Protein 4QYR (pdb70)

Sequence (580 aa):
DDAVAIVGAAGRFPGADDLDTFWQQQLRAGEDLIADYPGDRFDGGPYAEVVARADFPKFAGRIEGVDRFDADFFHHLSRLEAELDPQHRLALETVWAALENGGYAPARLPENTGVYFGVSGSDYHHLLNASGVAPDGFTATGNAHSLANRISYVLDVHGPSEPVDTACSSSLVALHRAVEEHIRSGRRCEAIAGGVNLLLSVDTFAATHAGLSPDGRCKTFSAGADGYVRSEGVAAVLLKPLAQAQRDGDAIWGVVRGSAENHGGRAGSLTAPNGKAQAALIQDARGIDPDSIGYVEAHGTGTGLGDPVEVNALDSAYRALRTAEGGPPHAARPCALGSVKTNIGHAESAAGLAGVLKVLLARHRELPPALHCDRLNPHLPLDGGFEVVRELRRWEPCTDATGRPWPLRAGVSSFGFFGGANAHVVLEAPPVPPAAPQAIVLSARDDDRLRATAGRLRDFLDRARRDGHAPDLADLAFTLQVGREAERRLGFVVGSDDVLGTLDRFFAGDEPSGWHTGGIRRGVRREAEQAPEVTRALHDGRLDRVTALWCDGAPVDWQAHPTGERRAVRRLPAYPFACDRYWVPA

Foldseek 3Di:
DFFKFFQFKFKFFQPRRTLVRVLVCLQVVAARKDFPPPCQCVVDDCRCVQVVFDFQTMERETPQLQFAQCVQVPDDLVLSLQHSQLRVQLVRLQQRLLQQLADLLNFDQQEEEEEEEADQAALVVQVVRPPDDDPSNCVVRDQLSFVVNCVSSNHDHHTDYAYLWQCGQQVQVQVSRVCCVVPSGLYKGKYWFDDRHCVVRRVVVCFQDNVAFLLFQAQPQGFFHEYTMIMMTDMHGQVVCLQQFTRTLWTFPFKFKDFQPDQPDQQDAHLQVLLVQVLRSDPDQLLQAAEEAEQRQSHLRPRQSRQVSVLVNNQVVCVVVPHDNAHPAAHEYEHCCRRRIRHIRRRQVSSVSNVSSVCVQKDGARPPHPHGHPSHDPRRRHDYHRDIDGNDFRADPVGHGAFHKYKYKTARSRGMIMMTIIGGRDDRDDAKAKAKADDDDPVLRLVQLVQQLVVQVVCVVVVVHDDDNLNRLSRVRSHDHFKMKMAMDDHVSSSVQSVCVNVPHDDDGIEIAGDDDPRDSDADFDPVLVCCVVVVVSSVNRNCVRHPTGDRVCVPPSRDHHHDRGGGRPRDGDGRHHDD

Solvent-accessible surface area: 23954 Å² total

InterPro domains:
  IPR006162 Phosphopantetheine attachment site [PS00012] (1389-1404)
  IPR006162 Phosphopantetheine attachment site [PS00012] (2466-2481)
  IPR009081 Phosphopantetheine binding ACP domain [PF00550] (1365-1428)
  IPR009081 Phosphopantetheine binding ACP domain [PF00550] (2443-2507)
  IPR009081 Phosphopantetheine binding ACP domain [PS50075] (1357-1433)
  IPR009081 Phosphopantetheine binding ACP domain [PS50075] (2434-2511)
  IPR013968 Polyketide synthase-like, ketoreductase domain [PF08659] (1095-1271)
  IPR014030 Beta-ketoacyl synthase-like, N-terminal domain [PF00109] (12-260)
  IPR014030 Beta-ketoacyl synthase-like, N-terminal domain [PF00109] (1507-1757)
  IPR014030 Beta-ketoacyl synthase-like, N-terminal domain [PF00109] (2545-2789)
  IPR014031 Beta-ketoacyl synthase, C-terminal domain [PF02801] (268-391)
  IPR014031 Beta-ketoacyl synthase, C-terminal domain [PF02801] (1765-1881)
  IPR014031 Beta-ketoacyl synthase, C-terminal domain [PF02801] (2798-2919)
  IPR016039 Thiolase-like [G3DSA:3.40.47.10] (14-604)
  IPR016039 Thiolase-like [G3DSA:3.40.47.10] (1507-2101)
  IPR016039 Thiolase-like [G3DSA:3.40.47.10] (2547-3142)
  IPR016039 Thiolase-like [SSF53901] (9-441)
  IPR016039 Thiolase-like [SSF53901] (1504-1875)
  IPR016039 Thiolase-like [SSF53901] (2542-2973)
  IPR018201 Beta-ketoacyl synthase, active site [PS00606] (2702-2718)

Secondary structure (DSSP, 8-state):
---EEEEEEEEEBTTBSSHHHHHHHHHHT----EESSSGGGTTSSHHHHHHTS-S--EEB--TTTTEE-TTTTT--HHHHH--HHHHHHHHHHHHHHHHHT--GGGS-SS--EEEE----HHHHHHHHHT----HHHHHHH----HHHHHHHHT--S-EEEE--GGGHHHHHHHHHHHHHHHTS---EEEEEE----SHHHHHH-----TT----TTBTT-----BB-EEEEEEEEEHHHHHHTT----EEEEEEEEEE--S-SSTTS--HHHHHHHHHH---S-GGG--EEE------TTHHHHHHHHHHHHHHHHHHHTT--SS-SSPEEEE-THHHH-B-GGGHHHHHHHHHHH----EEPPPSS-SSB-TTS-SSSSEEE--S-EE-PPPB-SSSPBPPPEEEEEEE-TTSEEEEEEEEPPPPPP---EEEEEEESSHHHHHHHHHHHHHHHHHTTSSS-PPPHHHHHHHHHHSS---EEEEEEE---HHHHHHHHHHTTPPPSSEEEE--------S----HHHHHHHHHT-HHHHHHHHHTT----TT---TTT-------------EE-----

Radius of gyration: 24.42 Å; Cα contacts (8 Å, |Δi|>4): 1338; chains: 1; bounding box: 59×62×68 Å

Organism: NCBI:txid684832

B-factor: mean 59.37, std 26.47, range [17.61, 225.68]

Nearest PDB structures (foldseek):
  4qyr-assembly1_A-2  TM=1.001E+00  e=0.000E+00  Streptomyces platensis subsp. rosaceus
  4na1-assembly1_A  TM=9.070E-01  e=8.688E-71  Bacillus subtilis subsp. subtilis str. 168
  5eny-assembly1_A  TM=8.818E-01  e=5.471E-64  Bacillus subtilis subsp. subtilis str. 168
  5e5n-assembly1_A  TM=8.799E-01  e=3.783E-63  Bacillus subtilis subsp. subtilis str. 168
  4ope-assembly1_A  TM=8.567E-01  e=2.755E-64  Streptomyces albus

Structure (mmCIF, N/CA/C/O backbone):
data_4QYR
#
_entry.id   4QYR
#
_cell.length_a   145.418
_cell.length_b   145.418
_cell.length_c   67.718
_cell.angle_alpha   90.00
_cell.angle_beta   90.00
_cell.angle_gamma   120.00
#
_symmetry.space_group_name_H-M   'P 31 2 1'
#
loop_
_entity.id
_entity.type
_entity.pdbx_description
1 polymer 'AT-less polyketide synthase'
2 non-polymer GLYCEROL
3 non-polymer 'ACETIC ACID'
4 non-polymer 'CHLORIDE ION'
5 water water
#
loop_
_atom_site.group_PDB
_atom_site.id
_atom_site.type_symbol
_atom_site.label_atom_id
_atom_site.label_alt_id
_atom_site.label_comp_id
_atom_site.label_asym_id
_atom_site.label_entity_id
_atom_site.label_seq_id
_atom_site.pdbx_PDB_ins_code
_atom_site.Cartn_x
_atom_site.Cartn_y
_atom_site.Cartn_z
_atom_site.occupancy
_atom_site.B_iso_or_equiv
_atom_site.auth_seq_id
_atom_site.auth_comp_id
_atom_site.auth_asym_id
_atom_site.auth_atom_id
_atom_site.pdbx_PDB_model_num
ATOM 1 N N . ASP A 1 6 ? 25.396 25.687 1.592 1.00 124.40 2544 ASP A N 1
ATOM 2 C CA . ASP A 1 6 ? 25.179 24.830 2.754 1.00 124.76 2544 ASP A CA 1
ATOM 3 C C . ASP A 1 6 ? 26.466 24.720 3.582 1.00 119.28 2544 ASP A C 1
ATOM 4 O O . ASP A 1 6 ? 26.682 23.754 4.323 1.00 124.27 2544 ASP A O 1
ATOM 9 N N . ASP A 1 7 ? 27.330 25.716 3.457 1.00 103.88 2545 ASP A N 1
ATOM 10 C CA . ASP A 1 7 ? 28.525 25.733 4.275 1.00 90.64 2545 ASP A CA 1
ATOM 11 C C . ASP A 1 7 ? 29.047 27.149 4.444 1.00 73.48 2545 ASP A C 1
ATOM 12 O O . ASP A 1 7 ? 28.486 28.117 3.911 1.00 69.02 2545 ASP A O 1
ATOM 17 N N . ALA A 1 8 ? 30.135 27.246 5.197 1.00 60.59 2546 ALA A N 1
ATOM 18 C CA . ALA A 1 8 ? 30.699 28.513 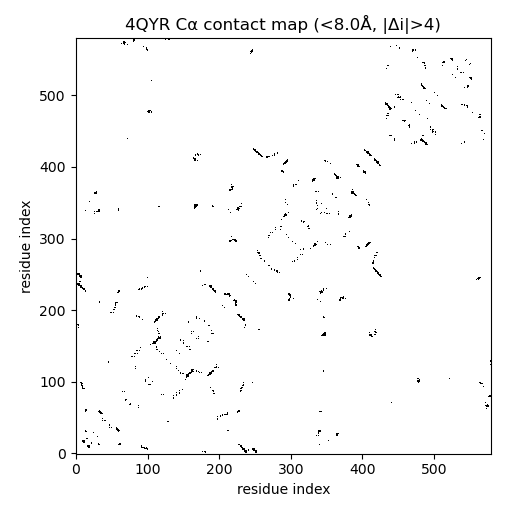5.578 1.00 47.39 2546 ALA A CA 1
ATOM 19 C C . ALA A 1 8 ? 31.781 28.953 4.605 1.00 41.81 2546 ALA A C 1
ATOM 20 O O . ALA A 1 8 ? 32.046 28.291 3.599 1.00 40.32 2546 ALA A O 1
ATOM 22 N N . VAL A 1 9 ? 32.408 30.077 4.927 1.00 36.63 2547 VAL A N 1
ATOM 23 C CA . VAL A 1 9 ? 33.352 30.698 4.028 1.00 35.00 2547 VAL A CA 1
ATOM 24 C C . VAL A 1 9 ? 34.766 30.642 4.583 1.00 37.32 2547 VAL A C 1
ATOM 25 O O . VAL A 1 9 ? 35.052 31.153 5.666 1.00 42.70 2547 VAL A O 1
ATOM 29 N N . ALA A 1 10 ? 35.646 30.005 3.827 1.00 34.58 2548 ALA A N 1
ATOM 30 C CA . ALA A 1 10 ? 37.045 29.940 4.180 1.00 35.11 2548 ALA A CA 1
ATOM 31 C C . ALA A 1 10 ? 37.777 31.252 3.901 1.00 34.48 2548 ALA A C 1
ATOM 32 O O . ALA A 1 10 ? 37.526 31.921 2.901 1.00 37.14 2548 ALA A O 1
ATOM 34 N N . ILE A 1 11 ? 38.686 31.624 4.792 1.00 32.33 2549 ILE A N 1
ATOM 35 C CA . ILE A 1 11 ? 39.678 32.636 4.452 1.00 31.12 2549 ILE A CA 1
ATOM 36 C C . ILE A 1 11 ? 40.917 31.917 3.951 1.00 34.29 2549 ILE A C 1
ATOM 37 O O . ILE A 1 11 ? 41.595 31.223 4.722 1.00 36.85 2549 ILE A O 1
ATOM 42 N N . VAL A 1 12 ? 41.210 32.085 2.666 1.00 34.85 2550 VAL A N 1
ATOM 43 C CA . VAL A 1 12 ? 42.229 31.277 2.003 1.00 36.57 2550 VAL A CA 1
ATOM 44 C C . VAL A 1 12 ? 43.515 32.003 1.674 1.00 35.64 2550 VAL A C 1
ATOM 45 O O . VAL A 1 12 ? 44.425 31.403 1.100 1.00 38.96 2550 VAL A O 1
ATOM 49 N N . GLY A 1 13 ? 43.587 33.288 1.990 1.00 34.29 2551 GLY A N 1
ATOM 50 C CA . GLY A 1 13 ? 44.804 34.037 1.732 1.00 31.48 2551 GLY A CA 1
ATOM 51 C C . GLY A 1 13 ? 44.733 35.346 2.458 1.00 29.82 2551 GLY A C 1
ATOM 52 O O . GLY A 1 13 ? 43.637 35.888 2.663 1.00 29.84 2551 GLY A O 1
ATOM 53 N N . ALA A 1 14 ? 45.882 35.872 2.855 1.00 26.64 2552 ALA A N 1
ATOM 54 C CA . ALA A 1 14 ? 45.852 37.087 3.653 1.00 26.14 2552 ALA A CA 1
ATOM 55 C C . ALA A 1 14 ? 47.118 37.902 3.566 1.00 32.41 2552 ALA A C 1
ATOM 56 O O . ALA A 1 14 ? 48.209 37.364 3.341 1.00 37.22 2552 ALA A O 1
ATOM 58 N N . ALA A 1 15 ? 46.974 39.207 3.762 1.00 25.93 2553 ALA A N 1
ATOM 59 C CA . ALA A 1 15 ? 48.131 40.097 3.832 1.00 28.25 2553 ALA A CA 1
ATOM 60 C C . ALA A 1 15 ? 47.802 41.359 4.601 1.00 30.48 2553 ALA A C 1
ATOM 61 O O . ALA A 1 15 ? 46.650 41.813 4.614 1.00 32.09 2553 ALA A O 1
ATOM 63 N N . GLY A 1 16 ? 48.816 41.943 5.228 1.00 31.90 2554 GLY A N 1
ATOM 64 C CA . GLY A 1 16 ? 48.633 43.225 5.884 1.00 33.83 2554 GLY A CA 1
ATOM 65 C C . GLY A 1 16 ? 49.896 44.018 6.145 1.00 35.35 2554 GLY A C 1
ATOM 66 O O . GLY A 1 16 ? 50.977 43.455 6.274 1.00 39.25 2554 GLY A O 1
ATOM 67 N N . ARG A 1 17 ? 49.750 45.335 6.214 1.00 28.38 2555 ARG A N 1
ATOM 68 C CA . ARG A 1 17 ? 50.813 46.199 6.696 1.00 29.81 2555 ARG A CA 1
ATOM 69 C C . ARG A 1 17 ? 50.243 47.049 7.807 1.00 34.49 2555 ARG A C 1
ATOM 70 O O . ARG A 1 17 ? 49.191 47.670 7.642 1.00 31.61 2555 ARG A O 1
ATOM 78 N N . PHE A 1 18 ? 50.937 47.065 8.939 1.00 40.05 2556 PHE A N 1
ATOM 79 C CA . PHE A 1 18 ? 50.499 47.804 10.122 1.00 39.43 2556 PHE A CA 1
ATOM 80 C C . PHE A 1 18 ? 51.645 48.592 10.760 1.00 40.60 2556 PHE A C 1
ATOM 81 O O . PHE A 1 18 ? 52.789 48.477 10.324 1.00 36.67 2556 PHE A O 1
ATOM 89 N N . PRO A 1 19 ? 51.333 49.432 11.763 1.00 44.77 2557 PRO A N 1
ATOM 90 C CA . PRO A 1 19 ? 52.444 50.155 12.391 1.00 47.06 2557 PRO A CA 1
ATOM 91 C C . PRO A 1 19 ? 53.549 49.209 12.805 1.00 46.41 2557 PRO A C 1
ATOM 92 O O . PRO A 1 19 ? 53.280 48.253 13.527 1.00 48.09 2557 PRO A O 1
ATOM 96 N N . GLY A 1 20 ? 54.757 49.435 12.301 1.00 47.14 2558 GLY A N 1
ATOM 97 C CA . GLY A 1 20 ? 55.893 48.604 12.662 1.00 50.02 2558 GLY A CA 1
ATOM 98 C C . GLY A 1 20 ? 56.084 47.292 11.909 1.00 50.89 2558 GLY A C 1
ATOM 99 O O . GLY A 1 20 ? 57.192 46.771 11.848 1.00 58.98 2558 GLY A O 1
ATOM 100 N N . ALA A 1 21 ? 55.020 46.745 11.340 1.00 46.85 2559 ALA A N 1
ATOM 101 C CA . ALA A 1 21 ? 55.114 45.469 10.649 1.00 43.60 2559 ALA A CA 1
ATOM 102 C C . ALA A 1 21 ? 54.744 45.608 9.180 1.00 45.75 2559 ALA A C 1
ATOM 103 O O . ALA A 1 21 ? 53.701 46.192 8.844 1.00 44.48 2559 ALA A O 1
ATOM 105 N N . ASP A 1 22 ? 55.579 45.060 8.298 1.00 45.15 2560 ASP A N 1
ATOM 106 C CA . ASP A 1 22 ? 55.276 45.140 6.872 1.00 45.90 2560 ASP A CA 1
ATOM 107 C C . ASP A 1 22 ? 54.675 43.854 6.310 1.00 43.32 2560 ASP A C 1
ATOM 108 O O . ASP A 1 22 ? 54.258 43.800 5.156 1.00 45.83 2560 ASP A O 1
ATOM 113 N N . ASP A 1 23 ? 54.602 42.828 7.142 1.00 42.21 2561 ASP A N 1
ATOM 114 C CA . ASP A 1 23 ? 53.915 41.600 6.772 1.00 45.18 2561 ASP A CA 1
ATOM 115 C C . ASP A 1 23 ? 53.269 40.964 8.002 1.00 41.58 2561 ASP A C 1
ATOM 116 O O . ASP A 1 23 ? 53.558 41.354 9.134 1.00 42.17 2561 ASP A O 1
ATOM 121 N N . LEU A 1 24 ? 52.405 39.979 7.787 1.00 38.86 2562 LEU A N 1
ATOM 122 C CA . LEU A 1 24 ? 51.666 39.391 8.896 1.00 32.65 2562 LEU A CA 1
ATOM 123 C C . LEU A 1 24 ? 52.574 38.642 9.868 1.00 41.92 2562 LEU A C 1
ATOM 124 O O . LEU A 1 24 ? 52.350 38.689 11.064 1.00 45.60 2562 LEU A O 1
ATOM 129 N N . ASP A 1 25 ? 53.602 37.964 9.373 1.00 45.10 2563 ASP A N 1
ATOM 130 C CA . ASP A 1 25 ? 54.532 37.287 10.269 1.00 50.93 2563 ASP A CA 1
ATOM 131 C C . ASP A 1 25 ? 55.208 38.264 11.244 1.00 46.51 2563 ASP A C 1
ATOM 132 O O . ASP A 1 25 ? 55.315 37.976 12.427 1.00 46.65 2563 ASP A O 1
ATOM 137 N N . THR A 1 26 ? 55.633 39.430 10.770 1.00 47.93 2564 THR A N 1
ATOM 138 C CA . THR A 1 26 ? 56.182 40.448 11.683 1.00 53.88 2564 THR A CA 1
ATOM 139 C C . THR A 1 26 ? 55.138 40.971 12.702 1.00 42.11 2564 THR A C 1
ATOM 140 O O . THR A 1 26 ? 55.428 41.061 13.897 1.00 41.67 2564 THR A O 1
ATOM 144 N N . PHE A 1 27 ? 53.951 41.335 12.208 1.00 40.11 2565 PHE A N 1
ATOM 145 C CA . PHE A 1 27 ? 52.799 41.717 13.023 1.00 37.21 2565 PHE A CA 1
ATOM 146 C C . PHE A 1 27 ? 52.614 40.782 14.209 1.00 40.63 2565 PHE A C 1
ATOM 147 O O . PHE A 1 27 ? 52.618 41.227 15.359 1.00 40.45 2565 PHE A O 1
ATOM 155 N N . TRP A 1 28 ? 52.496 39.481 13.931 1.00 46.75 2566 TRP A N 1
ATOM 156 C CA . TRP A 1 28 ? 52.224 38.515 14.988 1.00 39.70 2566 TRP A CA 1
ATOM 157 C C . TRP A 1 28 ? 53.321 38.512 16.031 1.00 46.70 2566 TRP A C 1
ATOM 158 O O . TRP A 1 28 ? 53.046 38.481 17.233 1.00 51.42 2566 TRP A O 1
ATOM 169 N N A GLN A 1 29 ? 54.563 38.534 15.552 0.51 45.15 2567 GLN A N 1
ATOM 170 N N B GLN A 1 29 ? 54.569 38.564 15.587 0.49 45.24 2567 GLN A N 1
ATOM 171 C CA A GLN A 1 29 ? 55.737 38.602 16.408 0.51 45.96 2567 GLN A CA 1
ATOM 172 C CA B GLN A 1 29 ? 55.672 38.531 16.529 0.49 46.06 2567 GLN A CA 1
ATOM 173 C C A GLN A 1 29 ? 55.630 39.741 17.418 0.51 50.24 2567 GLN A C 1
ATOM 174 C C B GLN A 1 29 ? 55.726 39.782 17.412 0.49 50.36 2567 GLN A C 1
ATOM 175 O O A GLN A 1 29 ? 55.971 39.587 18.585 0.51 53.49 2567 GLN A O 1
ATOM 176 O O B GLN A 1 29 ? 56.283 39.746 18.503 0.49 53.80 2567 GLN A O 1
ATOM 187 N N . GLN A 1 30 ? 55.126 40.878 16.965 1.00 48.32 2568 GLN A N 1
ATOM 188 C CA . GLN A 1 30 ? 55.078 42.075 17.790 1.00 50.98 2568 GLN A CA 1
ATOM 189 C C . GLN A 1 30 ? 53.959 42.009 18.804 1.00 48.92 2568 GLN A C 1
ATOM 190 O O . GLN A 1 30 ? 54.102 42.480 19.925 1.00 48.33 2568 GLN A O 1
ATOM 196 N N . LEU A 1 31 ? 52.839 41.430 18.394 1.00 49.34 2569 LEU A N 1
ATOM 197 C CA . LEU A 1 31 ? 51.689 41.267 19.269 1.00 44.47 2569 LEU A CA 1
ATOM 198 C C . LEU A 1 31 ? 52.050 40.351 20.428 1.00 61.61 2569 LEU A C 1
ATOM 199 O O . LEU A 1 31 ? 51.677 40.595 21.580 1.00 67.25 2569 LEU A O 1
ATOM 204 N N . ARG A 1 32 ? 52.784 39.296 20.096 1.00 57.80 2570 ARG A N 1
ATOM 205 C CA . ARG A 1 32 ? 53.191 38.275 21.042 1.00 50.10 2570 ARG A CA 1
ATOM 206 C C . ARG A 1 32 ? 54.129 38.833 22.115 1.00 53.03 2570 ARG A C 1
ATOM 207 O O . ARG A 1 32 ? 54.103 38.396 23.258 1.00 55.33 2570 ARG A O 1
ATOM 215 N N . ALA A 1 33 ? 54.940 39.814 21.732 1.00 53.10 2571 ALA A N 1
ATOM 216 C CA . ALA A 1 33 ? 55.949 40.397 22.607 1.00 56.02 2571 ALA A CA 1
ATOM 217 C C . ALA A 1 33 ? 55.408 41.550 23.438 1.00 68.49 2571 ALA A C 1
ATOM 218 O O . ALA A 1 33 ? 56.083 42.034 24.347 1.00 73.22 2571 ALA A O 1
ATOM 220 N N . GLY A 1 34 ? 54.195 41.990 23.122 1.00 54.29 2572 GLY A N 1
ATOM 221 C CA . GLY A 1 34 ? 53.588 43.109 23.812 1.00 54.75 2572 GLY A CA 1
ATOM 222 C C . GLY A 1 34 ? 54.268 44.399 23.414 1.00 65.15 2572 GLY A C 1
ATOM 223 O O . GLY A 1 34 ? 54.514 45.282 24.239 1.00 67.98 2572 GLY A O 1
ATOM 224 N N . GLU A 1 35 ? 54.579 44.497 22.129 1.00 61.81 2573 GLU A N 1
ATOM 225 C CA . GLU A 1 35 ? 55.202 45.684 21.572 1.00 63.99 2573 GLU A CA 1
ATOM 226 C C . GLU A 1 35 ? 54.156 46.789 21.357 1.00 60.20 2573 GLU A C 1
ATOM 227 O O . GLU A 1 35 ? 53.066 46.541 20.840 1.00 56.21 2573 GLU A O 1
ATOM 233 N N . ASP A 1 36 ? 54.483 48.003 21.780 1.00 59.82 2574 ASP A N 1
ATOM 234 C CA . ASP A 1 36 ? 53.623 49.149 21.547 1.00 51.51 2574 ASP A CA 1
ATOM 235 C C . ASP A 1 36 ? 54.198 49.978 20.396 1.00 50.63 2574 ASP A C 1
ATOM 236 O O . ASP A 1 36 ? 55.270 50.574 20.505 1.00 54.23 2574 ASP A O 1
ATOM 241 N N . LEU A 1 37 ? 53.464 50.012 19.289 1.00 49.47 2575 LEU A N 1
ATOM 242 C CA . LEU A 1 37 ? 53.996 50.505 18.025 1.00 50.99 2575 LEU A CA 1
ATOM 243 C C . LEU A 1 37 ? 53.552 51.906 17.681 1.00 46.42 2575 LEU A C 1
ATOM 244 O O . LEU A 1 37 ? 53.645 52.326 16.532 1.00 45.16 2575 LEU A O 1
ATOM 249 N N . ILE A 1 38 ? 53.043 52.628 18.662 1.00 47.66 2576 ILE A N 1
ATOM 250 C CA . ILE A 1 38 ? 52.635 53.990 18.386 1.00 47.61 2576 ILE A CA 1
ATOM 251 C C . ILE A 1 38 ? 53.871 54.885 18.361 1.00 49.94 2576 ILE A C 1
ATOM 252 O O . ILE A 1 38 ? 54.774 54.750 19.191 1.00 62.20 2576 ILE A O 1
ATOM 257 N N . ALA A 1 39 ? 53.919 55.768 17.368 1.00 49.26 2577 ALA A N 1
ATOM 258 C CA . ALA A 1 39 ? 55.008 56.718 17.223 1.00 51.51 2577 ALA A CA 1
ATOM 259 C C . ALA A 1 39 ? 54.497 58.163 17.180 1.00 62.20 2577 ALA A C 1
ATOM 260 O O . ALA A 1 39 ? 53.397 58.465 17.656 1.00 62.46 2577 ALA A O 1
ATOM 262 N N . ASP A 1 40 ? 55.298 59.052 16.598 1.00 60.07 2578 ASP A N 1
ATOM 263 C CA . ASP A 1 40 ? 54.964 60.471 16.524 1.00 63.90 2578 ASP A CA 1
ATOM 264 C C . ASP A 1 40 ? 54.358 60.838 15.182 1.00 60.97 2578 ASP A C 1
ATOM 265 O O . ASP A 1 40 ? 54.658 60.210 14.171 1.00 61.09 2578 ASP A O 1
ATOM 270 N N . TYR A 1 41 ? 53.518 61.863 15.160 1.00 61.81 2579 TYR A N 1
ATOM 271 C CA . TYR A 1 41 ? 53.011 62.379 13.891 1.00 58.47 2579 TYR A CA 1
ATOM 272 C C . TYR A 1 41 ? 53.483 63.817 13.720 1.00 60.78 2579 TYR A C 1
ATOM 273 O O . TYR A 1 41 ? 53.459 64.580 14.677 1.00 67.12 2579 TYR A O 1
ATOM 282 N N . PRO A 1 42 ? 53.913 64.205 12.507 1.00 58.50 2580 PRO A N 1
ATOM 283 C CA . PRO A 1 42 ? 53.956 63.447 11.251 1.00 57.05 2580 PRO A CA 1
ATOM 284 C C . PRO A 1 42 ? 55.217 62.629 10.995 1.00 61.03 2580 PRO A C 1
ATOM 285 O O . PRO A 1 42 ? 55.111 61.555 10.410 1.00 62.60 2580 PRO A O 1
ATOM 289 N N . GLY A 1 43 ? 56.383 63.128 11.395 1.00 63.85 2581 GLY A N 1
ATOM 290 C CA . GLY A 1 43 ? 57.633 62.522 10.983 1.00 61.87 2581 GLY A CA 1
ATOM 291 C C . GLY A 1 43 ? 58.054 63.149 9.667 1.00 64.69 2581 GLY A C 1
ATOM 292 O O . GLY A 1 43 ? 57.560 64.226 9.307 1.00 64.59 2581 GLY A O 1
ATOM 293 N N . ASP A 1 44 ? 58.941 62.466 8.942 1.00 71.35 2582 ASP A N 1
ATOM 294 C CA . ASP A 1 44 ? 59.526 62.982 7.700 1.00 79.07 2582 ASP A CA 1
ATOM 295 C C . ASP A 1 44 ? 58.539 62.998 6.527 1.00 74.43 2582 ASP A C 1
ATOM 296 O O . ASP A 1 44 ? 58.881 63.383 5.409 1.00 76.81 2582 ASP A O 1
ATOM 301 N N . ARG A 1 45 ? 57.321 62.559 6.803 1.00 68.84 2583 ARG A N 1
ATOM 302 C CA . ARG A 1 45 ? 56.239 62.476 5.834 1.00 60.94 2583 ARG A CA 1
ATOM 303 C C . ARG A 1 45 ? 56.056 63.702 4.948 1.00 61.40 2583 ARG A C 1
ATOM 304 O O . ARG A 1 45 ? 55.867 63.566 3.745 1.00 59.84 2583 ARG A O 1
ATOM 312 N N . PHE A 1 46 ? 56.107 64.892 5.545 1.00 63.61 2584 PHE A N 1
ATOM 313 C CA . PHE A 1 46 ? 55.773 66.115 4.822 1.00 64.35 2584 PHE A CA 1
ATOM 314 C C . PHE A 1 46 ? 56.944 67.031 4.632 1.00 71.37 2584 PHE A C 1
ATOM 315 O O . PHE A 1 46 ? 56.777 68.153 4.153 1.00 75.22 2584 PHE A O 1
ATOM 323 N N . ASP A 1 47 ? 58.122 66.559 5.010 1.00 74.95 2585 ASP A N 1
ATOM 324 C CA . ASP A 1 47 ? 59.252 67.450 5.171 1.00 83.89 2585 ASP A CA 1
ATOM 325 C C . ASP A 1 47 ? 59.694 68.085 3.855 1.00 87.03 2585 ASP A C 1
ATOM 326 O O . ASP A 1 47 ? 60.326 69.150 3.857 1.00 92.83 2585 ASP A O 1
ATOM 331 N N . GLY A 1 48 ? 59.339 67.460 2.738 1.00 85.42 2586 GLY A N 1
ATOM 332 C CA . GLY A 1 48 ? 59.621 68.036 1.434 1.00 84.53 2586 GLY A CA 1
ATOM 333 C C . GLY A 1 48 ? 59.101 69.458 1.232 1.00 81.46 2586 GLY A C 1
ATOM 334 O O . GLY A 1 48 ? 59.824 70.329 0.749 1.00 74.60 2586 GLY A O 1
ATOM 335 N N . GLY A 1 49 ? 57.844 69.699 1.601 1.00 85.81 2587 GLY A N 1
ATOM 336 C CA . GLY A 1 49 ? 57.221 70.994 1.381 1.00 85.75 2587 GLY A CA 1
ATOM 337 C C . GLY A 1 49 ? 56.853 71.745 2.645 1.00 82.32 2587 GLY A C 1
ATOM 338 O O . GLY A 1 49 ? 57.420 71.501 3.707 1.00 81.69 2587 GLY A O 1
ATOM 339 N N . PRO A 1 50 ? 55.877 72.658 2.536 1.00 78.49 2588 PRO A N 1
ATOM 340 C CA . PRO A 1 50 ? 55.505 73.560 3.629 1.00 76.58 2588 PRO A CA 1
ATOM 341 C C . PRO A 1 50 ? 54.399 72.993 4.534 1.00 72.09 2588 PRO A C 1
ATOM 342 O O . PRO A 1 50 ? 54.175 73.501 5.639 1.00 71.47 2588 PRO A O 1
ATOM 346 N N . TYR A 1 51 ? 53.724 71.941 4.082 1.00 66.93 2589 TYR A N 1
ATOM 347 C CA . TYR A 1 51 ? 52.621 71.376 4.847 1.00 62.74 2589 TYR A CA 1
ATOM 348 C C . TYR A 1 51 ? 53.053 70.842 6.209 1.00 61.85 2589 TYR A C 1
ATOM 349 O O . TYR A 1 51 ? 52.220 70.595 7.084 1.00 57.11 2589 TYR A O 1
ATOM 358 N N . ALA A 1 52 ? 54.362 70.672 6.366 1.00 65.11 2590 ALA A N 1
ATOM 359 C CA . ALA A 1 52 ? 54.971 70.170 7.594 1.00 66.93 2590 ALA A CA 1
ATOM 360 C C . ALA A 1 52 ? 54.608 70.984 8.826 1.00 70.80 2590 ALA A C 1
ATOM 361 O O . ALA A 1 52 ? 54.412 70.419 9.898 1.00 67.40 2590 ALA A O 1
ATOM 363 N N . GLU A 1 53 ? 54.539 72.307 8.693 1.00 76.84 2591 GLU A N 1
ATOM 364 C CA . GLU A 1 53 ? 54.173 73.105 9.855 1.00 84.60 2591 GLU A CA 1
ATOM 365 C C . GLU A 1 53 ? 52.768 73.662 9.766 1.00 81.95 2591 GLU A C 1
ATOM 366 O O . GLU A 1 53 ? 52.336 74.387 10.648 1.00 83.93 2591 GLU A O 1
ATOM 372 N N . VAL A 1 54 ? 52.038 73.303 8.722 1.00 78.97 2592 VAL A N 1
ATOM 373 C CA . VAL A 1 54 ? 50.583 73.352 8.800 1.00 7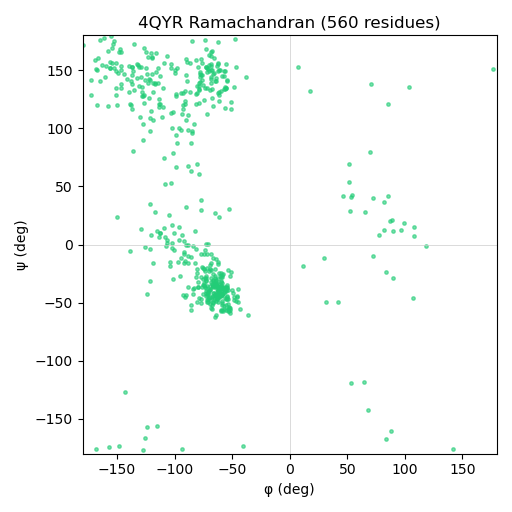1.98 2592 VAL A CA 1
ATOM 374 C 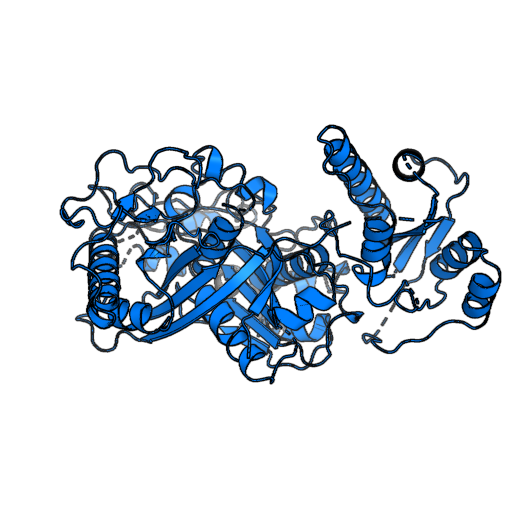C . VAL A 1 54 ? 50.140 72.361 9.864 1.00 64.45 2592 VAL A C 1
ATOM 375 O O . VAL A 1 54 ? 49.180 72.595 10.596 1.00 60.79 2592 VAL A O 1
ATOM 379 N N . VAL A 1 55 ? 50.863 71.250 9.939 1.00 63.31 2593 VAL A N 1
ATOM 380 C CA . VAL A 1 55 ? 50.595 70.237 10.941 1.00 66.85 2593 VAL A CA 1
ATOM 381 C C . VAL A 1 55 ? 51.024 70.716 12.316 1.00 72.51 2593 VAL A C 1
ATOM 382 O O . VAL A 1 55 ? 50.268 70.620 13.276 1.00 74.97 2593 VAL A O 1
ATOM 386 N N . ALA A 1 56 ? 52.233 71.252 12.408 1.00 73.48 2594 ALA A N 1
ATOM 387 C CA . ALA A 1 56 ? 52.771 71.668 13.700 1.00 78.25 2594 ALA A CA 1
ATOM 388 C C . ALA A 1 56 ? 51.887 72.713 14.397 1.00 82.23 2594 ALA A C 1
ATOM 389 O O . ALA A 1 56 ? 51.870 72.799 15.630 1.00 86.94 2594 ALA A O 1
ATOM 391 N N . ARG A 1 57 ? 51.151 73.501 13.616 1.00 79.92 2595 ARG A N 1
ATOM 392 C CA . ARG A 1 57 ? 50.337 74.568 14.191 1.00 77.75 2595 ARG A CA 1
ATOM 393 C C . ARG A 1 57 ? 49.004 74.051 14.707 1.00 73.86 2595 ARG A C 1
ATOM 394 O O . ARG A 1 57 ? 48.327 74.745 15.468 1.00 76.78 2595 ARG A O 1
ATOM 402 N N . ALA A 1 58 ? 48.628 72.844 14.291 1.00 66.53 2596 ALA A N 1
ATOM 403 C CA . ALA A 1 58 ? 47.336 72.266 14.669 1.00 69.30 2596 ALA A CA 1
ATOM 404 C C . ALA A 1 58 ? 47.301 71.839 16.134 1.00 74.15 2596 ALA A C 1
ATOM 405 O O . ALA A 1 58 ? 48.341 71.769 16.780 1.00 77.77 2596 ALA A O 1
ATOM 407 N N . ASP A 1 59 ? 46.112 71.520 16.645 1.00 75.43 2597 ASP A N 1
ATOM 408 C CA . ASP A 1 59 ? 45.918 71.389 18.089 1.00 82.77 2597 ASP A CA 1
ATOM 409 C C . ASP A 1 59 ? 46.158 69.990 18.667 1.00 83.80 2597 ASP A C 1
ATOM 410 O O . ASP A 1 59 ? 46.790 69.857 19.718 1.00 93.68 2597 ASP A O 1
ATOM 415 N N . PHE A 1 60 ? 45.655 68.963 17.991 1.00 73.09 2598 PHE A N 1
ATOM 416 C CA . PHE A 1 60 ? 45.649 67.576 18.489 1.00 68.41 2598 PHE A CA 1
ATOM 417 C C . PHE A 1 60 ? 46.959 67.021 19.087 1.00 63.72 2598 PHE A C 1
ATOM 418 O O . PHE A 1 60 ? 48.035 67.464 18.711 1.00 65.94 2598 PHE A O 1
ATOM 426 N N . PRO A 1 61 ? 46.862 66.037 20.012 1.00 60.45 2599 PRO A N 1
ATOM 427 C CA . PRO A 1 61 ? 48.005 65.268 20.523 1.00 57.85 2599 PRO A CA 1
ATOM 428 C C . PRO A 1 61 ? 48.728 64.479 19.442 1.00 61.84 2599 PRO A C 1
ATOM 429 O O . PRO A 1 61 ? 48.143 63.638 18.758 1.00 62.14 2599 PRO A O 1
ATOM 433 N N . LYS A 1 62 ? 50.023 64.738 19.338 1.00 60.83 2600 LYS A N 1
ATOM 434 C CA . LYS A 1 62 ? 50.818 64.370 18.182 1.00 56.19 2600 LYS A CA 1
ATOM 435 C C . LYS A 1 62 ? 51.253 62.916 18.106 1.00 54.61 2600 LYS A C 1
ATOM 436 O O . LYS A 1 62 ? 52.443 62.641 18.064 1.00 61.08 2600 LYS A O 1
ATOM 442 N N . PHE A 1 63 ? 50.312 61.983 18.057 1.00 52.13 2601 PHE A N 1
ATOM 443 C CA . PHE A 1 63 ? 50.696 60.576 17.981 1.00 50.77 2601 PHE A CA 1
ATOM 444 C C . PHE A 1 63 ? 49.962 59.842 16.892 1.00 48.74 2601 PHE A C 1
ATOM 445 O O . PHE A 1 63 ? 48.847 60.204 16.548 1.00 49.76 2601 PHE A O 1
ATOM 453 N N . ALA A 1 64 ? 50.579 58.788 16.368 1.00 49.55 2602 ALA A N 1
ATOM 454 C CA . ALA A 1 64 ? 49.873 57.868 15.477 1.00 48.15 2602 ALA A CA 1
ATOM 455 C C . ALA A 1 64 ? 50.629 56.564 15.344 1.00 48.43 2602 ALA A C 1
ATOM 456 O O . ALA A 1 64 ? 51.841 56.519 15.537 1.00 49.71 2602 ALA A O 1
ATOM 458 N N . GLY A 1 65 ? 49.900 55.500 15.035 1.00 45.81 2603 GLY A N 1
ATOM 459 C CA . GLY A 1 65 ? 50.521 54.301 14.526 1.00 44.93 2603 GLY A CA 1
ATOM 460 C C . GLY A 1 65 ? 50.729 54.567 13.051 1.00 46.84 2603 GLY A C 1
ATOM 461 O O . GLY A 1 65 ? 49.773 54.843 12.332 1.00 52.53 2603 GLY A O 1
ATOM 462 N N . ARG A 1 66 ? 51.975 54.513 12.602 1.00 47.56 2604 ARG A N 1
ATOM 463 C CA . ARG A 1 66 ? 52.309 54.785 11.204 1.00 44.69 2604 ARG A CA 1
ATOM 464 C C . ARG A 1 66 ? 52.890 53.582 10.486 1.00 45.69 2604 ARG A C 1
ATOM 465 O O . ARG A 1 66 ? 53.593 52.752 11.068 1.00 47.70 2604 ARG A O 1
ATOM 473 N N . ILE A 1 67 ? 52.601 53.523 9.200 1.00 36.70 2605 ILE A N 1
ATOM 474 C CA . ILE A 1 67 ? 53.220 52.579 8.308 1.00 41.21 2605 ILE A CA 1
ATOM 475 C C . ILE A 1 67 ? 54.457 53.235 7.711 1.00 46.67 2605 ILE A C 1
ATOM 476 O O . ILE A 1 67 ? 54.407 54.386 7.255 1.00 51.01 2605 ILE A O 1
ATOM 481 N N . GLU A 1 68 ? 55.579 52.535 7.712 1.00 47.50 2606 GLU A N 1
ATOM 482 C CA . GLU A 1 68 ? 56.740 53.112 7.069 1.00 55.67 2606 GLU A CA 1
ATOM 483 C C . GLU A 1 68 ? 56.670 52.901 5.559 1.00 53.48 2606 GLU A C 1
ATOM 484 O O . GLU A 1 68 ? 56.298 51.816 5.087 1.00 54.76 2606 GLU A O 1
ATOM 490 N N . GLY A 1 69 ? 56.999 53.948 4.802 1.00 47.85 2607 GLY A N 1
ATOM 491 C CA . GLY A 1 69 ? 57.111 53.830 3.358 1.00 46.10 2607 GLY A CA 1
ATOM 492 C C . GLY A 1 69 ? 55.794 53.993 2.639 1.00 45.39 2607 GLY A C 1
ATOM 493 O O . GLY A 1 69 ? 55.479 53.273 1.692 1.00 47.51 2607 GLY A O 1
ATOM 494 N N . VAL A 1 70 ? 55.031 54.965 3.112 1.00 44.63 2608 VAL A N 1
ATOM 495 C CA . VAL A 1 70 ? 53.698 55.286 2.626 1.00 42.66 2608 VAL A CA 1
ATOM 496 C C . VAL A 1 70 ? 53.750 56.004 1.275 1.00 44.75 2608 VAL A C 1
ATOM 497 O O . VAL A 1 70 ? 52.782 56.010 0.507 1.00 48.74 2608 VAL A O 1
ATOM 501 N N . ASP A 1 71 ? 54.899 56.595 0.978 1.00 43.05 2609 ASP A N 1
ATOM 502 C CA . ASP A 1 71 ? 55.076 57.295 -0.280 1.00 44.33 2609 ASP A CA 1
ATOM 503 C C . ASP A 1 71 ? 55.656 56.367 -1.339 1.00 45.27 2609 ASP A C 1
ATOM 504 O O . ASP A 1 71 ? 55.934 56.799 -2.460 1.00 46.53 2609 ASP A O 1
ATOM 509 N N . ARG A 1 72 ? 55.841 55.096 -0.987 1.00 41.98 2610 ARG A N 1
ATOM 510 C CA . ARG A 1 72 ? 56.505 54.161 -1.891 1.00 42.24 2610 ARG A CA 1
ATOM 511 C C . ARG A 1 72 ? 55.477 53.307 -2.617 1.00 43.85 2610 ARG A C 1
ATOM 512 O O . ARG A 1 72 ? 54.413 53.005 -2.064 1.00 46.63 2610 ARG A O 1
ATOM 520 N N . PHE A 1 73 ? 55.791 52.931 -3.856 1.00 37.49 2611 PHE A N 1
ATOM 521 C CA . PHE A 1 73 ? 54.830 52.267 -4.740 1.00 39.41 2611 PHE A CA 1
ATOM 522 C C . PHE A 1 73 ? 55.508 51.800 -6.011 1.00 39.95 2611 PHE A C 1
ATOM 523 O O . PHE A 1 73 ? 56.369 52.499 -6.545 1.00 42.47 2611 PHE A O 1
ATOM 531 N N . ASP A 1 74 ? 55.125 50.624 -6.496 1.00 38.22 2612 ASP A N 1
ATOM 532 C CA . ASP A 1 74 ? 55.694 50.089 -7.727 1.00 39.97 2612 ASP A CA 1
ATOM 533 C C . ASP A 1 74 ? 54.733 50.412 -8.856 1.00 45.54 2612 ASP A C 1
ATOM 534 O O . ASP A 1 74 ? 53.851 49.611 -9.171 1.00 44.81 2612 ASP A O 1
ATOM 539 N N . ALA A 1 75 ? 54.884 51.597 -9.450 1.00 47.83 2613 ALA A N 1
ATOM 540 C CA . ALA A 1 75 ? 53.913 52.075 -10.425 1.00 41.68 2613 ALA A CA 1
ATOM 541 C C . ALA A 1 75 ? 54.109 51.380 -11.760 1.00 44.80 2613 ALA A C 1
ATOM 542 O O . ALA A 1 75 ? 53.158 51.226 -12.519 1.00 49.38 2613 ALA A O 1
ATOM 544 N N . ASP A 1 76 ? 55.331 50.949 -12.048 1.00 42.85 2614 ASP A N 1
ATOM 545 C CA . ASP A 1 76 ? 55.566 50.189 -13.273 1.00 51.82 2614 ASP A CA 1
ATOM 546 C C . ASP A 1 76 ? 54.927 48.827 -13.237 1.00 50.35 2614 ASP A C 1
ATOM 547 O O . ASP A 1 76 ? 54.540 48.289 -14.270 1.00 53.57 2614 ASP A O 1
ATOM 552 N N . PHE A 1 77 ? 54.853 48.255 -12.050 1.00 38.88 2615 PHE A N 1
ATOM 553 C CA . PHE A 1 77 ? 54.213 46.975 -11.896 1.00 37.52 2615 PHE A CA 1
ATOM 554 C C . PHE A 1 77 ? 52.781 47.040 -12.438 1.00 50.65 2615 PHE A C 1
ATOM 555 O O . PHE A 1 77 ? 52.318 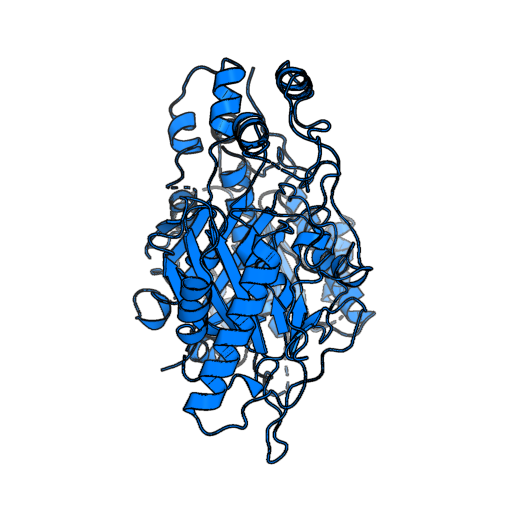46.111 -13.099 1.00 51.73 2615 PHE A O 1
ATOM 563 N N . PHE A 1 78 ? 52.108 48.163 -12.192 1.00 45.91 2616 PHE A N 1
ATOM 564 C CA . PHE A 1 78 ? 50.723 48.357 -12.613 1.00 43.51 2616 PHE A CA 1
ATOM 565 C C . PHE A 1 78 ? 50.627 49.249 -13.844 1.00 47.81 2616 PHE A C 1
ATOM 566 O O . PHE A 1 78 ? 49.535 49.683 -14.233 1.00 49.03 2616 PHE A O 1
ATOM 574 N N A HIS A 1 79 ? 51.774 49.497 -14.468 0.49 50.81 2617 HIS A N 1
ATOM 575 N N B HIS A 1 79 ? 51.782 49.524 -14.437 0.51 50.78 2617 HIS A N 1
ATOM 576 C CA A HIS A 1 79 ? 51.851 50.322 -15.667 0.49 53.22 2617 HIS A CA 1
ATOM 577 C CA B HIS A 1 79 ? 51.867 50.309 -15.659 0.51 53.60 2617 HIS A CA 1
ATOM 578 C C A HIS A 1 79 ? 51.178 51.674 -15.429 0.49 56.50 2617 HIS A C 1
ATOM 579 C C B HIS A 1 79 ? 51.217 51.689 -15.487 0.51 56.65 2617 HIS A C 1
ATOM 580 O O A HIS A 1 79 ? 50.049 51.903 -15.860 0.49 56.30 2617 HIS A O 1
ATOM 581 O O B HIS A 1 79 ? 50.151 51.959 -16.037 0.51 56.72 2617 HIS A O 1
ATOM 594 N N . LEU A 1 80 ? 51.871 52.553 -14.714 1.00 54.62 2618 LEU A N 1
ATOM 595 C CA . LEU A 1 80 ? 51.385 53.900 -14.475 1.00 50.28 2618 LEU A CA 1
ATOM 596 C C . LEU A 1 80 ? 52.455 54.984 -14.678 1.00 49.07 2618 LEU A C 1
ATOM 597 O O . LEU A 1 80 ? 53.587 54.855 -14.210 1.00 46.13 2618 LEU A O 1
ATOM 602 N N . SER A 1 81 ? 52.065 56.040 -15.393 1.00 44.31 2619 SER A N 1
ATOM 603 C CA . SER A 1 81 ? 52.744 57.330 -15.428 1.00 49.12 2619 SER A CA 1
ATOM 604 C C . SER A 1 81 ? 53.269 57.660 -14.050 1.00 45.66 2619 SER A C 1
ATOM 605 O O . SER A 1 81 ? 52.593 57.364 -13.061 1.00 43.53 2619 SER A O 1
ATOM 608 N N . ARG A 1 82 ? 54.431 58.293 -13.942 1.00 47.69 2620 ARG A N 1
ATOM 609 C CA . ARG A 1 82 ? 54.795 58.845 -12.638 1.00 52.74 2620 ARG A CA 1
ATOM 610 C C . ARG A 1 82 ? 53.719 59.846 -12.205 1.00 55.50 2620 ARG A C 1
ATOM 611 O O . ARG A 1 82 ? 53.288 59.863 -11.054 1.00 59.91 2620 ARG A O 1
ATOM 619 N N . LEU A 1 83 ? 53.274 60.661 -13.151 1.00 54.98 2621 LEU A N 1
ATOM 620 C CA . LEU A 1 83 ? 52.210 61.625 -12.917 1.00 57.51 2621 LEU A CA 1
ATOM 621 C C . LEU A 1 83 ? 50.876 60.989 -12.465 1.00 56.78 2621 LEU A C 1
ATOM 622 O O . LEU A 1 83 ? 50.230 61.483 -11.547 1.00 55.29 2621 LEU A O 1
ATOM 627 N N . GLU A 1 84 ? 50.459 59.897 -13.095 1.00 56.71 2622 GLU A N 1
ATOM 628 C CA . GLU A 1 84 ? 49.224 59.241 -12.674 1.00 54.84 2622 GLU A CA 1
ATOM 629 C C . GLU A 1 84 ? 49.365 58.715 -11.254 1.00 55.70 2622 GLU A C 1
ATOM 630 O O . GLU A 1 84 ? 48.411 58.701 -10.477 1.00 59.93 2622 GLU A O 1
ATOM 636 N N . ALA A 1 85 ? 50.568 58.280 -10.912 1.00 54.62 2623 ALA A N 1
ATOM 637 C CA . ALA A 1 85 ? 50.797 57.678 -9.614 1.00 46.71 2623 ALA A CA 1
ATOM 638 C C . ALA A 1 85 ? 50.948 58.749 -8.562 1.00 47.02 2623 ALA A C 1
ATOM 639 O O . ALA A 1 85 ? 50.551 58.551 -7.421 1.00 50.16 2623 ALA A O 1
ATOM 641 N N . GLU A 1 86 ? 51.507 59.891 -8.945 1.00 41.17 2624 GLU A N 1
ATOM 642 C CA . GLU A 1 86 ? 51.732 60.977 -7.992 1.00 45.11 2624 GLU A CA 1
ATOM 643 C C . GLU A 1 86 ? 50.425 61.646 -7.531 1.00 43.84 2624 GLU A C 1
ATOM 644 O O . GLU A 1 86 ? 50.368 62.256 -6.466 1.00 41.22 2624 GLU A O 1
ATOM 650 N N . LEU A 1 87 ? 49.375 61.526 -8.329 1.00 40.41 2625 LEU A N 1
ATOM 651 C CA . LEU A 1 87 ? 48.108 62.125 -7.983 1.00 39.72 2625 LEU A CA 1
ATOM 652 C C . LEU A 1 87 ? 47.183 61.051 -7.442 1.00 50.39 2625 LEU A C 1
ATOM 653 O O . LEU A 1 87 ? 46.000 61.305 -7.191 1.00 51.55 2625 LEU A O 1
ATOM 666 N N . ASP A 1 89 ? 45.926 58.657 -4.593 1.00 39.53 2627 ASP A N 1
ATOM 667 C CA . ASP A 1 89 ? 45.833 58.430 -3.159 1.00 37.17 2627 ASP A CA 1
ATOM 668 C C . ASP A 1 89 ? 46.668 57.230 -2.782 1.00 35.18 2627 ASP A C 1
ATOM 669 O O . ASP A 1 89 ? 46.456 56.147 -3.314 1.00 30.37 2627 ASP A O 1
ATOM 674 N N . PRO A 1 90 ? 47.657 57.430 -1.899 1.00 37.09 2628 PRO A N 1
ATOM 675 C CA . PRO A 1 90 ? 48.473 56.330 -1.397 1.00 35.30 2628 PRO A CA 1
ATOM 676 C C . PRO A 1 90 ? 47.630 55.182 -0.855 1.00 29.30 2628 PRO A C 1
ATOM 677 O O . PRO A 1 90 ? 48.077 54.045 -0.889 1.00 28.84 2628 PRO A O 1
ATOM 681 N N . GLN A 1 91 ? 46.422 55.473 -0.388 1.00 28.51 2629 GLN A N 1
ATOM 682 C CA . GLN A 1 91 ? 45.493 54.424 0.013 1.00 29.30 2629 GLN A CA 1
ATOM 683 C C . GLN A 1 91 ? 45.193 53.476 -1.152 1.00 29.45 2629 GLN A C 1
ATOM 684 O O . GLN A 1 91 ? 45.166 52.261 -0.981 1.00 29.15 2629 GLN A O 1
ATOM 690 N N . HIS A 1 92 ? 44.986 54.015 -2.344 1.00 31.43 2630 HIS A N 1
ATOM 691 C CA . HIS A 1 92 ? 44.751 53.142 -3.483 1.00 33.80 2630 HIS A CA 1
ATOM 692 C C . HIS A 1 92 ? 46.014 52.366 -3.802 1.00 26.78 2630 HIS A C 1
ATOM 693 O O . HIS A 1 92 ? 45.953 51.224 -4.235 1.00 26.29 2630 HIS A O 1
ATOM 700 N N . ARG A 1 93 ? 47.162 52.989 -3.588 1.00 27.93 2631 ARG A N 1
ATOM 701 C CA . ARG A 1 93 ? 48.427 52.369 -3.967 1.00 34.94 2631 ARG A CA 1
ATOM 702 C C . ARG A 1 93 ? 48.740 51.198 -3.058 1.00 37.04 2631 ARG A C 1
ATOM 703 O O . ARG A 1 93 ? 49.053 50.110 -3.531 1.00 42.32 2631 ARG A O 1
ATOM 711 N N . LEU A 1 94 ? 48.641 51.408 -1.751 1.00 35.54 2632 LEU A N 1
ATOM 712 C CA . LEU A 1 94 ? 48.903 50.323 -0.817 1.00 34.54 2632 LEU A CA 1
ATOM 713 C C . LEU A 1 94 ? 47.839 49.227 -0.896 1.00 31.53 2632 LEU A C 1
ATOM 714 O O . LEU A 1 94 ? 48.127 48.066 -0.632 1.00 34.38 2632 LEU A O 1
ATOM 719 N N . ALA A 1 95 ? 46.617 49.597 -1.265 1.00 30.27 2633 ALA A N 1
ATOM 720 C CA . ALA A 1 95 ? 45.548 48.615 -1.446 1.00 28.62 2633 ALA A CA 1
ATOM 721 C C . ALA A 1 95 ? 45.951 47.613 -2.504 1.00 28.26 2633 ALA A C 1
ATOM 722 O O . ALA A 1 95 ? 45.998 46.413 -2.246 1.00 32.49 2633 ALA A O 1
ATOM 724 N N . LEU A 1 96 ? 46.265 48.131 -3.683 1.00 26.57 2634 LEU A N 1
ATOM 725 C CA . LEU A 1 96 ? 46.770 47.345 -4.792 1.00 27.68 2634 LEU A CA 1
ATOM 726 C C . LEU A 1 96 ? 47.870 46.387 -4.368 1.00 31.76 2634 LEU A C 1
ATOM 727 O O . LEU A 1 96 ? 47.854 45.202 -4.708 1.00 31.46 2634 LEU A O 1
ATOM 732 N N . GLU A 1 97 ? 48.841 46.893 -3.627 1.00 26.76 2635 GLU A N 1
ATOM 733 C CA . GLU A 1 97 ? 49.987 46.053 -3.365 1.00 30.50 2635 GLU A CA 1
ATOM 734 C C . GLU A 1 97 ? 49.630 44.972 -2.368 1.00 29.33 2635 GLU A C 1
ATOM 735 O O . GLU A 1 97 ? 50.079 43.838 -2.471 1.00 29.09 2635 GLU A O 1
ATOM 741 N N . THR A 1 98 ? 48.801 45.319 -1.404 1.00 30.18 2636 THR A N 1
ATOM 742 C CA . THR A 1 98 ? 48.476 44.377 -0.357 1.00 31.55 2636 THR A CA 1
ATOM 743 C C . THR A 1 98 ? 47.492 43.331 -0.872 1.00 33.04 2636 THR A C 1
ATOM 744 O O . THR A 1 98 ? 47.589 42.147 -0.526 1.00 25.06 2636 THR A O 1
ATOM 748 N N . VAL A 1 99 ? 46.571 43.761 -1.731 1.00 32.69 2637 VAL A N 1
ATOM 749 C CA . VAL A 1 99 ? 45.635 42.831 -2.353 1.00 34.78 2637 VAL A CA 1
ATOM 750 C C . VAL A 1 99 ? 46.406 41.811 -3.173 1.00 39.89 2637 VAL A C 1
ATOM 751 O O . VAL A 1 99 ? 46.114 40.610 -3.162 1.00 45.57 2637 VAL A O 1
ATOM 755 N N . TRP A 1 100 ? 47.415 42.296 -3.876 1.00 35.22 2638 TRP A N 1
ATOM 756 C CA . TRP A 1 100 ? 48.252 41.411 -4.646 1.00 31.99 2638 TRP A CA 1
ATOM 757 C C . TRP A 1 100 ? 48.951 40.411 -3.734 1.00 32.53 2638 TRP A C 1
ATOM 758 O O . TRP A 1 100 ? 49.012 39.210 -4.023 1.00 33.67 2638 TRP A O 1
ATOM 769 N N . ALA A 1 101 ? 49.467 40.929 -2.623 1.00 31.36 2639 ALA A N 1
ATOM 770 C CA . ALA A 1 101 ? 50.175 40.135 -1.644 1.00 27.66 2639 ALA A CA 1
ATOM 771 C C . ALA A 1 101 ? 49.296 39.020 -1.087 1.00 29.10 2639 ALA A C 1
ATOM 772 O O . ALA A 1 101 ? 49.754 37.889 -0.933 1.00 28.02 2639 ALA A O 1
ATOM 774 N N . ALA A 1 102 ? 48.042 39.341 -0.779 1.00 26.08 2640 ALA A N 1
ATOM 775 C CA . ALA A 1 102 ? 47.096 38.348 -0.285 1.00 25.78 2640 ALA A CA 1
ATOM 776 C C . ALA A 1 102 ? 46.814 37.282 -1.323 1.00 31.94 2640 ALA A C 1
ATOM 777 O O . ALA A 1 102 ? 46.763 36.094 -1.005 1.00 36.35 2640 ALA A O 1
ATOM 779 N N . LEU A 1 103 ? 46.607 37.715 -2.561 1.00 27.77 2641 LEU A N 1
ATOM 780 C CA . LEU A 1 103 ? 46.420 36.790 -3.667 1.00 26.67 2641 LEU A CA 1
ATOM 781 C C . LEU A 1 103 ? 47.546 35.770 -3.735 1.00 33.97 2641 LEU A C 1
ATOM 782 O O . LEU A 1 103 ? 47.301 34.572 -3.733 1.00 33.18 2641 LEU A O 1
ATOM 787 N N . GLU A 1 104 ? 48.785 36.240 -3.780 1.00 34.31 2642 GLU A N 1
ATOM 788 C CA . GLU A 1 104 ? 49.927 35.337 -3.779 1.00 33.60 2642 GLU A CA 1
ATOM 789 C C . GLU A 1 104 ? 49.982 34.453 -2.536 1.00 30.87 2642 GLU A C 1
ATOM 790 O O . GLU A 1 104 ? 50.203 33.261 -2.650 1.00 34.34 2642 GLU A O 1
ATOM 796 N N . ASN A 1 105 ? 49.758 35.021 -1.358 1.00 29.54 2643 ASN A N 1
ATOM 797 C CA . ASN A 1 105 ? 49.795 34.247 -0.120 1.00 30.97 2643 ASN A CA 1
ATOM 798 C C . ASN A 1 105 ? 48.771 33.114 -0.080 1.00 31.83 2643 ASN A C 1
ATOM 799 O O . ASN A 1 105 ? 48.946 32.112 0.626 1.00 31.02 2643 ASN A O 1
ATOM 804 N N . GLY A 1 106 ? 47.686 33.299 -0.821 1.00 30.21 2644 GLY A N 1
ATOM 805 C CA . GLY A 1 106 ? 46.636 32.301 -0.911 1.00 31.29 2644 GLY A CA 1
ATOM 806 C C . GLY A 1 106 ? 46.898 31.372 -2.079 1.00 35.38 2644 GLY A C 1
ATOM 807 O O . GLY A 1 106 ? 46.209 30.366 -2.260 1.00 40.48 2644 GLY A O 1
ATOM 808 N N . GLY A 1 107 ? 47.916 31.711 -2.866 1.00 34.42 2645 GLY A N 1
ATOM 809 C CA . GLY A 1 107 ? 48.324 30.889 -3.986 1.00 34.71 2645 GLY A CA 1
ATOM 810 C C . GLY A 1 107 ? 47.467 31.118 -5.213 1.00 37.82 2645 GLY A C 1
ATOM 811 O O . GLY A 1 107 ? 47.184 30.175 -5.952 1.00 42.09 2645 GLY A O 1
ATOM 812 N N . TYR A 1 108 ? 47.060 32.366 -5.432 1.00 35.70 2646 TYR A N 1
ATOM 813 C CA . TYR A 1 108 ? 46.238 32.720 -6.581 1.00 33.11 2646 TYR A CA 1
ATOM 814 C C . TYR A 1 108 ? 46.876 33.770 -7.483 1.00 34.99 2646 TYR A C 1
ATOM 815 O O . TYR A 1 108 ? 47.017 34.937 -7.128 1.00 34.19 2646 TYR A O 1
ATOM 824 N N . ALA A 1 109 ? 47.300 33.331 -8.657 1.00 41.15 2647 ALA A N 1
ATOM 825 C CA . ALA A 1 109 ? 47.514 34.261 -9.748 1.00 42.17 2647 ALA A CA 1
ATOM 826 C C . ALA A 1 109 ? 46.136 34.743 -10.200 1.00 43.61 2647 ALA A C 1
ATOM 827 O O . ALA A 1 109 ? 45.148 33.997 -10.089 1.00 45.54 2647 ALA A O 1
ATOM 829 N N . PRO A 1 110 ? 46.058 35.990 -10.697 1.00 38.44 2648 PRO A N 1
ATOM 830 C CA . PRO A 1 110 ? 44.801 36.536 -11.223 1.00 39.35 2648 PRO A CA 1
ATOM 831 C C . PRO A 1 110 ? 44.045 35.557 -12.126 1.00 42.28 2648 PRO A C 1
ATOM 832 O O . PRO A 1 110 ? 42.827 35.474 -12.044 1.00 47.25 2648 PRO A O 1
ATOM 836 N N . ALA A 1 111 ? 44.774 34.802 -12.937 1.00 42.31 2649 ALA A N 1
ATOM 837 C CA . ALA A 1 111 ? 44.172 33.874 -13.882 1.00 44.04 2649 ALA A CA 1
ATOM 838 C C . ALA A 1 111 ? 43.588 32.618 -13.226 1.00 44.62 2649 ALA A C 1
ATOM 839 O O . ALA A 1 111 ? 42.988 31.783 -13.907 1.00 45.73 2649 ALA A O 1
ATOM 841 N N . ARG A 1 112 ? 43.775 32.469 -11.918 1.00 41.57 2650 ARG A N 1
ATOM 842 C CA . ARG A 1 112 ? 43.213 31.322 -11.221 1.00 34.11 2650 ARG A CA 1
ATOM 843 C C . ARG A 1 112 ? 41.896 31.728 -10.563 1.00 45.30 2650 ARG A C 1
ATOM 844 O O . ARG A 1 112 ? 41.084 30.895 -10.159 1.00 46.58 2650 ARG A O 1
ATOM 852 N N . LEU A 1 113 ? 41.687 33.031 -10.467 1.00 43.50 2651 LEU A N 1
ATOM 853 C CA . LEU A 1 113 ? 40.453 33.556 -9.936 1.00 38.52 2651 LEU A CA 1
ATOM 854 C C . LEU A 1 113 ? 39.323 33.263 -10.880 1.00 39.33 2651 LEU A C 1
ATOM 855 O O . LEU A 1 113 ? 39.506 33.318 -12.097 1.00 42.11 2651 LEU A O 1
ATOM 860 N N . PRO A 1 114 ? 38.147 32.955 -10.327 1.00 37.86 2652 PRO A N 1
ATOM 861 C CA . PRO A 1 114 ? 36.909 32.859 -11.101 1.00 37.08 2652 PRO A CA 1
ATOM 862 C C . PRO A 1 114 ? 36.615 34.215 -11.677 1.00 41.18 2652 PRO A C 1
ATOM 863 O O . PRO A 1 114 ? 37.041 35.202 -11.085 1.00 42.44 2652 PRO A O 1
ATOM 867 N N . GLU A 1 115 ? 35.899 34.290 -12.788 1.00 46.56 2653 GLU A N 1
ATOM 868 C CA . GLU A 1 115 ? 35.632 35.594 -13.363 1.00 55.37 2653 GLU A CA 1
ATOM 869 C C . GLU A 1 115 ? 34.595 36.374 -12.538 1.00 51.93 2653 GLU A C 1
ATOM 870 O O . GLU A 1 115 ? 34.542 37.603 -12.596 1.00 52.09 2653 GLU A O 1
ATOM 876 N N . ASN A 1 116 ? 33.770 35.692 -11.762 1.00 46.91 2654 ASN A N 1
ATOM 877 C CA . ASN A 1 116 ? 32.886 36.462 -10.915 1.00 47.61 2654 ASN A CA 1
ATOM 878 C C . ASN A 1 116 ? 33.463 36.542 -9.501 1.00 43.89 2654 ASN A C 1
ATOM 879 O O . ASN A 1 116 ? 32.933 36.006 -8.537 1.00 49.19 2654 ASN A O 1
ATOM 884 N N . THR A 1 117 ? 34.583 37.223 -9.391 1.00 37.25 2655 THR A N 1
ATOM 885 C CA . THR A 1 117 ? 35.166 37.488 -8.098 1.00 31.70 2655 THR A CA 1
ATOM 886 C C . THR A 1 117 ? 34.777 38.884 -7.672 1.00 34.43 2655 THR A C 1
ATOM 887 O O . THR A 1 117 ? 34.959 39.854 -8.425 1.00 37.65 2655 THR A O 1
ATOM 891 N N . GLY A 1 118 ? 34.235 38.987 -6.465 1.00 32.11 2656 GLY A N 1
ATOM 892 C CA . GLY A 1 118 ? 33.829 40.269 -5.926 1.00 27.64 2656 GLY A CA 1
ATOM 893 C C . GLY A 1 118 ? 34.948 40.940 -5.165 1.00 25.58 2656 GLY A C 1
ATOM 894 O O . GLY A 1 118 ? 35.871 40.293 -4.684 1.00 28.45 2656 GLY A O 1
ATOM 895 N N . VAL A 1 119 ? 34.857 42.252 -5.051 1.00 23.20 2657 VAL A N 1
ATOM 896 C CA . VAL A 1 119 ? 35.880 43.036 -4.393 1.00 30.62 2657 VAL A CA 1
ATOM 897 C C . VAL A 1 119 ? 35.218 44.077 -3.515 1.00 31.80 2657 VAL A C 1
ATOM 898 O O . VAL A 1 119 ? 34.510 44.945 -4.014 1.00 22.39 2657 VAL A O 1
ATOM 902 N N . TYR A 1 120 ? 35.445 43.976 -2.208 1.00 31.01 2658 TYR A N 1
ATOM 903 C CA . TYR A 1 120 ? 34.796 44.840 -1.216 1.00 27.01 2658 TYR A CA 1
ATOM 904 C C . TYR A 1 120 ? 35.855 45.415 -0.309 1.00 24.37 2658 TYR A C 1
ATOM 905 O O . TYR A 1 120 ? 36.446 44.696 0.484 1.00 27.23 2658 TYR A O 1
ATOM 914 N N . PHE A 1 121 ? 36.119 46.702 -0.427 1.00 21.21 2659 PHE A N 1
ATOM 915 C CA . PHE A 1 121 ? 37.281 47.253 0.246 1.00 29.19 2659 PHE A CA 1
ATOM 916 C C . PHE A 1 121 ? 36.882 48.476 1.080 1.00 34.97 2659 PHE A C 1
ATOM 917 O O . PHE A 1 121 ? 36.235 49.399 0.583 1.00 36.71 2659 PHE A O 1
ATOM 925 N N . GLY A 1 122 ? 37.248 48.479 2.357 1.00 35.70 2660 GLY A N 1
ATOM 926 C CA . GLY A 1 122 ? 36.813 49.546 3.239 1.00 32.04 2660 GLY A CA 1
ATOM 927 C C . GLY A 1 122 ? 37.803 50.679 3.203 1.00 32.55 2660 GLY A C 1
ATOM 928 O O . GLY A 1 122 ? 39.012 50.441 3.163 1.00 36.54 2660 GLY A O 1
ATOM 929 N N . VAL A 1 123 ? 37.291 51.907 3.222 1.00 29.24 2661 VAL A N 1
ATOM 930 C CA . VAL A 1 123 ? 38.113 53.111 3.115 1.00 29.79 2661 VAL A CA 1
ATOM 931 C C . VAL A 1 123 ? 37.262 54.298 3.537 1.00 36.70 2661 VAL A C 1
ATOM 932 O O . VAL A 1 123 ? 36.076 54.337 3.217 1.00 43.38 2661 VAL A O 1
ATOM 936 N N . SER A 1 124 ? 37.834 55.261 4.256 1.00 38.78 2662 SER A N 1
ATOM 937 C CA . SER A 1 124 ? 37.028 56.382 4.755 1.00 40.58 2662 SER A CA 1
ATOM 938 C C . SER A 1 124 ? 37.501 57.776 4.360 1.00 44.87 2662 SER A C 1
ATOM 939 O O . SER A 1 124 ? 36.691 58.622 4.006 1.00 52.42 2662 SER A O 1
ATOM 942 N N . GLY A 1 125 ? 38.796 58.039 4.420 1.00 43.19 2663 GLY A N 1
ATOM 943 C CA . GLY A 1 125 ? 39.245 59.400 4.226 1.00 44.38 2663 GLY A CA 1
ATOM 944 C C . GLY A 1 125 ? 39.765 59.728 2.854 1.00 48.15 2663 GLY A C 1
ATOM 945 O O . GLY A 1 125 ? 40.294 58.869 2.165 1.00 52.81 2663 GLY A O 1
ATOM 946 N N . SER A 1 126 ? 39.607 60.981 2.454 1.00 50.17 2664 SER A N 1
ATOM 947 C CA . SER A 1 126 ? 40.305 61.501 1.286 1.00 54.03 2664 SER A CA 1
ATOM 948 C C . SER A 1 126 ? 41.390 62.472 1.732 1.00 49.65 2664 SER A C 1
ATOM 949 O O . SER A 1 126 ? 41.455 63.606 1.270 1.00 50.86 2664 SER A O 1
ATOM 952 N N . ASP A 1 127 ? 42.228 62.026 2.654 1.00 47.60 2665 ASP A N 1
ATOM 953 C CA . ASP A 1 127 ? 43.249 62.894 3.208 1.00 50.89 2665 ASP A CA 1
ATOM 954 C C . ASP A 1 127 ? 44.188 63.434 2.118 1.00 46.00 2665 ASP A C 1
ATOM 955 O O . ASP A 1 127 ? 44.510 64.612 2.116 1.00 47.89 2665 ASP A O 1
ATOM 960 N N . TYR A 1 128 ? 44.605 62.584 1.182 1.00 39.40 2666 TYR A N 1
ATOM 961 C CA . TYR A 1 128 ? 45.577 62.977 0.158 1.00 34.44 2666 TYR A CA 1
ATOM 962 C C . TYR A 1 128 ? 45.085 64.089 -0.738 1.00 33.41 2666 TYR A C 1
ATOM 963 O O . TYR A 1 128 ? 45.851 64.969 -1.129 1.00 35.37 2666 TYR A O 1
ATOM 972 N N . HIS A 1 129 ? 43.803 64.026 -1.079 1.00 35.35 2667 HIS A N 1
ATOM 973 C CA . HIS A 1 129 ? 43.197 64.970 -2.000 1.00 33.62 2667 HIS A CA 1
ATOM 974 C C . HIS A 1 129 ? 43.196 66.331 -1.359 1.00 35.62 2667 HIS A C 1
ATOM 975 O O . HIS A 1 129 ? 43.376 67.340 -2.038 1.00 38.07 2667 HIS A O 1
ATOM 982 N N . HIS A 1 130 ? 43.006 66.357 -0.045 1.00 35.39 2668 HIS A N 1
ATOM 983 C CA . HIS A 1 130 ? 43.127 67.599 0.699 1.00 44.56 2668 HIS A CA 1
ATOM 984 C C . HIS A 1 130 ? 44.571 68.084 0.604 1.00 50.04 2668 HIS A C 1
ATOM 985 O O . HIS A 1 130 ? 44.826 69.278 0.364 1.00 55.43 2668 HIS A O 1
ATOM 992 N N . LEU A 1 131 ? 45.510 67.149 0.758 1.00 47.90 2669 LEU A N 1
ATOM 993 C CA . LEU A 1 131 ? 46.932 67.464 0.735 1.00 40.23 2669 LEU A CA 1
ATOM 994 C C . LEU A 1 131 ? 47.354 68.093 -0.586 1.00 50.35 2669 LEU A C 1
ATOM 995 O O . LEU A 1 131 ? 48.169 69.014 -0.598 1.00 44.27 2669 LEU A O 1
ATOM 1000 N N . LEU A 1 132 ? 46.800 67.583 -1.687 1.00 46.19 2670 LEU A N 1
ATOM 1001 C CA . LEU A 1 132 ? 47.078 68.101 -3.028 1.00 49.98 2670 LEU A CA 1
ATOM 1002 C C . LEU A 1 132 ? 46.620 69.530 -3.161 1.00 55.60 2670 LEU A C 1
ATOM 1003 O O . LEU A 1 132 ? 47.316 70.387 -3.709 1.00 57.09 2670 LEU A O 1
ATOM 1008 N N . ASN A 1 133 ? 45.409 69.776 -2.686 1.00 56.94 2671 ASN A N 1
ATOM 1009 C CA . ASN A 1 133 ? 44.839 71.100 -2.808 1.00 57.18 2671 ASN A CA 1
ATOM 1010 C C . ASN A 1 133 ? 45.623 72.089 -1.976 1.00 56.96 2671 ASN A C 1
ATOM 1011 O O . ASN A 1 133 ? 45.920 73.194 -2.430 1.00 59.79 2671 ASN A O 1
ATOM 1016 N N . ALA A 1 134 ? 45.990 71.664 -0.772 1.00 53.57 2672 ALA A N 1
ATOM 1017 C CA . ALA A 1 134 ? 46.700 72.526 0.162 1.00 53.56 2672 ALA A CA 1
ATOM 1018 C C . ALA A 1 134 ? 48.116 72.825 -0.320 1.00 57.19 2672 ALA A C 1
ATOM 1019 O O . ALA A 1 134 ? 48.750 73.770 0.152 1.00 61.29 2672 ALA A O 1
ATOM 1021 N N . SER A 1 135 ? 48.604 72.014 -1.256 1.00 56.95 2673 SER A N 1
ATOM 1022 C CA . SER A 1 135 ? 49.942 72.174 -1.803 1.00 52.68 2673 SER A CA 1
ATOM 1023 C C . SER A 1 135 ? 49.903 73.003 -3.069 1.00 54.76 2673 SER A C 1
ATOM 1024 O O . SER A 1 135 ? 50.935 73.432 -3.566 1.00 67.44 2673 SER A O 1
ATOM 1027 N N . GLY A 1 136 ? 48.701 73.222 -3.589 1.00 61.98 2674 GLY A N 1
ATOM 1028 C CA . GLY A 1 136 ? 48.501 74.094 -4.731 1.00 56.23 2674 GLY A CA 1
ATOM 1029 C C . GLY A 1 136 ? 48.441 73.353 -6.048 1.00 55.20 2674 GLY A C 1
ATOM 1030 O O . GLY A 1 136 ? 48.499 73.959 -7.106 1.00 57.24 2674 GLY A O 1
ATOM 1031 N N . VAL A 1 137 ? 48.318 72.035 -5.983 1.00 52.21 2675 VAL A N 1
ATOM 1032 C CA . VAL A 1 137 ? 48.357 71.210 -7.177 1.00 51.27 2675 VAL A CA 1
ATOM 1033 C C . VAL A 1 137 ? 47.097 71.389 -7.994 1.00 60.28 2675 VAL A C 1
ATOM 1034 O O . VAL A 1 137 ? 46.006 70.993 -7.563 1.00 65.33 2675 VAL A O 1
ATOM 1038 N N . ALA A 1 138 ? 47.241 71.994 -9.171 1.00 60.12 2676 ALA A N 1
ATOM 1039 C CA . ALA A 1 138 ? 46.111 72.161 -10.080 1.00 61.47 2676 ALA A CA 1
ATOM 1040 C C . ALA A 1 138 ? 45.486 70.802 -10.388 1.00 61.09 2676 ALA A C 1
ATOM 1041 O O . ALA A 1 138 ? 46.165 69.775 -10.358 1.00 60.52 2676 ALA A O 1
ATOM 1043 N N . PRO A 1 139 ? 44.176 70.784 -10.646 1.00 61.94 2677 PRO A N 1
ATOM 1044 C CA . PRO A 1 139 ? 43.518 69.517 -10.979 1.00 59.59 2677 PRO A CA 1
ATOM 1045 C C . PRO A 1 139 ? 44.015 68.898 -12.289 1.00 60.74 2677 PRO A C 1
ATOM 1046 O O . PRO A 1 139 ? 44.327 69.620 -13.240 1.00 61.42 2677 PRO A O 1
ATOM 1050 N N . ASP A 1 140 ? 44.114 67.570 -12.315 1.00 60.74 2678 ASP A N 1
ATOM 1051 C CA . ASP A 1 140 ? 44.321 66.842 -13.561 1.00 62.59 2678 ASP A CA 1
ATOM 1052 C C . ASP A 1 140 ? 43.240 65.782 -13.680 1.00 54.88 2678 ASP A C 1
ATOM 1053 O O . ASP A 1 140 ? 42.510 65.538 -12.731 1.00 55.33 2678 ASP A O 1
ATOM 1058 N N . GLY A 1 141 ? 43.133 65.176 -14.856 1.00 51.25 2679 GLY A N 1
ATOM 1059 C CA . GLY A 1 141 ? 42.280 64.028 -15.062 1.00 48.38 2679 GLY A CA 1
ATOM 1060 C C . GLY A 1 141 ? 42.655 62.860 -14.177 1.00 45.81 2679 GLY A C 1
ATOM 1061 O O . GLY A 1 141 ? 41.809 62.026 -13.878 1.00 50.09 2679 GLY A O 1
ATOM 1062 N N . PHE A 1 142 ? 43.905 62.799 -13.736 1.00 42.27 2680 PHE A N 1
ATOM 1063 C CA . PHE A 1 142 ? 44.336 61.701 -12.882 1.00 43.46 2680 PHE A CA 1
ATOM 1064 C C . PHE A 1 142 ? 43.937 61.904 -11.431 1.00 45.97 2680 PHE A C 1
ATOM 1065 O O . PHE A 1 142 ? 43.888 60.936 -10.657 1.00 49.09 2680 PHE A O 1
ATOM 1073 N N . THR A 1 143 ? 43.672 63.153 -11.050 1.00 46.38 2681 THR A N 1
ATOM 1074 C CA . THR A 1 143 ? 43.345 63.444 -9.653 1.00 46.63 2681 THR A CA 1
ATOM 1075 C C . THR A 1 143 ? 42.017 62.825 -9.266 1.00 40.77 2681 THR A C 1
ATOM 1076 O O . THR A 1 143 ? 41.915 62.152 -8.242 1.00 34.32 2681 THR A O 1
ATOM 1080 N N . ALA A 1 144 ? 41.011 63.067 -10.103 1.00 41.94 2682 ALA A N 1
ATOM 1081 C CA . ALA A 1 144 ? 39.664 62.544 -9.895 1.00 42.89 2682 ALA A CA 1
ATOM 1082 C C . ALA A 1 144 ? 39.665 61.016 -9.796 1.00 41.89 2682 ALA A C 1
ATOM 1083 O O . ALA A 1 144 ? 39.165 60.431 -8.833 1.00 41.47 2682 ALA A O 1
ATOM 1085 N N . THR A 1 145 ? 40.216 60.386 -10.820 1.00 39.19 2683 THR A N 1
ATOM 1086 C CA . THR A 1 145 ? 40.490 58.976 -10.805 1.00 35.10 2683 THR A CA 1
ATOM 1087 C C . THR A 1 145 ? 41.336 58.548 -9.600 1.00 35.38 2683 THR A C 1
ATOM 1088 O O . THR A 1 145 ? 41.145 57.469 -9.032 1.00 28.41 2683 THR A O 1
ATOM 1092 N N . GLY A 1 146 ? 42.270 59.402 -9.201 1.00 35.63 2684 GLY A N 1
ATOM 1093 C CA . GLY A 1 146 ? 43.232 59.006 -8.193 1.00 33.21 2684 GLY A CA 1
ATOM 1094 C C . GLY A 1 146 ? 42.708 59.117 -6.788 1.00 32.11 2684 GLY A C 1
ATOM 1095 O O . GLY A 1 146 ? 43.377 58.749 -5.822 1.00 33.82 2684 GLY A O 1
ATOM 1096 N N . ASN A 1 147 ? 41.497 59.632 -6.662 1.00 33.94 2685 ASN A N 1
ATOM 1097 C CA . ASN A 1 147 ? 40.999 59.947 -5.347 1.00 30.89 2685 ASN A CA 1
ATOM 1098 C C . ASN A 1 147 ? 39.561 59.605 -5.069 1.00 32.09 2685 ASN A C 1
ATOM 1099 O O . ASN A 1 147 ? 39.116 59.744 -3.942 1.00 39.64 2685 ASN A O 1
ATOM 1104 N N . ALA A 1 148 ? 38.836 59.143 -6.071 1.00 29.12 2686 ALA A N 1
ATOM 1105 C CA . ALA A 1 148 ? 37.483 58.670 -5.842 1.00 29.60 2686 ALA A CA 1
ATOM 1106 C C . ALA A 1 148 ? 37.519 57.310 -5.134 1.00 33.05 2686 ALA A C 1
ATOM 1107 O O . ALA A 1 148 ? 38.291 56.430 -5.514 1.00 32.71 2686 ALA A O 1
ATOM 1109 N N . HIS A 1 149 ? 36.696 57.126 -4.105 1.00 35.48 2687 HIS A N 1
ATOM 1110 C CA . HIS A 1 149 ? 36.732 55.862 -3.360 1.00 35.40 2687 HIS A CA 1
ATOM 1111 C C . HIS A 1 149 ? 36.348 54.671 -4.232 1.00 32.52 2687 HIS A C 1
ATOM 1112 O O . HIS A 1 149 ? 36.876 53.568 -4.070 1.00 34.02 2687 HIS A O 1
ATOM 1119 N N . SER A 1 150 ? 35.411 54.896 -5.141 1.00 27.89 2688 SER A N 1
ATOM 1120 C CA . SER A 1 150 ? 35.032 53.882 -6.109 1.00 29.08 2688 SER A CA 1
ATOM 1121 C C . SER A 1 150 ? 36.233 53.332 -6.850 1.00 33.57 2688 SER A C 1
ATOM 1122 O O . SER A 1 150 ? 36.304 52.141 -7.144 1.00 37.61 2688 SER A O 1
ATOM 1133 N N . LEU A 1 152 ? 39.304 52.997 -5.859 1.00 25.26 2690 LEU A N 1
ATOM 1134 C CA . LEU A 1 152 ? 40.040 52.073 -5.031 1.00 26.75 2690 LEU A CA 1
ATOM 1135 C C . LEU A 1 152 ? 39.606 50.641 -5.338 1.00 29.64 2690 LEU A C 1
ATOM 1136 O O . LEU A 1 152 ? 40.439 49.778 -5.581 1.00 30.73 2690 LEU A O 1
ATOM 1141 N N . ALA A 1 153 ? 38.301 50.400 -5.352 1.00 32.32 2691 ALA A N 1
ATOM 1142 C CA . ALA A 1 153 ? 37.792 49.058 -5.601 1.00 29.40 2691 ALA A CA 1
ATOM 1143 C C . ALA A 1 153 ? 37.871 48.719 -7.081 1.00 31.27 2691 ALA A C 1
ATOM 1144 O O . ALA A 1 153 ? 38.394 47.672 -7.449 1.00 32.65 2691 ALA A O 1
ATOM 1146 N N . ASN A 1 154 ? 37.363 49.604 -7.931 1.00 31.20 2692 ASN A N 1
ATOM 1147 C CA . ASN A 1 154 ? 37.246 49.281 -9.347 1.00 31.57 2692 ASN A CA 1
ATOM 1148 C C . ASN A 1 154 ? 38.609 49.056 -10.012 1.00 29.42 2692 ASN A C 1
ATOM 1149 O O . ASN A 1 154 ? 38.766 48.172 -10.854 1.00 29.44 2692 ASN A O 1
ATOM 1154 N N . ARG A 1 155 ? 39.604 49.836 -9.623 1.00 25.39 2693 ARG A N 1
ATOM 1155 C CA . ARG A 1 155 ? 40.931 49.650 -10.196 1.00 27.38 2693 ARG A CA 1
ATOM 1156 C C . ARG A 1 155 ? 41.423 48.223 -9.886 1.00 29.28 2693 ARG A C 1
ATOM 1157 O O . ARG A 1 155 ? 42.123 47.607 -10.690 1.00 32.94 2693 ARG A O 1
ATOM 1165 N N . ILE A 1 156 ? 41.027 47.678 -8.744 1.00 20.65 2694 ILE A N 1
ATOM 1166 C CA . ILE A 1 156 ? 41.432 46.321 -8.397 1.00 27.70 2694 ILE A CA 1
ATOM 1167 C C . ILE A 1 156 ? 40.755 45.315 -9.307 1.00 29.94 2694 ILE A C 1
ATOM 1168 O O . ILE A 1 156 ? 41.399 44.423 -9.842 1.00 32.87 2694 ILE A O 1
ATOM 1173 N N . SER A 1 157 ? 39.449 45.464 -9.480 1.00 30.28 2695 SER A N 1
ATOM 1174 C CA . SER A 1 157 ? 38.720 44.608 -10.398 1.00 28.26 2695 SER A CA 1
ATOM 1175 C C . SER A 1 157 ? 39.280 44.765 -11.800 1.00 30.49 2695 SER A C 1
ATOM 1176 O O . SER A 1 157 ? 39.371 43.788 -12.534 1.00 34.45 2695 SER A O 1
ATOM 1179 N N . TYR A 1 158 ? 39.677 45.982 -12.168 1.00 31.46 2696 TYR A N 1
ATOM 1180 C CA . TYR A 1 158 ? 40.325 46.215 -13.467 1.00 30.91 2696 TYR A CA 1
ATOM 1181 C C . TYR A 1 158 ? 41.661 45.469 -13.555 1.00 32.81 2696 TYR A C 1
ATOM 1182 O O . TYR A 1 158 ? 41.948 44.788 -14.536 1.00 38.51 2696 TYR A O 1
ATOM 1191 N N . VAL A 1 159 ? 42.480 45.581 -12.519 1.00 31.62 2697 VAL A N 1
ATOM 1192 C CA . VAL A 1 159 ? 43.779 44.904 -12.525 1.00 32.20 2697 VAL A CA 1
ATOM 1193 C C . VAL A 1 159 ? 43.642 43.376 -12.595 1.00 33.16 2697 VAL A C 1
ATOM 1194 O O . VAL A 1 159 ? 44.397 42.720 -13.294 1.00 39.64 2697 VAL A O 1
ATOM 1198 N N . LEU A 1 160 ? 42.645 42.824 -11.921 1.00 23.42 2698 LEU A N 1
ATOM 1199 C CA . LEU A 1 160 ? 42.476 41.386 -11.840 1.00 25.25 2698 LEU A CA 1
ATOM 1200 C C . LEU A 1 160 ? 41.581 40.812 -12.926 1.00 31.20 2698 LEU A C 1
ATOM 1201 O O . LEU A 1 160 ? 41.487 39.598 -13.069 1.00 37.20 2698 LEU A O 1
ATOM 1206 N N . ASP A 1 161 ? 40.938 41.684 -13.693 1.00 33.05 2699 ASP A N 1
ATOM 1207 C CA . ASP A 1 161 ? 39.941 41.279 -14.683 1.00 38.61 2699 ASP A CA 1
ATOM 1208 C C . ASP A 1 161 ? 38.873 40.358 -14.091 1.00 32.75 2699 ASP A C 1
ATOM 1209 O O . ASP A 1 161 ? 38.624 39.272 -14.593 1.00 34.50 2699 ASP A O 1
ATOM 1214 N N . VAL A 1 162 ? 38.233 40.794 -13.021 1.00 28.89 2700 VAL A N 1
ATOM 1215 C CA . VAL A 1 162 ? 37.105 40.042 -12.494 1.00 30.22 2700 VAL A CA 1
ATOM 1216 C C . VAL A 1 162 ? 35.806 40.868 -12.597 1.00 28.16 2700 VAL A C 1
ATOM 1217 O O . VAL A 1 162 ? 35.864 42.070 -12.806 1.00 27.17 2700 VAL A O 1
ATOM 1221 N N . HIS A 1 163 ? 34.653 40.218 -12.447 1.00 24.77 2701 HIS A N 1
ATOM 1222 C CA . HIS A 1 163 ? 33.373 40.817 -12.794 1.00 26.33 2701 HIS A CA 1
ATOM 1223 C C . HIS A 1 163 ? 32.324 40.726 -11.707 1.00 26.53 2701 HIS A C 1
ATOM 1224 O O . HIS A 1 163 ? 31.143 40.949 -11.965 1.00 26.70 2701 HIS A O 1
ATOM 1231 N N . GLY A 1 164 ? 32.746 40.371 -10.500 1.00 24.46 2702 GLY A N 1
ATOM 1232 C CA . GLY A 1 164 ? 31.833 40.356 -9.380 1.00 23.91 2702 GLY A CA 1
ATOM 1233 C C . GLY A 1 164 ? 31.582 41.804 -9.021 1.00 26.27 2702 GLY A C 1
ATOM 1234 O O . GLY A 1 164 ? 32.174 42.694 -9.610 1.00 27.56 2702 GLY A O 1
ATOM 1235 N N . PRO A 1 165 ? 30.697 42.057 -8.063 1.00 26.16 2703 PRO A N 1
ATOM 1236 C CA . PRO A 1 165 ? 30.512 43.420 -7.556 1.00 24.79 2703 PRO A CA 1
ATOM 1237 C C . PRO A 1 165 ? 31.820 44.016 -7.031 1.00 25.96 2703 PRO A C 1
ATOM 1238 O O . PRO A 1 165 ? 32.546 43.322 -6.308 1.00 26.80 2703 PRO A O 1
ATOM 1242 N N . SER A 1 166 ? 32.098 45.271 -7.387 1.00 24.32 2704 SER A N 1
ATOM 1243 C CA . SER A 1 166 ? 33.286 46.004 -6.945 1.00 23.19 2704 SER A CA 1
ATOM 1244 C C . SER A 1 166 ? 32.883 47.241 -6.147 1.00 27.96 2704 SER A C 1
ATOM 1245 O O . SER A 1 166 ? 32.406 48.214 -6.703 1.00 33.05 2704 SER A O 1
ATOM 1248 N N . GLU A 1 167 ? 33.079 47.212 -4.839 1.00 34.06 2705 GLU A N 1
ATOM 1249 C CA . GLU A 1 167 ? 32.593 48.286 -3.982 1.00 34.42 2705 GLU A CA 1
ATOM 1250 C C . GLU A 1 167 ? 33.606 48.745 -2.942 1.00 32.96 2705 GLU A C 1
ATOM 1251 O O . GLU A 1 167 ? 34.238 47.932 -2.259 1.00 29.91 2705 GLU A O 1
ATOM 1257 N N . PRO A 1 168 ? 33.768 50.060 -2.823 1.00 27.56 2706 PRO A N 1
ATOM 1258 C CA . PRO A 1 168 ? 34.289 50.606 -1.575 1.00 24.70 2706 PRO A CA 1
ATOM 1259 C C . PRO A 1 168 ? 33.237 50.476 -0.480 1.00 22.66 2706 PRO A C 1
ATOM 1260 O O . PRO A 1 168 ? 32.031 50.456 -0.753 1.00 22.56 2706 PRO A O 1
ATOM 1264 N N . VAL A 1 169 ? 33.696 50.349 0.750 1.00 23.28 2707 VAL A N 1
ATOM 1265 C CA . VAL A 1 169 ? 32.797 50.368 1.887 1.00 26.66 2707 VAL A CA 1
ATOM 1266 C C . VAL A 1 169 ? 33.199 51.490 2.848 1.00 32.38 2707 VAL A C 1
ATOM 1267 O O . VAL A 1 169 ? 34.371 51.581 3.254 1.00 31.37 2707 VAL A O 1
ATOM 1271 N N . ASP A 1 170 ? 32.241 52.356 3.185 1.00 36.94 2708 ASP A N 1
ATOM 1272 C CA . ASP A 1 170 ? 32.504 53.454 4.120 1.00 41.15 2708 ASP A CA 1
ATOM 1273 C C . ASP A 1 170 ? 31.471 53.434 5.228 1.00 34.76 2708 ASP A C 1
ATOM 1274 O O . ASP A 1 170 ? 30.425 54.058 5.106 1.00 32.32 2708 ASP A O 1
ATOM 1279 N N . THR A 1 171 ? 31.763 52.706 6.300 1.00 34.56 2709 THR A N 1
ATOM 1280 C CA . THR A 1 171 ? 30.910 52.733 7.477 1.00 40.34 2709 THR A CA 1
ATOM 1281 C C . THR A 1 171 ? 31.718 53.290 8.648 1.00 40.68 2709 THR A C 1
ATOM 1282 O O . THR A 1 171 ? 31.463 52.954 9.820 1.00 39.42 2709 THR A O 1
ATOM 1286 N N . ALA A 1 172 ? 32.690 54.135 8.288 1.00 36.10 2710 ALA A N 1
ATOM 1287 C CA . ALA A 1 172 ? 33.642 54.741 9.211 1.00 34.56 2710 ALA A CA 1
ATOM 1288 C C . ALA A 1 172 ? 34.533 53.680 9.850 1.00 38.29 2710 ALA A C 1
ATOM 1289 O O . ALA A 1 172 ? 35.260 52.977 9.170 1.00 44.02 2710 ALA A O 1
ATOM 1291 N N . CYS A 1 173 ? 34.475 53.556 11.164 1.00 40.44 2711 CYS A N 1
ATOM 1292 C CA . CYS A 1 173 ? 35.480 52.794 11.900 1.00 37.55 2711 CYS A CA 1
ATOM 1293 C C . CYS A 1 173 ? 35.309 51.283 11.739 1.00 37.92 2711 CYS A C 1
ATOM 1294 O O . CYS A 1 173 ? 36.156 50.504 12.164 1.00 39.88 2711 CYS A O 1
ATOM 1297 N N . SER A 1 174 ? 34.211 50.871 11.120 1.00 34.77 2712 SER A N 1
ATOM 1298 C CA . SER A 1 174 ? 33.924 49.452 10.977 1.00 29.75 2712 SER A CA 1
ATOM 1299 C C . SER A 1 174 ? 33.984 48.982 9.524 1.00 29.83 2712 SER A C 1
ATOM 1300 O O . SER A 1 174 ? 33.608 47.849 9.216 1.00 31.32 2712 SER A O 1
ATOM 1303 N N . SER A 1 175 ? 34.472 49.847 8.642 1.00 27.56 2713 SER A N 1
ATOM 1304 C CA . SER A 1 175 ? 34.364 49.605 7.219 1.00 23.79 2713 SER A CA 1
ATOM 1305 C C . SER A 1 175 ? 34.873 48.228 6.811 1.00 31.05 2713 SER A C 1
ATOM 1306 O O . SER A 1 175 ? 34.125 47.439 6.205 1.00 34.52 2713 SER A O 1
ATOM 1309 N N . SER A 1 176 ? 36.108 47.903 7.177 1.00 26.23 2714 SER A N 1
ATOM 1310 C CA . SER A 1 176 ? 36.667 46.634 6.739 1.00 22.71 2714 SER A CA 1
ATOM 1311 C C . SER A 1 176 ? 35.920 45.434 7.336 1.00 22.45 2714 SER A C 1
ATOM 1312 O O . SER A 1 176 ? 35.847 44.388 6.702 1.00 23.67 2714 SER A O 1
ATOM 1315 N N . LEU A 1 177 ? 35.320 45.558 8.515 1.00 21.23 2715 LEU A N 1
ATOM 1316 C CA . LEU A 1 177 ? 34.591 44.385 9.009 1.00 24.49 2715 LEU A CA 1
ATOM 1317 C C . LEU A 1 177 ? 33.311 44.175 8.185 1.00 28.62 2715 LEU A C 1
ATOM 1318 O O . LEU A 1 177 ? 32.985 43.060 7.787 1.00 28.42 2715 LEU A O 1
ATOM 1323 N N . VAL A 1 178 ? 32.601 45.259 7.908 1.00 28.39 2716 VAL A N 1
ATOM 1324 C CA . VAL A 1 178 ? 31.464 45.203 7.005 1.00 26.76 2716 VAL A CA 1
ATOM 1325 C C . VAL A 1 178 ? 31.830 44.648 5.602 1.00 29.50 2716 VAL A C 1
ATOM 1326 O O . VAL A 1 178 ? 31.060 43.900 4.991 1.00 28.91 2716 VAL A O 1
ATOM 1330 N N . ALA A 1 179 ? 33.004 45.019 5.102 1.00 24.28 2717 ALA A N 1
ATOM 1331 C CA . ALA A 1 179 ? 33.516 44.447 3.871 1.00 23.52 2717 ALA A CA 1
ATOM 1332 C C . ALA A 1 179 ? 33.484 42.939 3.945 1.00 24.17 2717 ALA A C 1
ATOM 1333 O O . ALA A 1 179 ? 32.843 42.274 3.134 1.00 26.10 2717 ALA A O 1
ATOM 1335 N N . LEU A 1 180 ? 34.189 42.408 4.932 1.00 21.45 2718 LEU A N 1
ATOM 1336 C CA . LEU A 1 180 ? 34.250 40.972 5.137 1.00 21.85 2718 LEU A CA 1
ATOM 1337 C C . LEU A 1 180 ? 32.847 40.390 5.151 1.00 25.51 2718 LEU A C 1
ATOM 1338 O O . LEU A 1 180 ? 32.595 39.341 4.572 1.00 36.14 2718 LEU A O 1
ATOM 1343 N N . HIS A 1 181 ? 31.920 41.109 5.770 1.00 22.96 2719 HIS A N 1
ATOM 1344 C CA . HIS A 1 181 ? 30.554 40.629 5.908 1.00 28.71 2719 HIS A CA 1
ATOM 1345 C C . HIS A 1 181 ? 29.825 40.611 4.559 1.00 32.91 2719 HIS A C 1
ATOM 1346 O O . HIS A 1 181 ? 29.055 39.695 4.268 1.00 37.80 2719 HIS A O 1
ATOM 1353 N N . ARG A 1 182 ? 30.069 41.630 3.748 1.00 32.92 2720 ARG A N 1
ATOM 1354 C CA . ARG A 1 182 ? 29.374 41.774 2.492 1.00 35.27 2720 ARG A CA 1
ATOM 1355 C C . ARG A 1 182 ? 29.896 40.733 1.527 1.00 32.97 2720 ARG A C 1
ATOM 1356 O O . ARG A 1 182 ? 29.133 40.115 0.774 1.00 34.42 2720 ARG A O 1
ATOM 1364 N N . ALA A 1 183 ? 31.205 40.523 1.570 1.00 27.10 2721 ALA A N 1
ATOM 1365 C CA . ALA A 1 183 ? 31.821 39.493 0.749 1.00 22.54 2721 ALA A CA 1
ATOM 1366 C C . ALA A 1 183 ? 31.259 38.135 1.141 1.00 26.63 2721 ALA A C 1
ATOM 1367 O O . ALA A 1 183 ? 30.988 37.299 0.267 1.00 32.01 2721 ALA A O 1
ATOM 1369 N N . VAL A 1 184 ? 31.060 37.910 2.443 1.00 21.84 2722 VAL A N 1
ATOM 1370 C CA . VAL A 1 184 ? 30.578 36.605 2.865 1.00 24.02 2722 VAL A CA 1
ATOM 1371 C C . VAL A 1 184 ? 29.146 36.374 2.386 1.00 29.91 2722 VAL A C 1
ATOM 1372 O O . VAL A 1 184 ? 28.822 35.288 1.908 1.00 35.12 2722 VAL A O 1
ATOM 1376 N N A GLU A 1 185 ? 28.304 37.392 2.536 0.58 32.78 2723 GLU A N 1
ATOM 1377 N N B GLU A 1 185 ? 28.296 37.385 2.477 0.42 33.02 2723 GLU A N 1
ATOM 1378 C CA A GLU A 1 185 ? 26.937 37.363 2.021 0.58 36.36 2723 GLU A CA 1
ATOM 1379 C CA B GLU A 1 185 ? 26.917 37.204 2.048 0.42 35.31 2723 GLU A CA 1
ATOM 1380 C C A GLU A 1 185 ? 26.911 36.886 0.582 0.58 34.31 2723 GLU A C 1
ATOM 1381 C C B GLU A 1 185 ? 26.816 36.948 0.543 0.42 34.37 2723 GLU A C 1
ATOM 1382 O O A GLU A 1 185 ? 26.220 35.927 0.227 0.58 31.44 2723 GLU A O 1
ATOM 1383 O O B GLU A 1 185 ? 25.972 36.170 0.100 0.42 32.05 2723 GLU A O 1
ATOM 1394 N N . HIS A 1 186 ? 27.685 37.578 -0.240 1.00 32.03 2724 HIS A N 1
ATOM 1395 C CA . HIS A 1 186 ? 27.709 37.307 -1.662 1.00 35.72 2724 HIS A CA 1
ATOM 1396 C C . HIS A 1 186 ? 28.337 35.953 -1.992 1.00 36.73 2724 HIS A C 1
ATOM 1397 O O . HIS A 1 186 ? 28.076 35.393 -3.052 1.00 41.64 2724 HIS A O 1
ATOM 1404 N N . ILE A 1 187 ? 29.151 35.411 -1.103 1.00 31.89 2725 ILE A N 1
ATOM 1405 C CA . ILE A 1 187 ? 29.637 34.076 -1.367 1.00 32.16 2725 ILE A CA 1
ATOM 1406 C C . ILE A 1 187 ? 28.564 33.064 -1.008 1.00 37.21 2725 ILE A C 1
ATOM 1407 O O . ILE A 1 187 ? 28.271 32.155 -1.791 1.00 40.27 2725 ILE A O 1
ATOM 1412 N N . ARG A 1 188 ? 27.962 33.250 0.167 1.00 38.83 2726 ARG A N 1
ATOM 1413 C CA . ARG A 1 188 ? 26.909 32.367 0.648 1.00 38.02 2726 ARG A CA 1
ATOM 1414 C C . ARG A 1 188 ? 25.718 32.389 -0.310 1.00 39.62 2726 ARG A C 1
ATOM 1415 O O . ARG A 1 188 ? 24.958 31.442 -0.381 1.00 44.08 2726 ARG A O 1
ATOM 1423 N N . SER A 1 189 ? 25.553 33.465 -1.064 1.00 40.28 2727 SER A N 1
ATOM 1424 C CA . SER A 1 189 ? 24.380 33.576 -1.910 1.00 38.80 2727 SER A CA 1
ATOM 1425 C C . SER A 1 189 ? 24.636 33.031 -3.305 1.00 41.84 2727 SER A C 1
ATOM 1426 O O . SER A 1 189 ? 23.702 32.796 -4.059 1.00 45.29 2727 SER A O 1
ATOM 1429 N N . GLY A 1 190 ? 25.905 32.843 -3.655 1.00 41.48 2728 GLY A N 1
ATOM 1430 C CA . GLY A 1 190 ? 26.256 32.308 -4.959 1.00 38.65 2728 GLY A CA 1
ATOM 1431 C C . GLY A 1 190 ? 26.659 33.350 -5.994 1.00 42.00 2728 GLY A C 1
ATOM 1432 O O . GLY A 1 190 ? 27.142 32.998 -7.077 1.00 43.31 2728 GLY A O 1
ATOM 1433 N N A ARG A 1 191 ? 26.452 34.627 -5.675 0.67 37.34 2729 ARG A N 1
ATOM 1434 N N B ARG A 1 191 ? 26.484 34.627 -5.665 0.33 37.23 2729 ARG A N 1
ATOM 1435 C CA A ARG A 1 191 ? 26.819 35.700 -6.590 0.67 39.66 2729 ARG A CA 1
ATOM 1436 C CA B ARG A 1 191 ? 26.821 35.692 -6.601 0.33 39.69 2729 ARG A CA 1
ATOM 1437 C C A ARG A 1 191 ? 28.310 35.664 -6.866 0.67 36.04 2729 ARG A C 1
ATOM 1438 C C B ARG A 1 191 ? 28.318 35.759 -6.836 0.33 35.23 2729 ARG A C 1
ATOM 1439 O O A ARG A 1 191 ? 28.754 35.940 -7.980 0.67 40.33 2729 ARG A O 1
ATOM 1440 O O B ARG A 1 191 ? 28.771 36.212 -7.887 0.33 39.43 2729 ARG A O 1
ATOM 1455 N N . CYS A 1 192 ? 29.089 35.317 -5.851 1.00 30.87 2730 CYS A N 1
ATOM 1456 C CA . CYS A 1 192 ? 30.530 35.220 -6.028 1.00 29.38 2730 CYS A CA 1
ATOM 1457 C C . CYS A 1 192 ? 31.014 33.804 -5.749 1.00 34.64 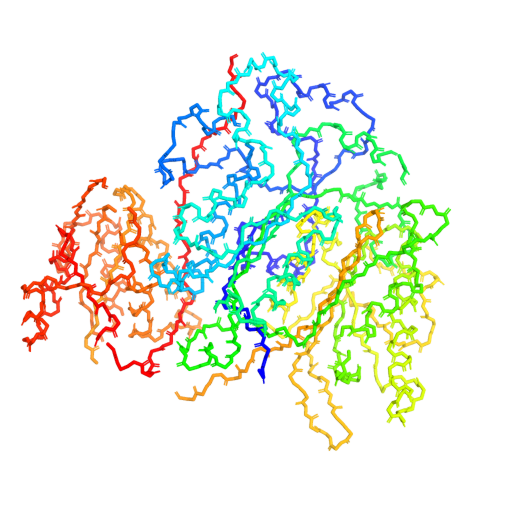2730 CYS A C 1
ATOM 1458 O O . CYS A 1 192 ? 30.427 33.061 -4.943 1.00 38.23 2730 CYS A O 1
ATOM 1461 N N . GLU A 1 193 ? 32.079 33.431 -6.443 1.00 34.23 2731 GLU A N 1
ATOM 1462 C CA . GLU A 1 193 ? 32.652 32.112 -6.296 1.00 38.57 2731 GLU A CA 1
ATOM 1463 C C . GLU A 1 193 ? 33.908 32.230 -5.419 1.00 40.02 2731 GLU A C 1
ATOM 1464 O O . GLU A 1 193 ? 34.322 31.274 -4.764 1.00 40.44 2731 GLU A O 1
ATOM 1478 N N . ALA A 1 195 ? 35.921 35.916 -3.257 1.00 31.50 2733 ALA A N 1
ATOM 1479 C CA . ALA A 1 195 ? 35.885 37.385 -3.117 1.00 27.03 2733 ALA A CA 1
ATOM 1480 C C . ALA A 1 195 ? 37.090 37.926 -2.363 1.00 25.24 2733 ALA A C 1
ATOM 1481 O O . ALA A 1 195 ? 37.767 37.208 -1.630 1.00 24.02 2733 ALA A O 1
ATOM 1483 N N . ILE A 1 196 ? 37.361 39.205 -2.574 1.00 26.21 2734 ILE A N 1
ATOM 1484 C CA . ILE A 1 196 ? 38.411 39.903 -1.854 1.00 24.80 2734 ILE A CA 1
ATOM 1485 C C . ILE A 1 196 ? 37.802 40.976 -0.942 1.00 33.21 2734 ILE A C 1
ATOM 1486 O O . ILE A 1 196 ? 37.119 41.903 -1.414 1.00 40.10 2734 ILE A O 1
ATOM 1491 N N . ALA A 1 197 ? 38.012 40.839 0.360 1.00 26.48 2735 ALA A N 1
ATOM 1492 C CA . ALA A 1 197 ? 37.607 41.892 1.279 1.00 23.78 2735 ALA A CA 1
ATOM 1493 C C . ALA A 1 197 ? 38.849 42.478 1.902 1.00 31.53 2735 ALA A C 1
ATOM 1494 O O . ALA A 1 197 ? 39.796 41.740 2.238 1.00 38.39 2735 ALA A O 1
ATOM 1496 N N . GLY A 1 198 ? 38.859 43.803 2.034 1.00 28.22 2736 GLY A N 1
ATOM 1497 C CA . GLY A 1 198 ? 40.022 44.516 2.527 1.00 22.18 2736 GLY A CA 1
ATOM 1498 C C . GLY A 1 198 ? 39.648 45.823 3.197 1.00 26.34 2736 GLY A C 1
ATOM 1499 O O . GLY A 1 198 ? 38.471 46.248 3.208 1.00 25.42 2736 GLY A O 1
ATOM 1500 N N . GLY A 1 199 ? 40.655 46.478 3.758 1.00 23.69 2737 GLY A N 1
ATOM 1501 C CA . GLY A 1 199 ? 40.467 47.819 4.267 1.00 22.91 2737 GLY A CA 1
ATOM 1502 C C . GLY A 1 199 ? 41.778 48.574 4.261 1.00 24.00 2737 GLY A C 1
ATOM 1503 O O . GLY A 1 199 ? 42.861 47.965 4.285 1.00 24.07 2737 GLY A O 1
ATOM 1504 N N . VAL A 1 200 ? 41.693 49.899 4.233 1.00 19.02 2738 VAL A N 1
ATOM 1505 C CA . VAL A 1 200 ? 42.895 50.708 4.296 1.00 20.41 2738 VAL A CA 1
ATOM 1506 C C . VAL A 1 200 ? 42.603 52.028 4.982 1.00 25.04 2738 VAL A C 1
ATOM 1507 O O . VAL A 1 200 ? 41.501 52.540 4.936 1.00 29.15 2738 VAL A O 1
ATOM 1511 N N . ASN A 1 201 ? 43.598 52.546 5.679 1.00 26.58 2739 ASN A N 1
ATOM 1512 C CA . ASN A 1 201 ? 43.476 53.824 6.334 1.00 26.84 2739 ASN A CA 1
ATOM 1513 C C . ASN A 1 201 ? 44.847 54.432 6.381 1.00 27.44 2739 ASN A C 1
ATOM 1514 O O . ASN A 1 201 ? 45.796 53.764 6.802 1.00 25.34 2739 ASN A O 1
ATOM 1519 N N . LEU A 1 202 ? 44.951 55.673 5.920 1.00 24.72 2740 LEU A N 1
ATOM 1520 C CA . LEU A 1 202 ? 46.207 56.395 5.946 1.00 35.78 2740 LEU A CA 1
ATOM 1521 C C . LEU A 1 202 ? 45.991 57.828 6.402 1.00 40.57 2740 LEU A C 1
ATOM 1522 O O . LEU A 1 202 ? 45.026 58.488 6.001 1.00 44.97 2740 LEU A O 1
ATOM 1527 N N . LEU A 1 203 ? 46.893 58.300 7.252 1.00 41.67 2741 LEU A N 1
ATOM 1528 C CA . LEU A 1 203 ? 46.776 59.622 7.853 1.00 41.66 2741 LEU A CA 1
ATOM 1529 C C . LEU A 1 203 ? 47.651 60.641 7.104 1.00 42.50 2741 LEU A C 1
ATOM 1530 O O . LEU A 1 203 ? 48.839 60.784 7.389 1.00 42.88 2741 LEU A O 1
ATOM 1535 N N . LEU A 1 204 ? 47.054 61.347 6.149 1.00 41.48 2742 LEU A N 1
ATOM 1536 C CA . LEU A 1 204 ? 47.828 62.152 5.222 1.00 41.75 2742 LEU A CA 1
ATOM 1537 C C . LEU A 1 204 ? 47.464 63.624 5.281 1.00 47.89 2742 LEU A C 1
ATOM 1538 O O . LEU A 1 204 ? 47.929 64.408 4.448 1.00 51.46 2742 LEU A O 1
ATOM 1543 N N . SER A 1 205 ? 46.638 64.002 6.256 1.00 47.65 2743 SER A N 1
ATOM 1544 C CA . SER A 1 205 ? 46.282 65.413 6.442 1.00 46.44 2743 SER A CA 1
ATOM 1545 C C . SER A 1 205 ? 45.875 65.729 7.873 1.00 46.18 2743 SER A C 1
ATOM 1546 O O . SER A 1 205 ? 45.649 64.839 8.689 1.00 46.03 2743 SER A O 1
ATOM 1549 N N . VAL A 1 206 ? 45.768 67.020 8.149 1.00 50.20 2744 VAL A N 1
ATOM 1550 C CA . VAL A 1 206 ? 45.432 67.531 9.472 1.00 58.00 2744 VAL A CA 1
ATOM 1551 C C . VAL A 1 206 ? 43.945 67.476 9.791 1.00 61.51 2744 VAL A C 1
ATOM 1552 O O . VAL A 1 206 ? 43.561 67.234 10.936 1.00 64.37 2744 VAL A O 1
ATOM 1556 N N . ASP A 1 207 ? 43.129 67.721 8.768 1.00 58.14 2745 ASP A N 1
ATOM 1557 C CA . ASP A 1 207 ? 41.687 67.867 8.900 1.00 58.02 2745 ASP A CA 1
ATOM 1558 C C . ASP A 1 207 ? 41.030 66.964 9.940 1.00 53.40 2745 ASP A C 1
ATOM 1559 O O . ASP A 1 207 ? 40.424 67.459 10.895 1.00 53.44 2745 ASP A O 1
ATOM 1564 N N . THR A 1 208 ? 41.146 65.649 9.768 1.00 45.57 2746 THR A N 1
ATOM 1565 C CA . THR A 1 208 ? 40.448 64.748 10.674 1.00 41.87 2746 THR A CA 1
ATOM 1566 C C . THR A 1 208 ? 41.095 64.722 12.055 1.00 43.29 2746 THR A C 1
ATOM 1567 O O . THR A 1 208 ? 40.416 64.531 13.057 1.00 44.44 2746 THR A O 1
ATOM 1571 N N . PHE A 1 209 ? 42.404 64.933 12.107 1.00 44.46 2747 PHE A N 1
ATOM 1572 C CA . PHE A 1 209 ? 43.125 64.966 13.376 1.00 46.05 2747 PHE A CA 1
ATOM 1573 C C . PHE A 1 209 ? 42.547 66.046 14.263 1.00 50.79 2747 PHE A C 1
ATOM 1574 O O . PHE A 1 209 ? 42.122 65.790 15.391 1.00 55.01 2747 PHE A O 1
ATOM 1582 N N . ALA A 1 210 ? 42.541 67.259 13.725 1.00 52.38 2748 ALA A N 1
ATOM 1583 C CA . ALA A 1 210 ? 42.044 68.428 14.424 1.00 55.28 2748 ALA A CA 1
ATOM 1584 C C . ALA A 1 210 ? 40.617 68.220 14.872 1.00 45.27 2748 ALA A C 1
ATOM 1585 O O . ALA A 1 210 ? 40.266 68.508 16.009 1.00 53.53 2748 ALA A O 1
ATOM 1587 N N . ALA A 1 211 ? 39.794 67.705 13.973 1.00 43.06 2749 ALA A N 1
ATOM 1588 C CA . ALA A 1 211 ? 38.364 67.613 14.241 1.00 48.84 2749 ALA A CA 1
ATOM 1589 C C . ALA A 1 211 ? 38.073 66.633 15.367 1.00 47.07 2749 ALA A C 1
ATOM 1590 O O . ALA A 1 211 ? 37.352 66.963 16.318 1.00 49.06 2749 ALA A O 1
ATOM 1592 N N . THR A 1 212 ? 38.646 65.439 15.256 1.00 43.34 2750 THR A N 1
ATOM 1593 C CA . THR A 1 212 ? 38.508 64.424 16.284 1.00 46.22 2750 THR A CA 1
ATOM 1594 C C . THR A 1 212 ? 38.920 64.953 17.642 1.00 51.68 2750 THR A C 1
ATOM 1595 O O . THR A 1 212 ? 38.278 64.658 18.647 1.00 57.87 2750 THR A O 1
ATOM 1599 N N . HIS A 1 213 ? 39.979 65.750 17.667 1.00 50.80 2751 HIS A N 1
ATOM 1600 C CA . HIS A 1 213 ? 40.458 66.329 18.913 1.00 51.74 2751 HIS A CA 1
ATOM 1601 C C . HIS A 1 213 ? 39.414 67.235 19.558 1.00 51.43 2751 HIS A C 1
ATOM 1602 O O . HIS A 1 213 ? 39.205 67.185 20.767 1.00 53.76 2751 HIS A O 1
ATOM 1617 N N . ALA A 1 215 ? 36.210 67.081 19.085 1.00 47.72 2753 ALA A N 1
ATOM 1618 C CA . ALA A 1 215 ? 35.249 66.107 19.584 1.00 48.40 2753 ALA A CA 1
ATOM 1619 C C . ALA A 1 215 ? 35.645 65.488 20.942 1.00 54.20 2753 ALA A C 1
ATOM 1620 O O . ALA A 1 215 ? 34.827 64.809 21.567 1.00 56.84 2753 ALA A O 1
ATOM 1622 N N . GLY A 1 216 ? 36.886 65.709 21.389 1.00 53.83 2754 GLY A N 1
ATOM 1623 C CA . GLY A 1 216 ? 37.363 65.153 22.643 1.00 56.99 2754 GLY A CA 1
ATOM 1624 C C . GLY A 1 216 ? 37.542 63.642 22.605 1.00 58.91 2754 GLY A C 1
ATOM 1625 O O . GLY A 1 216 ? 37.212 62.940 23.559 1.00 61.89 2754 GLY A O 1
ATOM 1634 N N . LEU A 1 218 ? 40.515 62.089 21.092 1.00 53.44 2756 LEU A N 1
ATOM 1635 C CA . LEU A 1 218 ? 41.911 61.709 21.073 1.00 51.89 2756 LEU A CA 1
ATOM 1636 C C . LEU A 1 218 ? 42.491 61.769 22.467 1.00 53.71 2756 LEU A C 1
ATOM 1637 O O . LEU A 1 218 ? 42.293 62.756 23.161 1.00 52.05 2756 LEU A O 1
ATOM 1642 N N . SER A 1 219 ? 43.202 60.714 22.877 1.00 57.70 2757 SER A N 1
ATOM 1643 C CA . SER A 1 219 ? 43.820 60.690 24.206 1.00 64.53 2757 SER A CA 1
ATOM 1644 C C . SER A 1 219 ? 45.091 61.529 24.212 1.00 59.86 2757 SER A C 1
ATOM 1645 O O . SER A 1 219 ? 45.852 61.522 23.248 1.00 54.04 2757 SER A O 1
ATOM 1648 N N . PRO A 1 220 ? 45.302 62.278 25.295 1.00 60.80 2758 PRO A N 1
ATOM 1649 C CA . PRO A 1 220 ? 46.425 63.201 25.494 1.00 64.32 2758 PRO A CA 1
ATOM 1650 C C . PRO A 1 220 ? 47.794 62.552 25.404 1.00 67.13 2758 PRO A C 1
ATOM 1651 O O . PRO A 1 220 ? 48.743 63.272 25.087 1.00 68.86 2758 PRO A O 1
ATOM 1655 N N . ASP A 1 221 ? 47.897 61.248 25.673 1.00 69.37 2759 ASP A N 1
ATOM 1656 C CA . ASP A 1 221 ? 49.184 60.531 25.607 1.00 68.68 2759 ASP A CA 1
ATOM 1657 C C . ASP A 1 221 ? 49.253 59.563 24.426 1.00 58.24 2759 ASP A C 1
ATOM 1658 O O . ASP A 1 221 ? 50.109 58.678 24.374 1.00 53.25 2759 ASP A O 1
ATOM 1663 N N . GLY A 1 222 ? 48.312 59.729 23.511 1.00 53.00 2760 GLY A N 1
ATOM 1664 C CA . GLY A 1 222 ? 48.259 58.960 22.292 1.00 53.75 2760 GLY A CA 1
ATOM 1665 C C . GLY A 1 222 ? 48.292 57.457 22.429 1.00 60.03 2760 GLY A C 1
ATOM 1666 O O . GLY A 1 222 ? 48.952 56.785 21.644 1.00 67.98 2760 GLY A O 1
ATOM 1667 N N . ARG A 1 223 ? 47.582 56.908 23.400 1.00 59.64 2761 ARG A N 1
ATOM 1668 C CA . ARG A 1 223 ? 47.512 55.457 23.498 1.00 55.83 2761 ARG A CA 1
ATOM 1669 C C . ARG A 1 223 ? 46.072 54.982 23.616 1.00 54.64 2761 ARG A C 1
ATOM 1670 O O . ARG A 1 223 ? 45.238 55.649 24.233 1.00 57.73 2761 ARG A O 1
ATOM 1678 N N . CYS A 1 224 ? 45.777 53.840 23.003 1.00 49.29 2762 CYS A N 1
ATOM 1679 C CA . CYS A 1 224 ? 44.483 53.208 23.200 1.00 42.34 2762 CYS A CA 1
ATOM 1680 C C . CYS A 1 224 ? 44.537 52.345 24.424 1.00 47.90 2762 CYS A C 1
ATOM 1681 O O . CYS A 1 224 ? 44.808 51.154 24.327 1.00 43.49 2762 CYS A O 1
ATOM 1684 N N . LYS A 1 225 ? 44.267 52.934 25.582 1.00 49.81 2763 LYS A N 1
ATOM 1685 C CA . LYS A 1 225 ? 44.356 52.171 26.810 1.00 51.87 2763 LYS A CA 1
ATOM 1686 C C . LYS A 1 225 ? 43.044 51.445 27.042 1.00 50.51 2763 LYS A C 1
ATOM 1687 O O . LYS A 1 225 ? 42.350 51.696 28.015 1.00 51.86 2763 LYS A O 1
ATOM 1693 N N . THR A 1 226 ? 42.720 50.544 26.115 1.00 48.70 2764 THR A N 1
ATOM 1694 C CA . THR A 1 226 ? 41.513 49.726 26.178 1.00 49.29 2764 THR A CA 1
ATOM 1695 C C . THR A 1 226 ? 41.429 48.912 27.457 1.00 53.09 2764 THR A C 1
ATOM 1696 O O . THR A 1 226 ? 42.407 48.286 27.858 1.00 53.84 2764 THR A O 1
ATOM 1700 N N . PHE A 1 227 ? 40.242 48.941 28.068 1.00 58.78 2765 PHE A N 1
ATOM 1701 C CA . PHE A 1 227 ? 39.888 48.257 29.319 1.00 51.71 2765 PHE A CA 1
ATOM 1702 C C . PHE A 1 227 ? 40.517 48.893 30.550 1.00 54.89 2765 PHE A C 1
ATOM 1703 O O . PHE A 1 227 ? 40.149 48.554 31.670 1.00 57.55 2765 PHE A O 1
ATOM 1711 N N . SER A 1 228 ? 41.448 49.820 30.356 1.00 54.87 2766 SER A N 1
ATOM 1712 C CA . SER A 1 228 ? 42.116 50.442 31.496 1.00 58.08 2766 SER A CA 1
ATOM 1713 C C . SER A 1 228 ? 41.159 51.320 32.282 1.00 63.07 2766 SER A C 1
ATOM 1714 O O . SER A 1 228 ? 40.084 51.661 31.808 1.00 63.96 2766 SER A O 1
ATOM 1717 N N . ALA A 1 229 ? 41.565 51.695 33.485 1.00 66.46 2767 ALA A N 1
ATOM 1718 C CA . ALA A 1 229 ? 40.762 52.575 34.318 1.00 69.45 2767 ALA A CA 1
ATOM 1719 C C . ALA A 1 229 ? 40.950 54.022 33.883 1.00 69.80 2767 ALA A C 1
ATOM 1720 O O . ALA A 1 229 ? 40.087 54.874 34.108 1.00 72.07 2767 ALA A O 1
ATOM 1722 N N . GLY A 1 230 ? 42.091 54.288 33.259 1.00 66.99 2768 GLY A N 1
ATOM 1723 C CA . GLY A 1 230 ? 42.437 55.635 32.859 1.00 67.61 2768 GLY A CA 1
ATOM 1724 C C . GLY A 1 230 ? 42.272 55.835 31.370 1.00 64.69 2768 GLY A C 1
ATOM 1725 O O . GLY A 1 230 ? 42.922 56.688 30.774 1.00 65.24 2768 GLY A O 1
ATOM 1726 N N . ALA A 1 231 ? 41.408 55.036 30.762 1.00 63.11 2769 ALA A N 1
ATOM 1727 C CA . ALA A 1 231 ? 41.103 55.192 29.346 1.00 60.34 2769 ALA A CA 1
ATOM 1728 C C . ALA A 1 231 ? 40.481 56.572 29.118 1.00 62.51 2769 ALA A C 1
ATOM 1729 O O . ALA A 1 231 ? 39.555 56.967 29.825 1.00 65.24 2769 ALA A O 1
ATOM 1731 N N . ASP A 1 232 ? 40.999 57.304 28.138 1.00 61.70 2770 ASP A N 1
ATOM 1732 C CA . ASP A 1 232 ? 40.658 58.714 27.993 1.00 64.46 2770 ASP A CA 1
ATOM 1733 C C . ASP A 1 232 ? 40.721 59.164 26.543 1.00 57.92 2770 ASP A C 1
ATOM 1734 O O . ASP A 1 232 ? 40.903 60.347 26.260 1.00 59.05 2770 ASP A O 1
ATOM 1739 N N . GLY A 1 233 ? 40.586 58.219 25.623 1.00 50.65 2771 GLY A N 1
ATOM 1740 C CA . GLY A 1 233 ? 40.554 58.554 24.216 1.00 48.02 2771 GLY A CA 1
ATOM 1741 C C . GLY A 1 233 ? 41.299 57.508 23.437 1.00 49.88 2771 GLY A C 1
ATOM 1742 O O . GLY A 1 233 ? 41.748 56.517 24.005 1.00 57.79 2771 GLY A O 1
ATOM 1743 N N . TYR A 1 234 ? 41.429 57.711 22.134 1.00 44.58 2772 TYR A N 1
ATOM 1744 C CA . TYR A 1 234 ? 42.224 56.801 21.337 1.00 40.76 2772 TYR A CA 1
ATOM 1745 C C . TYR A 1 234 ? 43.265 57.540 20.512 1.00 44.14 2772 TYR A C 1
ATOM 1746 O O . TYR A 1 234 ? 43.429 58.759 20.616 1.00 48.09 2772 TYR A O 1
ATOM 1755 N N . VAL A 1 235 ? 43.988 56.779 19.709 1.00 41.13 2773 VAL A N 1
ATOM 1756 C CA . VAL A 1 235 ? 44.988 57.350 18.833 1.00 38.61 2773 VAL A CA 1
ATOM 1757 C C . VAL A 1 235 ? 44.772 56.772 17.412 1.00 42.90 2773 VAL A C 1
ATOM 1758 O O . VAL A 1 235 ? 44.497 55.576 17.221 1.00 39.83 2773 VAL A O 1
ATOM 1762 N N . ARG A 1 236 ? 44.842 57.636 16.410 1.00 39.85 2774 ARG A N 1
ATOM 1763 C CA . ARG A 1 236 ? 44.627 57.189 15.045 1.00 38.25 2774 ARG A CA 1
ATOM 1764 C C . ARG A 1 236 ? 45.825 56.347 14.558 1.00 39.71 2774 ARG A C 1
ATOM 1765 O O . ARG A 1 236 ? 46.959 56.563 14.987 1.00 44.23 2774 ARG A O 1
ATOM 1773 N N . SER A 1 237 ? 45.570 55.378 13.681 1.00 38.58 2775 SER A N 1
ATOM 1774 C CA . SER A 1 237 ? 46.638 54.553 13.101 1.00 35.66 2775 SER A CA 1
ATOM 1775 C C . SER A 1 237 ? 46.433 54.269 11.642 1.00 36.37 2775 SER A C 1
ATOM 1776 O O . SER A 1 237 ? 45.302 54.227 11.154 1.00 34.47 2775 SER A O 1
ATOM 1779 N N . GLU A 1 238 ? 47.544 54.040 10.958 1.00 36.81 2776 GLU A N 1
ATOM 1780 C CA . GLU A 1 238 ? 47.509 53.594 9.575 1.00 37.80 2776 GLU A CA 1
ATOM 1781 C C . GLU A 1 238 ? 47.481 52.084 9.522 1.00 35.23 2776 GLU A C 1
ATOM 1782 O O . GLU A 1 238 ? 47.865 51.420 10.473 1.00 37.22 2776 GLU A O 1
ATOM 1788 N N . GLY A 1 239 ? 47.037 51.538 8.403 1.00 34.55 2777 GLY A N 1
ATOM 1789 C CA . GLY A 1 239 ? 46.976 50.095 8.262 1.00 32.12 2777 GLY A CA 1
ATOM 1790 C C . GLY A 1 239 ? 46.358 49.726 6.939 1.00 29.07 2777 GLY A C 1
ATOM 1791 O O . GLY A 1 239 ? 45.539 50.483 6.395 1.00 29.46 2777 GLY A O 1
ATOM 1792 N N . VAL A 1 240 ? 46.759 48.578 6.408 1.00 24.91 2778 VAL A N 1
ATOM 1793 C CA . VAL A 1 240 ? 46.139 48.075 5.195 1.00 25.14 2778 VAL A CA 1
ATOM 1794 C C . VAL A 1 240 ? 46.112 46.553 5.237 1.00 29.39 2778 VAL A C 1
ATOM 1795 O O . VAL A 1 240 ? 47.068 45.915 5.672 1.00 34.06 2778 VAL A O 1
ATOM 1799 N N . ALA A 1 241 ? 44.996 45.968 4.818 1.00 30.10 2779 ALA A N 1
ATOM 1800 C CA . ALA A 1 241 ? 44.823 44.519 4.890 1.00 26.55 2779 ALA A CA 1
ATOM 1801 C C . ALA A 1 241 ? 43.880 44.040 3.818 1.00 20.61 2779 ALA A C 1
ATOM 1802 O O . ALA A 1 241 ? 43.003 44.783 3.389 1.00 23.52 2779 ALA A O 1
ATOM 1804 N N . ALA A 1 242 ? 44.060 42.794 3.397 1.00 21.20 2780 ALA A N 1
ATOM 1805 C CA . ALA A 1 242 ? 43.105 42.118 2.517 1.00 23.78 2780 ALA A CA 1
ATOM 1806 C C . ALA A 1 242 ? 43.063 40.628 2.828 1.00 25.49 2780 ALA A C 1
ATOM 1807 O O . ALA A 1 242 ? 44.049 40.028 3.276 1.00 25.29 2780 ALA A O 1
ATOM 1809 N N . VAL A 1 243 ? 41.908 40.031 2.600 1.00 26.64 2781 VAL A N 1
ATOM 1810 C CA . VAL A 1 243 ? 41.777 38.590 2.721 1.00 25.82 2781 VAL A CA 1
ATOM 1811 C C . VAL A 1 243 ? 41.048 38.043 1.509 1.00 27.67 2781 VAL A C 1
ATOM 1812 O O . VAL A 1 243 ? 40.127 38.666 0.955 1.00 31.05 2781 VAL A O 1
ATOM 1816 N N . LEU A 1 244 ? 41.483 36.874 1.090 1.00 24.85 2782 LEU A N 1
ATOM 1817 C CA . LEU A 1 244 ? 40.851 36.180 0.002 1.00 22.38 2782 LEU A CA 1
ATOM 1818 C C . LEU A 1 244 ? 39.802 35.157 0.547 1.00 32.93 2782 LEU A C 1
ATOM 1819 O O . LEU A 1 244 ? 40.099 34.365 1.439 1.00 38.07 2782 LEU A O 1
ATOM 1824 N N . LEU A 1 245 ? 38.581 35.175 0.022 1.00 28.46 2783 LEU A N 1
ATOM 1825 C CA . LEU A 1 245 ? 37.504 34.334 0.563 1.00 30.13 2783 LEU A CA 1
ATOM 1826 C C . LEU A 1 245 ? 36.940 33.336 -0.455 1.00 30.99 2783 LEU A C 1
ATOM 1827 O O . LEU A 1 245 ? 36.838 33.622 -1.657 1.00 32.27 2783 LEU A O 1
ATOM 1832 N N . LYS A 1 246 ? 36.528 32.178 0.048 1.00 28.12 2784 LYS A N 1
ATOM 1833 C CA . LYS A 1 246 ? 36.086 31.078 -0.806 1.00 28.78 2784 LYS A CA 1
ATOM 1834 C C . LYS A 1 246 ? 35.241 30.122 0.031 1.00 31.35 2784 LYS A C 1
ATOM 1835 O O . LYS A 1 246 ? 35.511 29.944 1.217 1.00 34.82 2784 LYS A O 1
ATOM 1841 N N . PRO A 1 247 ? 34.199 29.522 -0.567 1.00 32.02 2785 PRO A N 1
ATOM 1842 C CA . PRO A 1 247 ? 33.363 28.561 0.164 1.00 32.52 2785 PRO A CA 1
ATOM 1843 C C . PRO A 1 247 ? 34.203 27.445 0.757 1.00 33.49 2785 PRO A C 1
ATOM 1844 O O . PRO A 1 247 ? 35.086 26.927 0.065 1.00 33.34 2785 PRO A O 1
ATOM 1848 N N . LEU A 1 248 ? 33.948 27.097 2.015 1.00 35.76 2786 LEU A N 1
ATOM 1849 C CA . LEU A 1 248 ? 34.780 26.134 2.742 1.00 31.28 2786 LEU A CA 1
ATOM 1850 C C . LEU A 1 248 ? 34.949 24.816 2.008 1.00 39.36 2786 LEU A C 1
ATOM 1851 O O . LEU A 1 248 ? 36.067 24.366 1.771 1.00 39.45 2786 LEU A O 1
ATOM 1856 N N . ALA A 1 249 ? 33.828 24.194 1.664 1.00 41.97 2787 ALA A N 1
ATOM 1857 C CA . ALA A 1 249 ? 33.841 22.922 0.957 1.00 46.00 2787 ALA A CA 1
ATOM 1858 C C . ALA A 1 249 ? 34.703 22.994 -0.305 1.00 47.11 2787 ALA A C 1
ATOM 1859 O O . ALA A 1 249 ? 35.633 22.200 -0.468 1.00 48.67 2787 ALA A O 1
ATOM 1861 N N . GLN A 1 250 ? 34.411 23.953 -1.183 1.00 45.27 2788 GLN A N 1
ATOM 1862 C CA . GLN A 1 250 ? 35.192 24.110 -2.407 1.00 45.58 2788 GLN A CA 1
ATOM 1863 C C . GLN A 1 250 ? 36.672 24.268 -2.085 1.00 43.40 2788 GLN A C 1
ATOM 1864 O O . GLN A 1 250 ? 37.530 23.751 -2.795 1.00 44.77 2788 GLN A O 1
ATOM 1870 N N . ALA A 1 251 ? 36.962 24.960 -0.992 1.00 42.65 2789 ALA A N 1
ATOM 1871 C CA . ALA A 1 251 ? 38.337 25.245 -0.618 1.00 42.75 2789 ALA A CA 1
ATOM 1872 C C . ALA A 1 251 ? 39.046 24.006 -0.100 1.00 43.57 2789 ALA A C 1
ATOM 1873 O O . ALA A 1 251 ? 40.264 23.903 -0.203 1.00 41.99 2789 ALA A O 1
ATOM 1875 N N . GLN A 1 252 ? 38.293 23.066 0.460 1.00 46.39 2790 GLN A N 1
ATOM 1876 C CA . GLN A 1 252 ? 38.904 21.835 0.952 1.00 48.91 2790 GLN A CA 1
ATOM 1877 C C . GLN A 1 252 ? 39.258 20.907 -0.213 1.00 53.70 2790 GLN A C 1
ATOM 1878 O O . GLN A 1 252 ? 40.347 20.324 -0.240 1.00 56.28 2790 GLN A O 1
ATOM 1884 N N . ARG A 1 253 ? 38.356 20.786 -1.184 1.00 54.79 2791 ARG A N 1
ATOM 1885 C CA . ARG A 1 253 ? 38.625 19.946 -2.348 1.00 58.55 2791 ARG A CA 1
ATOM 1886 C C . ARG A 1 253 ? 39.823 20.440 -3.155 1.00 58.42 2791 ARG A C 1
ATOM 1887 O O . ARG A 1 253 ? 40.578 19.638 -3.719 1.00 60.59 2791 ARG A O 1
ATOM 1895 N N . ASP A 1 254 ? 40.001 21.759 -3.193 1.00 67.12 2792 ASP A N 1
ATOM 1896 C CA . ASP A 1 254 ? 41.061 22.371 -3.983 1.00 62.05 2792 ASP A CA 1
ATOM 1897 C C . ASP A 1 254 ? 42.355 22.474 -3.196 1.00 55.06 2792 ASP A C 1
ATOM 1898 O O . ASP A 1 254 ? 43.363 22.945 -3.708 1.00 54.05 2792 ASP A O 1
ATOM 1903 N N . GLY A 1 255 ? 42.327 22.026 -1.951 1.00 49.44 2793 GLY A N 1
ATOM 1904 C CA . GLY A 1 255 ? 43.502 22.093 -1.104 1.00 51.85 2793 GLY A CA 1
ATOM 1905 C C . GLY A 1 255 ? 44.123 23.474 -0.969 1.00 51.58 2793 GLY A C 1
ATOM 1906 O O . GLY A 1 255 ? 45.347 23.603 -1.030 1.00 53.68 2793 GLY A O 1
ATOM 1907 N N . ASP A 1 256 ? 43.285 24.502 -0.803 1.00 47.54 2794 ASP A N 1
ATOM 1908 C CA . ASP A 1 256 ? 43.768 25.827 -0.447 1.00 48.89 2794 ASP A CA 1
ATOM 1909 C C . ASP A 1 256 ? 44.285 25.800 0.997 1.00 49.02 2794 ASP A C 1
ATOM 1910 O O . ASP A 1 256 ? 43.859 24.962 1.801 1.00 51.55 2794 ASP A O 1
ATOM 1915 N N . ALA A 1 257 ? 45.201 26.711 1.324 1.00 44.44 2795 ALA A N 1
ATOM 1916 C CA . ALA A 1 257 ? 45.732 26.823 2.682 1.00 41.49 2795 ALA A CA 1
ATOM 1917 C C . ALA A 1 257 ? 44.867 27.755 3.540 1.00 44.07 2795 ALA A C 1
ATOM 1918 O O . ALA A 1 257 ? 45.004 28.976 3.489 1.00 45.28 2795 ALA A O 1
ATOM 1920 N N . ILE A 1 258 ? 43.985 27.168 4.339 1.00 45.00 2796 ILE A N 1
ATOM 1921 C CA . ILE A 1 258 ? 42.958 27.929 5.038 1.00 41.59 2796 ILE A CA 1
ATOM 1922 C C . ILE A 1 258 ? 43.447 28.593 6.325 1.00 43.19 2796 ILE A C 1
ATOM 1923 O O . ILE A 1 258 ? 44.077 27.957 7.176 1.00 44.71 2796 ILE A O 1
ATOM 1928 N N . TRP A 1 259 ? 43.163 29.886 6.447 1.00 35.89 2797 TRP A N 1
ATOM 1929 C CA . TRP A 1 259 ? 43.531 30.641 7.627 1.00 35.43 2797 TRP A CA 1
ATOM 1930 C C . TRP A 1 259 ? 42.501 30.445 8.720 1.00 38.42 2797 TRP A C 1
ATOM 1931 O O . TRP A 1 259 ? 42.831 30.386 9.910 1.00 40.36 2797 TRP A O 1
ATOM 1942 N N . GLY A 1 260 ? 41.245 30.363 8.300 1.00 36.75 2798 GLY A N 1
ATOM 1943 C CA . GLY A 1 260 ? 40.132 30.247 9.213 1.00 35.21 2798 GLY A CA 1
ATOM 1944 C C . GLY A 1 260 ? 38.815 30.169 8.473 1.00 34.91 2798 GLY A C 1
ATOM 1945 O O . GLY A 1 260 ? 38.741 30.353 7.259 1.00 36.93 2798 GLY A O 1
ATOM 1946 N N . VAL A 1 261 ? 37.763 29.896 9.220 1.00 35.43 2799 VAL A N 1
ATOM 1947 C CA . VAL A 1 261 ? 36.435 29.810 8.667 1.00 35.47 2799 VAL A CA 1
ATOM 1948 C C . VAL A 1 261 ? 35.569 30.891 9.295 1.00 39.57 2799 VAL A C 1
ATOM 1949 O O . VAL A 1 261 ? 35.668 31.140 10.497 1.00 40.49 2799 VAL A O 1
ATOM 1953 N N . VAL A 1 262 ? 34.735 31.546 8.489 1.00 41.39 2800 VAL A N 1
ATOM 1954 C CA . VAL A 1 262 ? 33.734 32.458 9.025 1.00 32.93 2800 VAL A CA 1
ATOM 1955 C C . VAL A 1 262 ? 32.431 31.729 9.303 1.00 41.12 2800 VAL A C 1
ATOM 1956 O O . VAL A 1 262 ? 31.713 31.370 8.366 1.00 43.51 2800 VAL A O 1
ATOM 1960 N N . ARG A 1 263 ? 32.133 31.503 10.581 1.00 40.16 2801 ARG A N 1
ATOM 1961 C CA . ARG A 1 263 ? 30.952 30.729 10.976 1.00 44.94 2801 ARG A CA 1
ATOM 1962 C C . ARG A 1 263 ? 29.694 31.583 11.031 1.00 40.72 2801 ARG A C 1
ATOM 1963 O O . ARG A 1 263 ? 28.617 31.135 10.661 1.00 43.25 2801 ARG A O 1
ATOM 1971 N N . GLY A 1 264 ? 29.842 32.814 11.498 1.00 37.55 2802 GLY A N 1
ATOM 1972 C CA . GLY A 1 264 ? 28.735 33.743 11.544 1.00 38.67 2802 GLY A CA 1
ATOM 1973 C C . GLY A 1 264 ? 29.173 35.176 11.356 1.00 39.10 2802 GLY A C 1
ATOM 1974 O O . GLY A 1 264 ? 30.353 35.510 11.479 1.00 40.98 2802 GLY A O 1
ATOM 1975 N N . SER A 1 265 ? 28.205 36.042 11.100 1.00 36.58 2803 SER A N 1
ATOM 1976 C CA . SER A 1 265 ? 28.515 37.375 10.627 1.00 32.58 2803 SER A CA 1
ATOM 1977 C C . SER A 1 265 ? 27.251 38.215 10.592 1.00 34.55 2803 SER A C 1
ATOM 1978 O O . SER A 1 265 ? 26.250 37.789 10.021 1.00 39.49 2803 SER A O 1
ATOM 1981 N N . ALA A 1 266 ? 27.282 39.400 11.198 1.00 30.60 2804 ALA A N 1
ATOM 1982 C CA . ALA A 1 266 ? 26.100 40.270 11.188 1.00 32.24 2804 ALA A CA 1
ATOM 1983 C C . ALA A 1 266 ? 26.480 41.737 11.156 1.00 29.86 2804 ALA A C 1
ATOM 1984 O O . ALA A 1 266 ? 27.558 42.092 11.620 1.00 31.81 2804 ALA A O 1
ATOM 1986 N N . GLU A 1 267 ? 25.603 42.583 10.609 1.00 29.90 2805 GLU A N 1
ATOM 1987 C CA . GLU A 1 267 ? 25.763 44.040 10.707 1.00 33.37 2805 GLU A CA 1
ATOM 1988 C C . GLU A 1 267 ? 24.417 44.680 11.012 1.00 32.43 2805 GLU A C 1
ATOM 1989 O O . GLU A 1 267 ? 23.379 44.122 10.691 1.00 35.36 2805 GLU A O 1
ATOM 1995 N N . ASN A 1 268 ? 24.436 45.835 11.662 1.00 30.37 2806 ASN A N 1
ATOM 1996 C CA . ASN A 1 268 ? 23.205 46.555 11.992 1.00 31.38 2806 ASN A CA 1
ATOM 1997 C C . ASN A 1 268 ? 23.536 47.991 12.301 1.00 31.28 2806 ASN A C 1
ATOM 1998 O O . ASN A 1 268 ? 24.694 48.364 12.290 1.00 32.76 2806 ASN A O 1
ATOM 2003 N N . HIS A 1 269 ? 22.540 48.811 12.575 1.00 32.25 2807 HIS A N 1
ATOM 2004 C CA . HIS A 1 269 ? 22.866 50.175 12.906 1.00 32.43 2807 HIS A CA 1
ATOM 2005 C C . HIS A 1 269 ? 22.257 50.520 14.237 1.00 33.76 2807 HIS A C 1
ATOM 2006 O O . HIS A 1 269 ? 21.242 49.961 14.627 1.00 34.70 2807 HIS A O 1
ATOM 2013 N N . GLY A 1 270 ? 22.899 51.453 14.925 1.00 36.80 2808 GLY A N 1
ATOM 2014 C CA . GLY A 1 270 ? 22.504 51.855 16.259 1.00 38.32 2808 GLY A CA 1
ATOM 2015 C C . GLY A 1 270 ? 21.155 52.525 16.401 1.00 38.00 2808 GLY A C 1
ATOM 2016 O O . GLY A 1 270 ? 20.561 52.429 17.464 1.00 39.15 2808 GLY A O 1
ATOM 2017 N N . GLY A 1 271 ? 20.663 53.192 15.358 1.00 36.80 2809 GLY A N 1
ATOM 2018 C CA . GLY A 1 271 ? 19.422 53.953 15.465 1.00 38.33 2809 GLY A CA 1
ATOM 2019 C C . GLY A 1 271 ? 19.624 55.157 16.371 1.00 39.54 2809 GLY A C 1
ATOM 2020 O O . GLY A 1 271 ? 20.682 55.749 16.356 1.00 43.33 2809 GLY A O 1
ATOM 2021 N N . ARG A 1 272 ? 18.636 55.514 17.184 1.00 54.12 2810 ARG A N 1
ATOM 2022 C CA . ARG A 1 272 ? 18.805 56.678 18.061 1.00 58.26 2810 ARG A CA 1
ATOM 2023 C C . ARG A 1 272 ? 19.433 56.306 19.396 1.00 62.38 2810 ARG A C 1
ATOM 2024 O O . ARG A 1 272 ? 18.810 55.658 20.240 1.00 64.87 2810 ARG A O 1
ATOM 2032 N N . ALA A 1 273 ? 20.668 56.762 19.580 1.00 61.41 2811 ALA A N 1
ATOM 2033 C CA . ALA A 1 273 ? 21.501 56.319 20.683 1.00 63.83 2811 ALA A CA 1
ATOM 2034 C C . ALA A 1 273 ? 21.794 57.408 21.718 1.00 65.41 2811 ALA A C 1
ATOM 2035 O O . ALA A 1 273 ? 22.635 57.223 22.604 1.00 69.54 2811 ALA A O 1
ATOM 2037 N N . GLY A 1 274 ? 21.118 58.538 21.617 1.00 61.75 2812 GLY A N 1
ATOM 2038 C CA . GLY A 1 274 ? 21.367 59.601 22.571 1.00 69.18 2812 GLY A CA 1
ATOM 2039 C C . GLY A 1 274 ? 22.139 60.729 21.933 1.00 71.45 2812 GLY A C 1
ATOM 2040 O O . GLY A 1 274 ? 21.814 61.913 22.109 1.00 78.02 2812 GLY A O 1
ATOM 2041 N N . SER A 1 275 ? 23.182 60.355 21.203 1.00 62.91 2813 SER A N 1
ATOM 2042 C CA . SER A 1 275 ? 23.802 61.264 20.260 1.00 57.20 2813 SER A CA 1
ATOM 2043 C C . SER A 1 275 ? 24.324 60.476 19.064 1.00 54.57 2813 SER A C 1
ATOM 2044 O O . SER A 1 275 ? 24.433 59.241 19.097 1.00 49.48 2813 SER A O 1
ATOM 2047 N N . LEU A 1 276 ? 24.634 61.217 18.010 1.00 53.17 2814 LEU A N 1
ATOM 2048 C CA . LEU A 1 276 ? 25.074 60.657 16.754 1.00 50.37 2814 LEU A CA 1
ATOM 2049 C C . LEU A 1 276 ? 26.198 59.644 16.956 1.00 51.35 2814 LEU A C 1
ATOM 2050 O O . LEU A 1 276 ? 26.196 58.571 16.346 1.00 51.69 2814 LEU A O 1
ATOM 2055 N N . THR A 1 277 ? 27.133 59.971 17.845 1.00 53.38 2815 THR A N 1
ATOM 2056 C CA . THR A 1 277 ? 28.369 59.201 17.971 1.00 48.57 2815 THR A CA 1
ATOM 2057 C C . THR A 1 277 ? 28.520 58.490 19.317 1.00 48.95 2815 THR A C 1
ATOM 2058 O O . THR A 1 277 ? 29.602 57.992 19.643 1.00 55.56 2815 THR A O 1
ATOM 2062 N N . ALA A 1 278 ? 27.442 58.444 20.096 1.00 45.46 2816 ALA A N 1
ATOM 2063 C CA . ALA A 1 278 ? 27.394 57.632 21.317 1.00 45.49 2816 ALA A CA 1
ATOM 2064 C C . ALA A 1 278 ? 27.218 56.132 21.015 1.00 45.42 2816 ALA A C 1
ATOM 2065 O O . ALA A 1 278 ? 26.541 55.761 20.051 1.00 47.79 2816 ALA A O 1
ATOM 2067 N N . PRO A 1 279 ? 27.824 55.262 21.840 1.00 41.26 2817 PRO A N 1
ATOM 2068 C CA . PRO A 1 279 ? 27.667 53.815 21.662 1.00 45.00 2817 PRO A CA 1
ATOM 2069 C C . PRO A 1 279 ? 26.307 53.340 22.169 1.00 44.73 2817 PRO A C 1
ATOM 2070 O O . PRO A 1 279 ? 25.773 53.893 23.128 1.00 42.53 2817 PRO A O 1
ATOM 2074 N N . ASN A 1 280 ? 25.744 52.336 21.511 1.00 44.63 2818 ASN A N 1
ATOM 2075 C CA . ASN A 1 280 ? 24.417 51.849 21.861 1.00 40.26 2818 ASN A CA 1
ATOM 2076 C C . ASN A 1 280 ? 24.496 50.388 22.224 1.00 45.12 2818 ASN A C 1
ATOM 2077 O O . ASN A 1 280 ? 24.473 49.522 21.356 1.00 38.81 2818 ASN A O 1
ATOM 2082 N N . GLY A 1 281 ? 24.561 50.132 23.527 1.00 46.58 2819 GLY A N 1
ATOM 2083 C CA . GLY A 1 281 ? 24.714 48.790 24.047 1.00 45.51 2819 GLY A CA 1
ATOM 2084 C C . GLY A 1 281 ? 23.640 47.813 23.628 1.00 42.17 2819 GLY A C 1
ATOM 2085 O O . GLY A 1 281 ? 23.939 46.657 23.371 1.00 41.60 2819 GLY A O 1
ATOM 2086 N N . LYS A 1 282 ? 22.393 48.260 23.548 1.00 44.46 2820 LYS A N 1
ATOM 2087 C CA . LYS A 1 282 ? 21.329 47.328 23.235 1.00 43.35 2820 LYS A CA 1
ATOM 2088 C C . LYS A 1 282 ? 21.402 46.939 21.771 1.00 42.48 2820 LYS A C 1
ATOM 2089 O O . LYS A 1 282 ? 21.029 45.826 21.408 1.00 45.05 2820 LYS A O 1
ATOM 2095 N N . ALA A 1 283 ? 21.922 47.831 20.934 1.00 40.06 2821 ALA A N 1
ATOM 2096 C CA . ALA A 1 283 ? 22.178 47.488 19.535 1.00 43.79 2821 ALA A CA 1
ATOM 2097 C C . ALA A 1 283 ? 23.377 46.560 19.391 1.00 45.53 2821 ALA A C 1
ATOM 2098 O O . ALA A 1 283 ? 23.354 45.635 18.579 1.00 47.48 2821 ALA A O 1
ATOM 2100 N N . GLN A 1 284 ? 24.433 46.835 20.154 1.00 43.94 2822 GLN A N 1
ATOM 2101 C CA . GLN A 1 284 ? 25.634 46.017 20.103 1.00 40.03 2822 GLN A CA 1
ATOM 2102 C C . GLN A 1 284 ? 25.307 44.606 20.551 1.00 42.28 2822 GLN A C 1
ATOM 2103 O O . GLN A 1 284 ? 25.864 43.643 20.050 1.00 41.36 2822 GLN A O 1
ATOM 2109 N N . ALA A 1 285 ? 24.375 44.488 21.483 1.00 42.66 2823 ALA A N 1
ATOM 2110 C CA . ALA A 1 285 ? 23.928 43.181 21.909 1.00 41.90 2823 ALA A CA 1
ATOM 2111 C C . ALA A 1 285 ? 23.182 42.480 20.789 1.00 42.74 2823 ALA A C 1
ATOM 2112 O O . ALA A 1 285 ? 23.510 41.352 20.435 1.00 45.70 2823 ALA A O 1
ATOM 2114 N N . ALA A 1 286 ? 22.190 43.168 20.226 1.00 43.12 2824 ALA A N 1
ATOM 2115 C CA . ALA A 1 286 ? 21.302 42.584 19.223 1.00 39.65 2824 ALA A CA 1
ATOM 2116 C C . ALA A 1 286 ? 22.100 42.057 18.051 1.00 37.94 2824 ALA A C 1
ATOM 2117 O O . ALA A 1 286 ? 21.775 41.023 17.480 1.00 38.30 2824 ALA A O 1
ATOM 2119 N N . LEU A 1 287 ? 23.160 42.793 17.729 1.00 44.96 2825 LEU A N 1
ATOM 2120 C CA . LEU A 1 287 ? 24.119 42.458 16.690 1.00 34.76 2825 LEU A CA 1
ATOM 2121 C C . LEU A 1 287 ? 24.774 41.125 16.926 1.00 44.91 2825 LEU A C 1
ATOM 2122 O O . LEU A 1 287 ? 24.740 40.248 16.080 1.00 44.67 2825 LEU A O 1
ATOM 2127 N N . ILE A 1 288 ? 25.403 40.994 18.086 1.00 45.33 2826 ILE A N 1
ATOM 2128 C CA . ILE A 1 288 ? 26.128 39.785 18.444 1.00 40.69 2826 ILE A CA 1
ATOM 2129 C C . ILE A 1 288 ? 25.225 38.569 18.432 1.00 40.41 2826 ILE A C 1
ATOM 2130 O O . ILE A 1 288 ? 25.577 37.559 17.814 1.00 38.25 2826 ILE A O 1
ATOM 2135 N N . GLN A 1 289 ? 24.060 38.673 19.072 1.00 39.38 2827 GLN A N 1
ATOM 2136 C CA . GLN A 1 289 ? 23.101 37.573 19.076 1.00 44.79 2827 GLN A CA 1
ATOM 2137 C C . GLN A 1 289 ? 22.724 37.152 17.677 1.00 46.44 2827 GLN A C 1
ATOM 2138 O O . GLN A 1 289 ? 22.530 35.968 17.400 1.00 48.48 2827 GLN A O 1
ATOM 2144 N N . ASP A 1 290 ? 22.614 38.140 16.802 1.00 45.80 2828 ASP A N 1
ATOM 2145 C CA . ASP A 1 290 ? 22.325 37.898 15.406 1.00 50.07 2828 ASP A CA 1
ATOM 2146 C C . ASP A 1 290 ? 23.453 37.059 14.767 1.00 47.09 2828 ASP A C 1
ATOM 2147 O O . ASP A 1 290 ? 23.194 36.075 14.081 1.00 47.56 2828 ASP A O 1
ATOM 2152 N N . ALA A 1 291 ? 24.706 37.425 15.020 1.00 43.01 2829 ALA A N 1
ATOM 2153 C CA . ALA A 1 291 ? 25.819 36.767 14.353 1.00 39.59 2829 ALA A CA 1
ATOM 2154 C C . ALA A 1 291 ? 26.082 35.430 14.984 1.00 43.76 2829 ALA A C 1
ATOM 2155 O O . ALA A 1 291 ? 26.588 34.504 14.335 1.00 44.52 2829 ALA A O 1
ATOM 2165 N N . ARG A 1 293 ? 23.917 33.456 16.012 1.00 41.90 2831 ARG A N 1
ATOM 2166 C CA . ARG A 1 293 ? 22.791 32.568 15.756 1.00 48.34 2831 ARG A CA 1
ATOM 2167 C C . ARG A 1 293 ? 23.254 31.174 15.352 1.00 48.80 2831 ARG A C 1
ATOM 2168 O O . ARG A 1 293 ? 23.982 31.007 14.368 1.00 49.43 2831 ARG A O 1
ATOM 2176 N N . GLY A 1 294 ? 22.848 30.177 16.132 1.00 49.97 2832 GLY A N 1
ATOM 2177 C CA . GLY A 1 294 ? 23.242 28.806 15.869 1.00 51.59 2832 GLY A CA 1
ATOM 2178 C C . GLY A 1 294 ? 24.531 28.392 16.556 1.00 52.81 2832 GLY A C 1
ATOM 2179 O O . GLY A 1 294 ? 24.715 27.218 16.868 1.00 58.07 2832 GLY A O 1
ATOM 2180 N N . ILE A 1 295 ? 25.423 29.348 16.797 1.00 48.12 2833 ILE A N 1
ATOM 2181 C CA . ILE A 1 295 ? 26.661 29.062 17.502 1.00 46.88 2833 ILE A CA 1
ATOM 2182 C C . ILE A 1 295 ? 26.431 28.973 19.005 1.00 51.80 2833 ILE A C 1
ATOM 2183 O O . ILE A 1 295 ? 25.687 29.761 19.575 1.00 53.23 2833 ILE A O 1
ATOM 2188 N N . ASP A 1 296 ? 27.073 27.999 19.636 1.00 54.09 2834 ASP A N 1
ATOM 2189 C CA . ASP A 1 296 ? 27.046 27.843 21.086 1.00 57.60 2834 ASP A CA 1
ATOM 2190 C C . ASP A 1 296 ? 28.008 28.833 21.758 1.00 58.29 2834 ASP A C 1
ATOM 2191 O O . ASP A 1 296 ? 29.191 28.820 21.477 1.00 58.95 2834 ASP A O 1
ATOM 2196 N N . PRO A 1 297 ? 27.509 29.702 22.650 1.00 57.51 2835 PRO A N 1
ATOM 2197 C CA . PRO A 1 297 ? 28.439 30.677 23.250 1.00 56.21 2835 PRO A CA 1
ATOM 2198 C C . PRO A 1 297 ? 29.485 30.070 24.210 1.00 60.60 2835 PRO A C 1
ATOM 2199 O O . PRO A 1 297 ? 30.530 30.693 24.442 1.00 60.70 2835 PRO A O 1
ATOM 2203 N N . ASP A 1 298 ? 29.222 28.876 24.739 1.00 60.21 2836 ASP A N 1
ATOM 2204 C CA . ASP A 1 298 ? 30.209 28.166 25.541 1.00 56.38 2836 ASP A CA 1
ATOM 2205 C C . ASP A 1 298 ? 31.379 27.767 24.673 1.00 64.79 2836 ASP A C 1
ATOM 2206 O O . ASP A 1 298 ? 32.414 27.325 25.165 1.00 69.40 2836 ASP A O 1
ATOM 2211 N N . SER A 1 299 ? 31.180 27.901 23.369 1.00 60.84 2837 SER A N 1
ATOM 2212 C CA . SER A 1 299 ? 32.126 27.499 22.344 1.00 54.74 2837 SER A CA 1
ATOM 2213 C C . SER A 1 299 ? 33.126 28.590 21.976 1.00 50.90 2837 SER A C 1
ATOM 2214 O O . SER A 1 299 ? 34.152 28.314 21.358 1.00 49.70 2837 SER A O 1
ATOM 2217 N N . ILE A 1 300 ? 32.837 29.829 22.361 1.00 49.03 2838 ILE A N 1
ATOM 2218 C CA . ILE A 1 300 ? 33.735 30.927 22.026 1.00 47.73 2838 ILE A CA 1
ATOM 2219 C C . ILE A 1 300 ? 34.827 31.063 23.078 1.00 51.01 2838 ILE A C 1
ATOM 2220 O O . ILE A 1 300 ? 34.543 31.063 24.276 1.00 55.66 2838 ILE A O 1
ATOM 2225 N N . GLY A 1 301 ? 36.076 31.155 22.624 1.00 50.00 2839 GLY A N 1
ATOM 2226 C CA . GLY A 1 301 ? 37.219 31.220 23.519 1.00 49.91 2839 GLY A CA 1
ATOM 2227 C C . GLY A 1 301 ? 37.796 32.616 23.710 1.00 47.68 2839 GLY A C 1
ATOM 2228 O O . GLY A 1 301 ? 38.354 32.927 24.769 1.00 49.20 2839 GLY A O 1
ATOM 2229 N N . TYR A 1 302 ? 37.670 33.455 22.684 1.00 44.76 2840 TYR A N 1
ATOM 2230 C CA . TYR A 1 302 ? 38.244 34.797 22.697 1.00 42.58 2840 TYR A CA 1
ATOM 2231 C C . TYR A 1 302 ? 37.333 35.773 21.981 1.00 44.21 2840 TYR A C 1
ATOM 2232 O O . TYR A 1 302 ? 36.649 35.409 21.030 1.00 39.50 2840 TYR A O 1
ATOM 2241 N N . VAL A 1 303 ? 37.306 37.015 22.446 1.00 44.81 2841 VAL A N 1
ATOM 2242 C CA . VAL A 1 303 ? 36.656 38.066 21.680 1.00 44.35 2841 VAL A CA 1
ATOM 2243 C C . VAL A 1 303 ? 37.612 39.228 21.487 1.00 38.00 2841 VAL A C 1
ATOM 2244 O O . VAL A 1 303 ? 38.121 39.793 22.453 1.00 39.52 2841 VAL A O 1
ATOM 2248 N N . GLU A 1 304 ? 37.874 39.559 20.232 1.00 38.72 2842 GLU A N 1
ATOM 2249 C CA . GLU A 1 304 ? 38.620 40.757 19.905 1.00 40.52 2842 GLU A CA 1
ATOM 2250 C C . GLU A 1 304 ? 37.621 41.886 19.870 1.00 37.27 2842 GLU A C 1
ATOM 2251 O O . GLU A 1 304 ? 36.926 42.099 18.889 1.00 37.24 2842 GLU A O 1
ATOM 2257 N N . ALA A 1 305 ? 37.526 42.576 20.991 1.00 41.26 2843 ALA A N 1
ATOM 2258 C CA . ALA A 1 305 ? 36.570 43.644 21.179 1.00 41.50 2843 ALA A CA 1
ATOM 2259 C C . ALA A 1 305 ? 36.919 44.833 20.303 1.00 41.75 2843 ALA A C 1
ATOM 2260 O O . ALA A 1 305 ? 38.075 45.007 19.934 1.00 47.14 2843 ALA A O 1
ATOM 2262 N N . HIS A 1 306 ? 35.923 45.649 19.976 1.00 41.47 2844 HIS A N 1
ATOM 2263 C CA . HIS A 1 306 ? 36.169 46.900 19.264 1.00 44.48 2844 HIS A CA 1
ATOM 2264 C C . HIS A 1 306 ? 37.244 47.724 19.975 1.00 50.35 2844 HIS A C 1
ATOM 2265 O O . HIS A 1 306 ? 38.265 48.090 19.386 1.00 51.53 2844 HIS A O 1
ATOM 2272 N N . GLY A 1 307 ? 36.991 48.008 21.246 1.00 51.82 2845 GLY A N 1
ATOM 2273 C CA . GLY A 1 307 ? 38.011 48.508 22.150 1.00 51.29 2845 GLY A CA 1
ATOM 2274 C C . GLY A 1 307 ? 38.818 49.705 21.698 1.00 48.12 2845 GLY A C 1
ATOM 2275 O O . GLY A 1 307 ? 40.007 49.588 21.431 1.00 45.49 2845 GLY A O 1
ATOM 2276 N N . THR A 1 308 ? 38.163 50.856 21.630 1.00 51.14 2846 THR A N 1
ATOM 2277 C CA . THR A 1 308 ? 38.806 52.113 21.270 1.00 52.39 2846 THR A CA 1
ATOM 2278 C C . THR A 1 308 ? 39.640 52.643 22.424 1.00 52.44 2846 THR A C 1
ATOM 2279 O O . THR A 1 308 ? 40.629 53.336 22.221 1.00 53.83 2846 THR A O 1
ATOM 2283 N N . GLY A 1 309 ? 39.233 52.325 23.646 1.00 52.92 2847 GLY A N 1
ATOM 2284 C CA . GLY A 1 309 ? 39.910 52.858 24.816 1.00 54.26 2847 GLY A CA 1
ATOM 2285 C C . GLY A 1 309 ? 39.328 54.200 25.213 1.00 55.15 2847 GLY A C 1
ATOM 2286 O O . GLY A 1 309 ? 39.968 55.001 25.886 1.00 58.70 2847 GLY A O 1
ATOM 2287 N N . THR A 1 310 ? 38.112 54.457 24.758 1.00 55.11 2848 THR A N 1
ATOM 2288 C CA . THR A 1 310 ? 37.354 55.593 25.232 1.00 56.85 2848 THR A CA 1
ATOM 2289 C C . THR A 1 310 ? 36.804 55.187 26.589 1.00 61.66 2848 THR A C 1
ATOM 2290 O O . THR A 1 310 ? 36.535 54.009 26.835 1.00 59.47 2848 THR A O 1
ATOM 2294 N N . GLY A 1 311 ? 36.653 56.155 27.482 1.00 69.33 2849 GLY A N 1
ATOM 2295 C CA . GLY A 1 311 ? 36.206 55.862 28.830 1.00 70.50 2849 GLY A CA 1
ATOM 2296 C C . GLY A 1 311 ? 34.802 55.292 28.887 1.00 67.91 2849 GLY A C 1
ATOM 2297 O O . GLY A 1 311 ? 34.468 54.508 29.779 1.00 69.51 2849 GLY A O 1
ATOM 2298 N N . LEU A 1 312 ? 33.974 55.687 27.931 1.00 63.87 2850 LEU A N 1
ATOM 2299 C CA . LEU A 1 312 ? 32.597 55.237 27.906 1.00 62.88 2850 LEU A CA 1
ATOM 2300 C C . LEU A 1 312 ? 32.410 53.961 27.087 1.00 59.63 2850 LEU A C 1
ATOM 2301 O O . LEU A 1 312 ? 31.722 53.025 27.507 1.00 60.57 2850 LEU A O 1
ATOM 2306 N N . GLY A 1 313 ? 33.022 53.940 25.910 1.00 54.42 2851 GLY A N 1
ATOM 2307 C CA . GLY A 1 313 ? 32.817 52.868 24.962 1.00 45.64 2851 GLY A CA 1
ATOM 2308 C C . GLY A 1 313 ? 33.199 51.503 25.470 1.00 44.75 2851 GLY A C 1
ATOM 2309 O O . GLY A 1 313 ? 32.549 50.524 25.147 1.00 49.54 2851 GLY A O 1
ATOM 2310 N N . ASP A 1 314 ? 34.250 51.420 26.271 1.00 47.17 2852 ASP A N 1
ATOM 2311 C CA . ASP A 1 314 ? 34.799 50.106 26.610 1.00 52.67 2852 ASP A CA 1
ATOM 2312 C C . ASP A 1 314 ? 33.864 49.282 27.506 1.00 53.29 2852 ASP A C 1
ATOM 2313 O O . ASP A 1 314 ? 33.569 48.130 27.175 1.00 45.67 2852 ASP A O 1
ATOM 2318 N N . PRO A 1 315 ? 33.385 49.861 28.631 1.00 55.59 2853 PRO A N 1
ATOM 2319 C CA . PRO A 1 315 ? 32.457 49.091 29.464 1.00 50.21 2853 PRO A CA 1
ATOM 2320 C C . PRO A 1 315 ? 31.151 48.780 28.758 1.00 55.01 2853 PRO A C 1
ATOM 2321 O O . PRO A 1 315 ? 30.606 47.698 28.979 1.00 55.19 2853 PRO A O 1
ATOM 2325 N N . VAL A 1 316 ? 30.664 49.709 27.932 1.00 50.79 2854 VAL A N 1
ATOM 2326 C CA . VAL A 1 316 ? 29.404 49.516 27.220 1.00 46.09 2854 VAL A CA 1
ATOM 2327 C C . VAL A 1 316 ? 29.505 48.270 26.364 1.00 44.22 2854 VAL A C 1
ATOM 2328 O O . VAL A 1 316 ? 28.661 47.373 26.441 1.00 44.36 2854 VAL A O 1
ATOM 2332 N N . GLU A 1 317 ? 30.564 48.223 25.566 1.00 42.74 2855 GLU A N 1
ATOM 2333 C CA . GLU A 1 317 ? 30.830 47.093 24.705 1.00 45.35 2855 GLU A CA 1
ATOM 2334 C C . GLU A 1 317 ? 30.887 45.811 25.512 1.00 48.62 2855 GLU A C 1
ATOM 2335 O O . GLU A 1 317 ? 30.271 44.816 25.133 1.00 48.73 2855 GLU A O 1
ATOM 2341 N N . VAL A 1 318 ? 31.608 45.836 26.630 1.00 44.15 2856 VAL A N 1
ATOM 2342 C CA . VAL A 1 318 ? 31.802 44.614 27.403 1.00 50.19 2856 VAL A CA 1
ATOM 2343 C C . VAL A 1 318 ? 30.537 44.179 28.122 1.00 47.04 2856 VAL A C 1
ATOM 2344 O O . VAL A 1 318 ? 30.267 42.989 28.240 1.00 47.53 2856 VAL A O 1
ATOM 2348 N N . ASN A 1 319 ? 29.749 45.133 28.594 1.00 49.98 2857 ASN A N 1
ATOM 2349 C CA . ASN A 1 319 ? 28.470 44.777 29.181 1.00 49.47 2857 ASN A CA 1
ATOM 2350 C C . ASN A 1 319 ? 27.513 44.274 28.116 1.00 47.84 2857 ASN A C 1
ATOM 2351 O O . ASN A 1 319 ? 26.738 43.371 28.363 1.00 52.19 2857 ASN A O 1
ATOM 2356 N N . ALA A 1 320 ? 27.569 44.845 26.919 1.00 46.23 2858 ALA A N 1
ATOM 2357 C CA . ALA A 1 320 ? 26.670 44.402 25.859 1.00 46.80 2858 ALA A CA 1
ATOM 2358 C C . ALA A 1 320 ? 27.008 42.967 25.441 1.00 44.78 2858 ALA A C 1
ATOM 2359 O O . ALA A 1 320 ? 26.135 42.157 25.134 1.00 43.96 2858 ALA A O 1
ATOM 2361 N N . LEU A 1 321 ? 28.294 42.665 25.456 1.00 43.27 2859 LEU A N 1
ATOM 2362 C CA . LEU A 1 321 ? 28.801 41.347 25.138 1.00 43.05 2859 LEU A CA 1
ATOM 2363 C C . LEU A 1 321 ? 28.338 40.330 26.174 1.00 48.92 2859 LEU A C 1
ATOM 2364 O O . LEU A 1 321 ? 27.913 39.225 25.843 1.00 45.72 2859 LEU A O 1
ATOM 2369 N N . ASP A 1 322 ? 28.419 40.720 27.441 1.00 47.44 2860 ASP A N 1
ATOM 2370 C CA . ASP A 1 322 ? 27.953 39.880 28.525 1.00 56.33 2860 ASP A CA 1
ATOM 2371 C C . ASP A 1 322 ? 26.468 39.627 28.392 1.00 57.38 2860 ASP A C 1
ATOM 2372 O O . ASP A 1 322 ? 26.003 38.493 28.457 1.00 59.73 2860 ASP A O 1
ATOM 2377 N N . SER A 1 323 ? 25.733 40.709 28.196 1.00 59.80 2861 SER A N 1
ATOM 2378 C CA . SER A 1 323 ? 24.288 40.667 28.063 1.00 63.61 2861 SER A CA 1
ATOM 2379 C C . SER A 1 323 ? 23.856 39.733 26.933 1.00 55.80 2861 SER A C 1
ATOM 2380 O O . SER A 1 323 ? 22.876 39.006 27.050 1.00 56.31 2861 SER A O 1
ATOM 2383 N N . ALA A 1 324 ? 24.623 39.742 25.852 1.00 51.47 2862 ALA A N 1
ATOM 2384 C CA . ALA A 1 324 ? 24.350 38.920 24.678 1.00 47.62 2862 ALA A CA 1
ATOM 2385 C C . ALA A 1 324 ? 24.621 37.431 24.884 1.00 48.72 2862 ALA A C 1
ATOM 2386 O O . ALA A 1 324 ? 23.789 36.598 24.542 1.00 50.03 2862 ALA A O 1
ATOM 2388 N N . TYR A 1 325 ? 25.793 37.088 25.408 1.00 48.79 2863 TYR A N 1
ATOM 2389 C CA . TYR A 1 325 ? 26.109 35.682 25.617 1.00 50.28 2863 TYR A CA 1
ATOM 2390 C C . TYR A 1 325 ? 25.159 35.125 26.645 1.00 57.28 2863 TYR A C 1
ATOM 2391 O O . TYR A 1 325 ? 24.800 33.949 26.594 1.00 60.97 2863 TYR A O 1
ATOM 2400 N N . ARG A 1 326 ? 24.743 35.986 27.570 1.00 60.97 2864 ARG A N 1
ATOM 2401 C CA . ARG A 1 326 ? 23.851 35.585 28.648 1.00 56.63 2864 ARG A CA 1
ATOM 2402 C C . ARG A 1 326 ? 22.497 35.252 28.047 1.00 57.15 2864 ARG A C 1
ATOM 2403 O O . ARG A 1 326 ? 21.900 34.228 28.357 1.00 59.55 2864 ARG A O 1
ATOM 2411 N N . ALA A 1 327 ? 22.036 36.115 27.152 1.00 55.07 2865 ALA A N 1
ATOM 2412 C CA . ALA A 1 327 ? 20.787 35.892 26.441 1.00 55.44 2865 ALA A CA 1
ATOM 2413 C C . ALA A 1 327 ? 20.851 34.617 25.623 1.00 55.49 2865 ALA A C 1
ATOM 2414 O O . ALA A 1 327 ? 19.861 33.891 25.497 1.00 57.41 2865 ALA A O 1
ATOM 2416 N N . LEU A 1 328 ? 22.025 34.358 25.061 1.00 54.58 2866 LEU A N 1
ATOM 2417 C CA . LEU A 1 328 ? 22.209 33.206 24.202 1.00 55.56 2866 LEU A CA 1
ATOM 2418 C C . LEU A 1 328 ? 22.112 31.928 24.995 1.00 61.40 2866 LEU A C 1
ATOM 2419 O O . LEU A 1 328 ? 21.307 31.067 24.660 1.00 67.35 2866 LEU A O 1
ATOM 2424 N N . ARG A 1 329 ? 22.921 31.815 26.046 1.00 61.79 2867 ARG A N 1
ATOM 2425 C CA . ARG A 1 329 ? 22.897 30.645 26.926 1.00 65.17 2867 ARG A CA 1
ATOM 2426 C C . ARG A 1 329 ? 21.491 30.279 27.352 1.00 69.12 2867 ARG A C 1
ATOM 2427 O O . ARG A 1 329 ? 21.090 29.118 27.274 1.00 73.17 2867 ARG A O 1
ATOM 2435 N N . THR A 1 330 ? 20.749 31.289 27.792 1.00 70.41 2868 THR A N 1
ATOM 2436 C CA . THR A 1 330 ? 19.389 31.114 28.299 1.00 77.15 2868 THR A CA 1
ATOM 2437 C C . THR A 1 330 ? 18.462 30.463 27.289 1.00 88.03 2868 THR A C 1
ATOM 2438 O O . THR A 1 330 ? 17.660 29.597 27.644 1.00 93.43 2868 THR A O 1
ATOM 2442 N N . ALA A 1 331 ? 18.589 30.876 26.031 1.00 91.22 2869 ALA A N 1
ATOM 2443 C CA . ALA A 1 331 ? 17.698 30.414 24.978 1.00 98.63 2869 ALA A CA 1
ATOM 2444 C C . ALA A 1 331 ? 17.731 28.895 24.821 1.00 108.02 2869 ALA A C 1
ATOM 2445 O O . ALA A 1 331 ? 16.705 28.283 24.511 1.00 111.79 2869 ALA A O 1
ATOM 2447 N N . GLU A 1 332 ? 18.894 28.288 25.065 1.00 113.71 2870 GLU A N 1
ATOM 2448 C CA . GLU A 1 332 ? 19.062 26.843 24.869 1.00 122.67 2870 GLU A CA 1
ATOM 2449 C C . GLU A 1 332 ? 18.991 25.998 26.164 1.00 125.23 2870 GLU A C 1
ATOM 2450 O O . GLU A 1 332 ? 19.281 24.798 26.147 1.00 127.78 2870 GLU A O 1
ATOM 2456 N N . GLY A 1 333 ? 18.595 26.613 27.276 1.00 141.24 2871 GLY A N 1
ATOM 2457 C CA . GLY A 1 333 ? 18.420 25.885 28.521 1.00 141.54 2871 GLY A CA 1
ATOM 2458 C C . GLY A 1 333 ? 19.706 25.657 29.294 1.00 138.98 2871 GLY A C 1
ATOM 2459 O O . GLY A 1 333 ? 19.741 24.855 30.231 1.00 140.57 2871 GLY A O 1
ATOM 2460 N N . GLY A 1 334 ? 20.767 26.356 28.899 1.00 135.93 2872 GLY A N 1
ATOM 2461 C CA . GLY A 1 334 ? 22.029 26.304 29.617 1.00 138.93 2872 GLY A CA 1
ATOM 2462 C C . GLY A 1 334 ? 21.951 27.130 30.886 1.00 145.46 2872 GLY A C 1
ATOM 2463 O O . GLY A 1 334 ? 21.122 28.035 30.978 1.00 142.64 2872 GLY A O 1
ATOM 2464 N N . PRO A 1 335 ? 22.807 26.819 31.877 1.00 153.90 2873 PRO A N 1
ATOM 2465 C CA . PRO A 1 335 ? 22.829 27.529 33.165 1.00 155.99 2873 PRO A CA 1
ATOM 2466 C C . PRO A 1 335 ? 23.144 29.020 32.995 1.00 148.39 2873 PRO A C 1
ATOM 2467 O O . PRO A 1 335 ? 23.860 29.366 32.052 1.00 142.85 2873 PRO A O 1
ATOM 2471 N N . PRO A 1 336 ? 22.623 29.884 33.897 1.00 142.63 2874 PRO A N 1
ATOM 2472 C CA . PRO A 1 336 ? 22.684 31.344 33.718 1.00 135.98 2874 PRO A CA 1
ATOM 2473 C C . PRO A 1 336 ? 24.099 31.883 33.500 1.00 135.46 2874 PRO A C 1
ATOM 2474 O O . PRO A 1 336 ? 24.292 32.711 32.615 1.00 128.42 2874 PRO A O 1
ATOM 2478 N N . HIS A 1 337 ? 25.070 31.417 34.279 1.00 143.60 2875 HIS A N 1
ATOM 2479 C CA . HIS A 1 337 ? 26.434 31.915 34.145 1.00 142.50 2875 HIS A CA 1
ATOM 2480 C C . HIS A 1 337 ? 27.335 30.928 33.394 1.00 135.87 2875 HIS A C 1
ATOM 2481 O O . HIS A 1 337 ? 27.111 29.717 33.427 1.00 138.30 2875 HIS A O 1
ATOM 2488 N N . ALA A 1 338 ? 28.349 31.473 32.719 1.00 125.67 2876 ALA A N 1
ATOM 2489 C CA . ALA A 1 338 ? 29.292 30.708 31.907 1.00 117.66 2876 ALA A CA 1
ATOM 2490 C C . ALA A 1 338 ? 29.980 29.588 32.685 1.00 117.70 2876 ALA A C 1
ATOM 2491 O O . ALA A 1 338 ? 30.104 29.660 33.906 1.00 118.87 2876 ALA A O 1
ATOM 2493 N N . ALA A 1 339 ? 30.428 28.557 31.968 1.00 117.30 2877 ALA A N 1
ATOM 2494 C CA . ALA A 1 339 ? 31.180 27.458 32.573 1.00 123.97 2877 ALA A CA 1
ATOM 2495 C C . ALA A 1 339 ? 32.585 27.911 32.983 1.00 123.79 2877 ALA A C 1
ATOM 2496 O O . ALA A 1 339 ? 33.082 27.535 34.043 1.00 127.32 2877 ALA A O 1
ATOM 2498 N N . ARG A 1 340 ? 33.219 28.711 32.128 1.00 120.31 2878 ARG A N 1
ATOM 2499 C CA . ARG A 1 340 ? 34.511 29.331 32.432 1.00 118.52 2878 ARG A CA 1
ATOM 2500 C C . ARG A 1 340 ? 34.666 30.669 31.698 1.00 108.40 2878 ARG A C 1
ATOM 2501 O O . ARG A 1 340 ? 34.017 30.899 30.676 1.00 105.18 2878 ARG A O 1
ATOM 2509 N N . PRO A 1 341 ? 35.515 31.568 32.226 1.00 98.39 2879 PRO A N 1
ATOM 2510 C CA . PRO A 1 341 ? 35.615 32.912 31.638 1.00 88.54 2879 PRO A CA 1
ATOM 2511 C C . PRO A 1 341 ? 36.223 32.935 30.242 1.00 80.61 2879 PRO A C 1
ATOM 2512 O O . PRO A 1 341 ? 37.322 32.430 30.013 1.00 82.27 2879 PRO A O 1
ATOM 2516 N N . CYS A 1 342 ? 35.496 33.536 29.313 1.00 73.25 2880 CYS A N 1
ATOM 2517 C CA . CYS A 1 342 ? 35.981 33.723 27.958 1.00 63.98 2880 CYS A CA 1
ATOM 2518 C C . CYS A 1 342 ? 37.009 34.852 27.908 1.00 59.20 2880 CYS A C 1
ATOM 2519 O O . CYS A 1 342 ? 36.821 35.892 28.528 1.00 58.80 2880 CYS A O 1
ATOM 2522 N N . ALA A 1 343 ? 38.090 34.644 27.163 1.00 51.03 2881 ALA A N 1
ATOM 2523 C CA . ALA A 1 343 ? 39.161 35.627 27.054 1.00 49.46 2881 ALA A CA 1
ATOM 2524 C C . ALA A 1 343 ? 38.769 36.837 26.202 1.00 46.58 2881 ALA A C 1
ATOM 2525 O O . ALA A 1 343 ? 37.947 36.746 25.280 1.00 49.73 2881 ALA A O 1
ATOM 2527 N N . LEU A 1 344 ? 39.393 37.968 26.493 1.00 46.02 2882 LEU A N 1
ATOM 2528 C CA . LEU A 1 344 ? 38.989 39.234 25.900 1.00 45.50 2882 LEU A CA 1
ATOM 2529 C C . LEU A 1 344 ? 40.192 40.098 25.564 1.00 44.98 2882 LEU A C 1
ATOM 2530 O O . LEU A 1 344 ? 41.177 40.097 26.305 1.00 48.12 2882 LEU A O 1
ATOM 2535 N N . GLY A 1 345 ? 40.135 40.819 24.450 1.00 40.42 2883 GLY A N 1
ATOM 2536 C CA . GLY A 1 345 ? 41.280 41.616 24.053 1.00 42.85 2883 GLY A CA 1
ATOM 2537 C C . GLY A 1 345 ? 41.082 42.616 22.931 1.00 43.30 2883 GLY A C 1
ATOM 2538 O O . GLY A 1 345 ? 39.977 42.802 22.414 1.00 40.61 2883 GLY A O 1
ATOM 2539 N N . SER A 1 346 ? 42.176 43.265 22.548 1.00 45.82 2884 SER A N 1
ATOM 2540 C CA . SER A 1 346 ? 42.116 44.315 21.540 1.00 42.24 2884 SER A CA 1
ATOM 2541 C C . SER A 1 346 ? 43.482 44.729 21.005 1.00 42.60 2884 SER A C 1
ATOM 2542 O O . SER A 1 346 ? 44.337 45.219 21.745 1.00 48.61 2884 SER A O 1
ATOM 2545 N N . VAL A 1 347 ? 43.658 44.571 19.703 1.00 38.09 2885 VAL A N 1
ATOM 2546 C CA . VAL A 1 347 ? 44.913 44.878 19.058 1.00 36.83 2885 VAL A CA 1
ATOM 2547 C C . VAL A 1 347 ? 45.190 46.385 19.059 1.00 39.95 2885 VAL A C 1
ATOM 2548 O O . VAL A 1 347 ? 46.351 46.813 18.958 1.00 41.37 2885 VAL A O 1
ATOM 2552 N N . LYS A 1 348 ? 44.135 47.186 19.206 1.00 37.46 2886 LYS A N 1
ATOM 2553 C CA . LYS A 1 348 ? 44.295 48.641 19.334 1.00 41.67 2886 LYS A CA 1
ATOM 2554 C C . LYS A 1 348 ? 45.270 49.107 20.443 1.00 43.59 2886 LYS A C 1
ATOM 2555 O O . LYS A 1 348 ? 45.777 50.218 20.395 1.00 44.52 2886 LYS A O 1
ATOM 2561 N N . THR A 1 349 ? 45.529 48.274 21.441 1.00 43.25 2887 THR A N 1
ATOM 2562 C CA . THR A 1 349 ? 46.464 48.650 22.488 1.00 45.07 2887 THR A CA 1
ATOM 2563 C C . THR A 1 349 ? 47.889 48.529 21.965 1.00 52.08 2887 THR A C 1
ATOM 2564 O O . THR A 1 349 ? 48.826 49.117 22.518 1.00 56.12 2887 THR A O 1
ATOM 2568 N N . ASN A 1 350 ? 48.040 47.765 20.884 1.00 51.24 2888 ASN A N 1
ATOM 2569 C CA . ASN A 1 350 ? 49.339 47.560 20.270 1.00 40.71 2888 ASN A CA 1
ATOM 2570 C C . ASN A 1 350 ? 49.623 48.556 19.170 1.00 45.78 2888 ASN A C 1
ATOM 2571 O O . ASN A 1 350 ? 50.729 49.073 19.060 1.00 48.71 2888 ASN A O 1
ATOM 2576 N N . ILE A 1 351 ? 48.617 48.803 18.343 1.00 38.56 2889 ILE A N 1
ATOM 2577 C CA . ILE A 1 351 ? 48.810 49.493 17.073 1.00 38.23 2889 ILE A CA 1
ATOM 2578 C C . ILE A 1 351 ? 47.913 50.694 16.938 1.00 40.05 2889 ILE A C 1
ATOM 2579 O O . ILE A 1 351 ? 47.943 51.376 15.929 1.00 41.95 2889 ILE A O 1
ATOM 2584 N N . GLY A 1 352 ? 47.071 50.919 17.931 1.00 40.73 2890 GLY A N 1
ATOM 2585 C CA . GLY A 1 352 ? 46.186 52.061 17.913 1.00 37.37 2890 GLY A CA 1
ATOM 2586 C C . GLY A 1 352 ? 44.968 51.735 17.108 1.00 46.32 2890 GLY A C 1
ATOM 2587 O O . GLY A 1 352 ? 44.746 50.578 16.759 1.00 48.19 2890 GLY A O 1
ATOM 2588 N N . HIS A 1 353 ? 44.188 52.765 16.794 1.00 42.93 2891 HIS A N 1
ATOM 2589 C CA . HIS A 1 353 ? 42.903 52.577 16.142 1.00 38.41 2891 HIS A CA 1
ATOM 2590 C C . HIS A 1 353 ? 42.946 52.884 14.640 1.00 39.62 2891 HIS A C 1
ATOM 2591 O O . HIS A 1 353 ? 42.858 54.044 14.221 1.00 42.26 2891 HIS A O 1
ATOM 2598 N N . ALA A 1 354 ? 43.037 51.831 13.831 1.00 35.92 2892 ALA A N 1
ATOM 2599 C CA . ALA A 1 354 ? 43.309 51.995 12.409 1.00 36.30 2892 ALA A CA 1
ATOM 2600 C C . ALA A 1 354 ? 42.054 52.317 11.592 1.00 39.02 2892 ALA A C 1
ATOM 2601 O O . ALA A 1 354 ? 42.071 52.274 10.354 1.00 37.02 2892 ALA A O 1
ATOM 2603 N N . GLU A 1 355 ? 40.966 52.635 12.287 1.00 40.47 2893 GLU A N 1
ATOM 2604 C CA . GLU A 1 355 ? 39.752 53.123 11.637 1.00 35.59 2893 GLU A CA 1
ATOM 2605 C C . GLU A 1 355 ? 39.281 52.184 10.535 1.00 30.78 2893 GLU A C 1
ATOM 2606 O O . GLU A 1 355 ? 38.992 51.034 10.810 1.00 32.28 2893 GLU A O 1
ATOM 2612 N N . SER A 1 356 ? 39.207 52.640 9.297 1.00 31.88 2894 SER A N 1
ATOM 2613 C CA . SER A 1 356 ? 38.728 51.754 8.216 1.00 39.69 2894 SER A CA 1
ATOM 2614 C C . SER A 1 356 ? 39.423 50.388 8.128 1.00 40.83 2894 SER A C 1
ATOM 2615 O O . SER A 1 356 ? 38.868 49.444 7.584 1.00 45.74 2894 SER A O 1
ATOM 2618 N N . ALA A 1 357 ? 40.637 50.288 8.643 1.00 35.38 2895 ALA A N 1
ATOM 2619 C CA . ALA A 1 357 ? 41.371 49.045 8.554 1.00 31.83 2895 ALA A CA 1
ATOM 2620 C C . ALA A 1 357 ? 41.308 48.320 9.886 1.00 35.17 2895 ALA A C 1
ATOM 2621 O O . ALA A 1 357 ? 41.830 47.205 10.021 1.00 39.64 2895 ALA A O 1
ATOM 2623 N N . ALA A 1 358 ? 40.665 48.962 10.863 1.00 30.67 2896 ALA A N 1
ATOM 2624 C CA . ALA A 1 358 ? 40.641 48.475 12.238 1.00 29.71 2896 ALA A CA 1
ATOM 2625 C C . ALA A 1 358 ? 40.020 47.072 12.379 1.00 32.20 2896 ALA A C 1
ATOM 2626 O O . ALA A 1 358 ? 40.540 46.202 13.104 1.00 27.53 2896 ALA A O 1
ATOM 2628 N N . GLY A 1 359 ? 38.911 46.862 11.674 1.00 29.21 2897 GLY A N 1
ATOM 2629 C CA . GLY A 1 359 ? 38.223 45.593 11.707 1.00 26.13 2897 GLY A CA 1
ATOM 2630 C C . GLY A 1 359 ? 39.119 44.445 11.306 1.00 36.56 2897 GLY A C 1
ATOM 2631 O O . GLY A 1 359 ? 39.239 43.471 12.037 1.00 40.86 2897 GLY A O 1
ATOM 2632 N N . LEU A 1 360 ? 39.773 44.550 10.157 1.00 30.89 2898 LEU A N 1
ATOM 2633 C CA . LEU A 1 360 ? 40.534 43.417 9.667 1.00 30.30 2898 LEU A CA 1
ATOM 2634 C C . LEU A 1 360 ? 41.804 43.205 10.460 1.00 37.12 2898 LEU A C 1
ATOM 2635 O O . LEU A 1 360 ? 42.277 42.072 10.554 1.00 39.88 2898 LEU A O 1
ATOM 2640 N N . ALA A 1 361 ? 42.364 44.274 11.025 1.00 27.60 2899 ALA A N 1
ATOM 2641 C CA . ALA A 1 361 ? 43.482 44.111 11.949 1.00 28.63 2899 ALA A CA 1
ATOM 2642 C C . ALA A 1 361 ? 43.085 43.136 13.063 1.00 34.29 2899 ALA A C 1
ATOM 2643 O O . ALA A 1 361 ? 43.835 42.217 13.419 1.00 29.65 2899 ALA A O 1
ATOM 2645 N N . GLY A 1 362 ? 41.878 43.350 13.586 1.00 30.57 2900 GLY A N 1
ATOM 2646 C CA . GLY A 1 362 ? 41.273 42.448 14.536 1.00 28.83 2900 GLY A CA 1
ATOM 2647 C C . GLY A 1 362 ? 41.196 41.026 14.023 1.00 31.10 2900 GLY A C 1
ATOM 2648 O O . GLY A 1 362 ? 41.627 40.091 14.707 1.00 29.90 2900 GLY A O 1
ATOM 2649 N N . VAL A 1 363 ? 40.638 40.854 12.830 1.00 28.60 2901 VAL A N 1
ATOM 2650 C CA . VAL A 1 363 ? 40.481 39.521 12.267 1.00 33.76 2901 VAL A CA 1
ATOM 2651 C C . VAL A 1 363 ? 41.832 38.840 12.126 1.00 39.56 2901 VAL A C 1
ATOM 2652 O O . VAL A 1 363 ? 42.010 37.705 12.575 1.00 43.14 2901 VAL A O 1
ATOM 2656 N N . LEU A 1 364 ? 42.790 39.535 11.524 1.00 37.45 2902 LEU A N 1
ATOM 2657 C CA . LEU A 1 364 ? 44.081 38.921 11.261 1.00 34.73 2902 LEU A CA 1
ATOM 2658 C C . LEU A 1 364 ? 44.802 38.581 12.552 1.00 36.37 2902 LEU A C 1
ATOM 2659 O O . LEU A 1 364 ? 45.468 37.553 12.638 1.00 40.23 2902 LEU A O 1
ATOM 2664 N N . LYS A 1 365 ? 44.657 39.419 13.570 1.00 36.04 2903 LYS A N 1
ATOM 2665 C CA . LYS A 1 365 ? 45.243 39.077 14.865 1.00 39.54 2903 LYS A CA 1
ATOM 2666 C C . LYS A 1 365 ? 44.715 37.751 15.357 1.00 33.22 2903 LYS A C 1
ATOM 2667 O O . LYS A 1 365 ? 45.471 36.935 15.874 1.00 36.57 2903 LYS A O 1
ATOM 2673 N N . VAL A 1 366 ? 43.418 37.540 15.188 1.00 32.48 2904 VAL A N 1
ATOM 2674 C CA . VAL A 1 366 ? 42.782 36.347 15.718 1.00 41.24 2904 VAL A CA 1
ATOM 2675 C C . VAL A 1 366 ? 43.243 35.127 14.921 1.00 40.33 2904 VAL A C 1
ATOM 2676 O O . VAL A 1 366 ? 43.645 34.120 15.505 1.00 39.89 2904 VAL A O 1
ATOM 2680 N N . LEU A 1 367 ? 43.235 35.239 13.595 1.00 33.03 2905 LEU A N 1
ATOM 2681 C CA . LEU A 1 367 ? 43.712 34.164 12.721 1.00 38.11 2905 LEU A CA 1
ATOM 2682 C C . LEU A 1 367 ? 45.174 33.814 12.994 1.00 39.97 2905 LEU A C 1
ATOM 2683 O O . LEU A 1 367 ? 45.588 32.648 12.890 1.00 45.21 2905 LEU A O 1
ATOM 2688 N N . LEU A 1 368 ? 45.959 34.826 13.330 1.00 35.30 2906 LEU A N 1
ATOM 2689 C CA . LEU A 1 368 ? 47.340 34.586 13.688 1.00 41.50 2906 LEU A CA 1
ATOM 2690 C C . LEU A 1 368 ? 47.441 33.872 15.025 1.00 46.26 2906 LEU A C 1
ATOM 2691 O O . LEU A 1 368 ? 48.278 32.989 15.202 1.00 53.55 2906 LEU A O 1
ATOM 2696 N N . ALA A 1 369 ? 46.580 34.256 15.959 1.00 44.26 2907 ALA A N 1
ATOM 2697 C CA . ALA A 1 369 ? 46.547 33.647 17.279 1.00 42.55 2907 ALA A CA 1
ATOM 2698 C C . ALA A 1 369 ? 46.141 32.200 17.155 1.00 40.56 2907 ALA A C 1
ATOM 2699 O O . ALA A 1 369 ? 46.646 31.342 17.867 1.00 42.62 2907 ALA A O 1
ATOM 2709 N N . ARG A 1 371 ? 46.678 30.289 14.446 1.00 43.89 2909 ARG A N 1
ATOM 2710 C CA . ARG A 1 371 ? 47.822 29.586 13.891 1.00 44.50 2909 ARG A CA 1
ATOM 2711 C C . ARG A 1 371 ? 48.756 29.095 15.001 1.00 47.88 2909 ARG A C 1
ATOM 2712 O O . ARG A 1 371 ? 49.154 27.918 15.045 1.00 46.48 2909 ARG A O 1
ATOM 2720 N N . HIS A 1 372 ? 49.082 30.016 15.901 1.00 46.88 2910 HIS A N 1
ATOM 2721 C CA . HIS A 1 372 ? 50.089 29.789 16.921 1.00 46.45 2910 HIS A CA 1
ATOM 2722 C C . HIS A 1 372 ? 49.508 29.340 18.247 1.00 50.73 2910 HIS A C 1
ATOM 2723 O O . HIS A 1 372 ? 50.237 29.192 19.212 1.00 49.80 2910 HIS A O 1
ATOM 2730 N N . ARG A 1 373 ? 48.194 29.138 18.280 1.00 50.03 2911 ARG A N 1
ATOM 2731 C CA . ARG A 1 373 ? 47.490 28.680 19.476 1.00 52.21 2911 ARG A CA 1
ATOM 2732 C C . ARG A 1 373 ? 47.914 29.447 20.723 1.00 49.41 2911 ARG A C 1
ATOM 2733 O O . ARG A 1 373 ? 48.103 28.863 21.777 1.00 62.66 2911 ARG A O 1
ATOM 2741 N N . GLU A 1 374 ? 48.067 30.760 20.584 1.00 47.57 2912 GLU A N 1
ATOM 2742 C CA . GLU A 1 374 ? 48.466 31.635 21.681 1.00 52.08 2912 GLU A CA 1
ATOM 2743 C C . GLU A 1 374 ? 47.627 32.924 21.716 1.00 55.68 2912 GLU A C 1
ATOM 2744 O O . GLU A 1 374 ? 47.183 33.424 20.686 1.00 58.37 2912 GLU A O 1
ATOM 2750 N N . LEU A 1 375 ? 47.424 33.472 22.905 1.00 58.14 2913 LEU A N 1
ATOM 2751 C CA . LEU A 1 375 ? 46.781 34.767 23.049 1.00 45.59 2913 LEU A CA 1
ATOM 2752 C C . LEU A 1 375 ? 47.780 35.787 23.603 1.00 55.84 2913 LEU A C 1
ATOM 2753 O O . LEU A 1 375 ? 48.390 35.558 24.649 1.00 58.06 2913 LEU A O 1
ATOM 2758 N N . PRO A 1 376 ? 47.964 36.915 22.900 1.00 50.92 2914 PRO A N 1
ATOM 2759 C CA . PRO A 1 376 ? 48.930 37.938 23.319 1.00 50.25 2914 PRO A CA 1
ATOM 2760 C C . PRO A 1 376 ? 48.391 38.885 24.407 1.00 49.20 2914 PRO A C 1
ATOM 2761 O O . PRO A 1 376 ? 47.189 39.048 24.567 1.00 44.93 2914 PRO A O 1
ATOM 2765 N N . PRO A 1 377 ? 49.295 39.537 25.138 1.00 52.20 2915 PRO A N 1
ATOM 2766 C CA . PRO A 1 377 ? 48.910 40.455 26.215 1.00 55.93 2915 PRO A CA 1
ATOM 2767 C C . PRO A 1 377 ? 48.198 41.716 25.744 1.00 55.25 2915 PRO A C 1
ATOM 2768 O O . PRO A 1 377 ? 48.505 42.235 24.676 1.00 57.24 2915 PRO A O 1
ATOM 2772 N N . ALA A 1 378 ? 47.266 42.207 26.551 1.00 54.79 2916 ALA A N 1
ATOM 2773 C CA . ALA A 1 378 ? 46.699 43.526 26.327 1.00 58.39 2916 ALA A CA 1
ATOM 2774 C C . ALA A 1 378 ? 47.607 44.524 27.026 1.00 63.70 2916 ALA A C 1
ATOM 2775 O O . ALA A 1 378 ? 48.333 44.163 27.953 1.00 68.83 2916 ALA A O 1
ATOM 2777 N N . LEU A 1 379 ? 47.585 45.773 26.583 1.00 60.08 2917 LEU A N 1
ATOM 2778 C CA . LEU A 1 379 ? 48.584 46.721 27.048 1.00 62.86 2917 LEU A CA 1
ATOM 2779 C C . LEU A 1 379 ? 47.983 47.915 27.766 1.00 68.61 2917 LEU A C 1
ATOM 2780 O O . LEU A 1 379 ? 46.795 48.206 27.613 1.00 74.23 2917 LEU A O 1
ATOM 2785 N N . HIS A 1 380 ? 48.821 48.600 28.545 1.00 68.12 2918 HIS A N 1
ATOM 2786 C CA . HIS A 1 380 ? 48.414 49.734 29.386 1.00 67.54 2918 HIS A CA 1
ATOM 2787 C C . HIS A 1 380 ? 47.237 49.391 30.282 1.00 65.62 2918 HIS A C 1
ATOM 2788 O O . HIS A 1 380 ? 46.449 50.248 30.656 1.00 63.16 2918 HIS A O 1
ATOM 2795 N N . CYS A 1 381 ? 47.129 48.126 30.632 1.00 68.66 2919 CYS A N 1
ATOM 2796 C CA . CYS A 1 381 ? 45.906 47.639 31.214 1.00 70.88 2919 CYS A CA 1
ATOM 2797 C C . CYS A 1 381 ? 46.175 47.060 32.596 1.00 75.45 2919 CYS A C 1
ATOM 2798 O O . CYS A 1 381 ? 45.542 46.090 33.013 1.00 72.99 2919 CYS A O 1
ATOM 2801 N N . ASP A 1 382 ? 47.119 47.665 33.309 1.00 80.32 2920 ASP A N 1
ATOM 2802 C CA . ASP A 1 382 ? 47.498 47.161 34.624 1.00 85.83 2920 ASP A CA 1
ATOM 2803 C C . ASP A 1 382 ? 46.384 47.364 35.639 1.00 78.66 2920 ASP A C 1
ATOM 2804 O O . ASP A 1 382 ? 46.136 46.502 36.475 1.00 79.33 2920 ASP A O 1
ATOM 2809 N N . ARG A 1 383 ? 45.702 48.495 35.553 1.00 68.93 2921 ARG A N 1
ATOM 2810 C CA . ARG A 1 383 ? 44.575 48.765 36.434 1.00 68.76 2921 ARG A CA 1
ATOM 2811 C C . ARG A 1 383 ? 43.264 48.740 35.634 1.00 66.95 2921 ARG A C 1
ATOM 2812 O O . ARG A 1 383 ? 43.009 49.629 34.816 1.00 65.45 2921 ARG A O 1
ATOM 2820 N N . LEU A 1 384 ? 42.439 47.718 35.850 1.00 66.13 2922 LEU A N 1
ATOM 2821 C CA . LEU A 1 384 ? 41.248 47.522 35.021 1.00 64.01 2922 LEU A CA 1
ATOM 2822 C C . LEU A 1 384 ? 40.195 48.606 35.229 1.00 68.38 2922 LEU A C 1
ATOM 2823 O O . LEU A 1 384 ? 40.214 49.323 36.230 1.00 76.04 2922 LEU A O 1
ATOM 2828 N N . ASN A 1 385 ? 39.270 48.705 34.278 1.00 66.03 2923 ASN A N 1
ATOM 2829 C CA . ASN A 1 385 ? 38.133 49.620 34.372 1.00 66.14 2923 ASN A CA 1
ATOM 2830 C C . ASN A 1 385 ? 37.105 49.150 35.410 1.00 66.70 2923 ASN A C 1
ATOM 2831 O O . ASN A 1 385 ? 36.743 47.972 35.461 1.00 61.37 2923 ASN A O 1
ATOM 2836 N N . PRO A 1 386 ? 36.633 50.081 36.250 1.00 67.87 2924 PRO A N 1
ATOM 2837 C CA . PRO A 1 386 ? 35.675 49.784 37.325 1.00 68.78 2924 PRO A CA 1
ATOM 2838 C C . PRO A 1 386 ? 34.247 49.475 36.869 1.00 70.13 2924 PRO A C 1
ATOM 2839 O O . PRO A 1 386 ? 33.444 49.079 37.713 1.00 72.33 2924 PRO A O 1
ATOM 2843 N N . HIS A 1 387 ? 33.934 49.658 35.586 1.00 68.92 2925 HIS A N 1
ATOM 2844 C CA . HIS A 1 387 ? 32.575 49.449 35.094 1.00 61.85 2925 HIS A CA 1
ATOM 2845 C C . HIS A 1 387 ? 32.460 48.170 34.275 1.00 59.97 2925 HIS A C 1
ATOM 2846 O O . HIS A 1 387 ? 31.399 47.837 33.752 1.00 59.41 2925 HIS A O 1
ATOM 2853 N N . LEU A 1 388 ? 33.557 47.444 34.164 1.00 61.24 2926 LEU A N 1
ATOM 2854 C CA . LEU A 1 388 ? 33.492 46.122 33.576 1.00 64.35 2926 LEU A CA 1
ATOM 2855 C C . LEU A 1 388 ? 32.714 45.245 34.540 1.00 70.70 2926 LEU A C 1
ATOM 2856 O O . LEU A 1 388 ? 32.693 45.517 35.744 1.00 74.55 2926 LEU A O 1
ATOM 2861 N N . PRO A 1 389 ? 32.064 44.198 34.021 1.00 70.80 2927 PRO A N 1
ATOM 2862 C CA . PRO A 1 389 ? 31.228 43.345 34.863 1.00 78.39 2927 PRO A CA 1
ATOM 2863 C C . PRO A 1 389 ? 32.045 42.616 35.917 1.00 89.51 2927 PRO A C 1
ATOM 2864 O O . PRO A 1 389 ? 33.168 42.173 35.643 1.00 89.03 2927 PRO A O 1
ATOM 2868 N N . LEU A 1 390 ? 31.476 42.504 37.113 1.00 97.71 2928 LEU A N 1
ATOM 2869 C CA . LEU A 1 390 ? 32.118 41.808 38.216 1.00 103.09 2928 LEU A CA 1
ATOM 2870 C C . LEU A 1 390 ? 31.813 40.315 38.137 1.00 108.70 2928 LEU A C 1
ATOM 2871 O O . LEU A 1 390 ? 32.426 39.501 38.829 1.00 110.41 2928 LEU A O 1
ATOM 2876 N N . ASP A 1 391 ? 30.870 39.970 37.264 1.00 111.84 2929 ASP A N 1
ATOM 2877 C CA . ASP A 1 391 ? 30.279 38.635 37.214 1.00 118.74 2929 ASP A CA 1
ATOM 2878 C C . ASP A 1 391 ? 31.203 37.532 36.686 1.00 115.76 2929 ASP A C 1
ATOM 2879 O O . ASP A 1 391 ? 30.790 36.378 36.592 1.00 116.40 2929 ASP A O 1
ATOM 2884 N N . GLY A 1 392 ? 32.441 37.884 36.344 1.00 110.56 2930 GLY A N 1
ATOM 2885 C CA . GLY A 1 392 ? 33.427 36.910 35.894 1.00 105.34 2930 GLY A CA 1
ATOM 2886 C C . GLY A 1 392 ? 33.133 36.195 34.577 1.00 99.77 2930 GLY A C 1
ATOM 2887 O O . GLY A 1 392 ? 33.578 35.063 34.367 1.00 99.63 2930 GLY A O 1
ATOM 2888 N N . GLY A 1 393 ? 32.393 36.851 33.684 1.00 93.28 2931 GLY A N 1
ATOM 2889 C CA . GLY A 1 393 ? 32.037 36.252 32.413 1.00 83.13 2931 GLY A CA 1
ATOM 2890 C C . GLY A 1 393 ? 33.149 36.364 31.391 1.00 73.67 2931 GLY A C 1
ATOM 2891 O O . GLY A 1 393 ? 33.263 35.527 30.495 1.00 69.45 2931 GLY A O 1
ATOM 2892 N N . PHE A 1 394 ? 33.968 37.404 31.531 1.00 70.66 2932 PHE A N 1
ATOM 2893 C CA . PHE A 1 394 ? 35.014 37.729 30.561 1.00 66.29 2932 PHE A CA 1
ATOM 2894 C C . PHE A 1 394 ? 36.306 38.167 31.225 1.00 68.51 2932 PHE A C 1
ATOM 2895 O O . PHE A 1 394 ? 36.302 39.041 32.088 1.00 75.31 2932 PHE A O 1
ATOM 2903 N N . GLU A 1 395 ? 37.415 37.582 30.796 1.00 63.45 2933 GLU A N 1
ATOM 2904 C CA . GLU A 1 395 ? 38.715 37.935 31.332 1.00 63.21 2933 GLU A CA 1
ATOM 2905 C C . GLU A 1 395 ? 39.550 38.687 30.299 1.00 61.10 2933 GLU A C 1
ATOM 2906 O O . GLU A 1 395 ? 39.610 38.299 29.136 1.00 59.93 2933 GLU A O 1
ATOM 2912 N N . VAL A 1 396 ? 40.185 39.775 30.713 1.00 61.63 2934 VAL A N 1
ATOM 2913 C CA . VAL A 1 396 ? 41.143 40.435 29.849 1.00 50.95 2934 VAL A CA 1
ATOM 2914 C C . VAL A 1 396 ? 42.466 39.695 29.918 1.00 55.60 2934 VAL A C 1
ATOM 2915 O O . VAL A 1 396 ? 42.952 39.402 31.000 1.00 57.42 2934 VAL A O 1
ATOM 2919 N N . VAL A 1 397 ? 43.039 39.380 28.760 1.00 56.05 2935 VAL A N 1
ATOM 2920 C CA . VAL A 1 397 ? 44.345 38.726 28.683 1.00 54.96 2935 VAL A CA 1
ATOM 2921 C C . VAL A 1 397 ? 45.463 39.735 28.790 1.00 58.50 2935 VAL A C 1
ATOM 2922 O O . VAL A 1 397 ? 45.750 40.445 27.826 1.00 60.16 2935 VAL A O 1
ATOM 2926 N N . ARG A 1 398 ? 46.103 39.806 29.947 1.00 61.31 2936 ARG A N 1
ATOM 2927 C CA . ARG A 1 398 ? 47.178 40.770 30.128 1.00 64.72 2936 ARG A CA 1
ATOM 2928 C C . ARG A 1 398 ? 48.507 40.030 30.183 1.00 71.27 2936 ARG A C 1
ATOM 2929 O O . ARG A 1 398 ? 49.559 40.617 30.444 1.00 71.93 2936 ARG A O 1
ATOM 2937 N N . GLU A 1 399 ? 48.432 38.728 29.920 1.00 78.01 2937 GLU A N 1
ATOM 2938 C CA . GLU A 1 399 ? 49.553 37.815 30.084 1.00 80.53 2937 GLU A CA 1
ATOM 2939 C C . GLU A 1 399 ? 49.589 36.832 28.918 1.00 71.57 2937 GLU A C 1
ATOM 2940 O O . GLU A 1 399 ? 48.623 36.106 28.688 1.00 70.84 2937 GLU A O 1
ATOM 2946 N N . LEU A 1 400 ? 50.686 36.807 28.173 1.00 64.08 2938 LEU A N 1
ATOM 2947 C CA . LEU A 1 400 ? 50.833 35.864 27.069 1.00 54.81 2938 LEU A CA 1
ATOM 2948 C C . LEU A 1 400 ? 50.542 34.426 27.494 1.00 68.16 2938 LEU A C 1
ATOM 2949 O O . LEU A 1 400 ? 51.251 33.859 28.335 1.00 70.73 2938 LEU A O 1
ATOM 2954 N N . ARG A 1 401 ? 49.501 33.831 26.923 1.00 55.15 2939 ARG A N 1
ATOM 2955 C CA . ARG A 1 401 ? 49.089 32.495 27.345 1.00 57.09 2939 ARG A CA 1
ATOM 2956 C C . ARG A 1 401 ? 48.859 31.545 26.176 1.00 55.90 2939 ARG A C 1
ATOM 2957 O O . ARG A 1 401 ? 48.564 31.970 25.070 1.00 53.20 2939 ARG A O 1
ATOM 2965 N N . ARG A 1 402 ? 49.002 30.251 26.427 1.00 58.21 2940 ARG A N 1
ATOM 2966 C CA . ARG A 1 402 ? 48.613 29.248 25.449 1.00 57.58 2940 ARG A CA 1
ATOM 2967 C C . ARG A 1 402 ? 47.113 29.342 25.263 1.00 56.15 2940 ARG A C 1
ATOM 2968 O O . ARG A 1 402 ? 46.384 29.582 26.215 1.00 62.98 2940 ARG A O 1
ATOM 2976 N N . TRP A 1 403 ? 46.650 29.191 24.034 1.00 54.11 2941 TRP A N 1
ATOM 2977 C CA . TRP A 1 403 ? 45.223 29.230 23.767 1.00 53.11 2941 TRP A CA 1
ATOM 2978 C C . TRP A 1 403 ? 44.681 27.807 23.731 1.00 58.43 2941 TRP A C 1
ATOM 2979 O O . TRP A 1 403 ? 44.832 27.097 22.740 1.00 64.52 2941 TRP A O 1
ATOM 2990 N N . GLU A 1 404 ? 44.063 27.383 24.823 1.00 59.86 2942 GLU A N 1
ATOM 2991 C CA . GLU A 1 404 ? 43.519 26.039 24.897 1.00 64.90 2942 GLU A CA 1
ATOM 2992 C C . GLU A 1 404 ? 42.077 26.087 24.393 1.00 65.63 2942 GLU A C 1
ATOM 2993 O O . GLU A 1 404 ? 41.401 27.102 24.570 1.00 65.48 2942 GLU A O 1
ATOM 2999 N N . PRO A 1 405 ? 41.613 25.012 23.724 1.00 66.57 2943 PRO A N 1
ATOM 3000 C CA . PRO A 1 405 ? 40.251 24.963 23.167 1.00 64.25 2943 PRO A CA 1
ATOM 3001 C C . PRO A 1 405 ? 39.167 24.903 24.228 1.00 67.61 2943 PRO A C 1
ATOM 3002 O O . PRO A 1 405 ? 39.408 24.371 25.309 1.00 64.44 2943 PRO A O 1
ATOM 3006 N N . CYS A 1 406 ? 37.991 25.442 23.919 1.00 65.23 2944 CYS A N 1
ATOM 3007 C CA . CYS A 1 406 ? 36.830 25.227 24.769 1.00 66.37 2944 CYS A CA 1
ATOM 3008 C C . CYS A 1 406 ? 36.446 23.764 24.686 1.00 75.47 2944 CYS A C 1
ATOM 3009 O O . CYS A 1 406 ? 36.921 23.039 23.808 1.00 74.65 2944 CYS A O 1
ATOM 3012 N N . THR A 1 407 ? 35.587 23.317 25.593 1.00 84.58 2945 THR A N 1
ATOM 3013 C CA . THR A 1 407 ? 35.155 21.930 25.542 1.00 86.02 2945 THR A CA 1
ATOM 3014 C C . THR A 1 407 ? 33.748 21.708 26.110 1.00 81.97 2945 THR A C 1
ATOM 3015 O O . THR A 1 407 ? 33.370 22.231 27.160 1.00 82.33 2945 THR A O 1
ATOM 3019 N N . ASP A 1 408 ? 32.998 20.926 25.344 1.00 82.76 2946 ASP A N 1
ATOM 3020 C CA . ASP A 1 408 ? 31.639 20.448 25.607 1.00 93.39 2946 ASP A CA 1
ATOM 3021 C C . ASP A 1 408 ? 31.389 19.850 27.026 1.00 96.33 2946 ASP A C 1
ATOM 3022 O O . ASP A 1 408 ? 32.300 19.760 27.851 1.00 96.50 2946 ASP A O 1
ATOM 3027 N N . ALA A 1 409 ? 30.144 19.470 27.311 1.00 102.35 2947 ALA A N 1
ATOM 3028 C CA . ALA A 1 409 ? 29.792 18.822 28.573 1.00 108.26 2947 ALA A CA 1
ATOM 3029 C C . ALA A 1 409 ? 30.307 17.386 28.624 1.00 113.46 2947 ALA A C 1
ATOM 3030 O O . ALA A 1 409 ? 30.848 16.951 29.645 1.00 115.00 2947 ALA A O 1
ATOM 3032 N N . THR A 1 410 ? 30.129 16.653 27.523 1.00 117.33 2948 THR A N 1
ATOM 3033 C CA . THR A 1 410 ? 30.633 15.279 27.403 1.00 122.72 2948 THR A CA 1
ATOM 3034 C C . THR A 1 410 ? 32.163 15.296 27.400 1.00 120.92 2948 THR A C 1
ATOM 3035 O O . THR A 1 410 ? 32.812 14.330 27.802 1.00 124.57 2948 THR A O 1
ATOM 3039 N N . GLY A 1 411 ? 32.732 16.419 26.975 1.00 117.04 2949 GLY A N 1
ATOM 3040 C CA . GLY A 1 411 ? 34.170 16.593 26.995 1.00 115.39 2949 GLY A CA 1
ATOM 3041 C C . GLY A 1 411 ? 34.747 16.796 25.611 1.00 114.61 2949 GLY A C 1
ATOM 3042 O O . GLY A 1 411 ? 35.951 16.977 25.462 1.00 112.31 2949 GLY A O 1
ATOM 3043 N N . ARG A 1 412 ? 33.886 16.760 24.596 1.00 116.29 2950 ARG A N 1
ATOM 3044 C CA . ARG A 1 412 ? 34.297 17.005 23.214 1.00 112.62 2950 ARG A CA 1
ATOM 3045 C C . ARG A 1 412 ? 34.910 18.399 23.094 1.00 105.66 2950 ARG A C 1
ATOM 3046 O O . ARG A 1 412 ? 34.346 19.371 23.599 1.00 108.13 2950 ARG A O 1
ATOM 3054 N N . PRO A 1 413 ? 36.076 18.510 22.449 1.00 92.13 2951 PRO A N 1
ATOM 3055 C CA . PRO A 1 413 ? 36.634 19.846 22.195 1.00 83.28 2951 PRO A CA 1
ATOM 3056 C C . PRO A 1 413 ? 36.222 20.469 20.843 1.00 74.22 2951 PRO A C 1
ATOM 3057 O O . PRO A 1 413 ? 36.438 19.865 19.801 1.00 74.02 2951 PRO A O 1
ATOM 3061 N N . TRP A 1 414 ? 35.627 21.661 20.871 1.00 70.32 2952 TRP A N 1
ATOM 3062 C CA . TRP A 1 414 ? 35.391 22.430 19.648 1.00 68.63 2952 TRP A CA 1
ATOM 3063 C C . TRP A 1 414 ? 36.712 22.856 19.039 1.00 68.08 2952 TRP A C 1
ATOM 3064 O O . TRP A 1 414 ? 37.740 22.874 19.722 1.00 68.99 2952 TRP A O 1
ATOM 3075 N N . PRO A 1 415 ? 36.690 23.210 17.745 1.00 66.21 2953 PRO A N 1
ATOM 3076 C CA . PRO A 1 415 ? 37.796 23.990 17.191 1.00 62.38 2953 PRO A CA 1
ATOM 3077 C C . PRO A 1 415 ? 37.869 25.330 17.909 1.00 59.59 2953 PRO A C 1
ATOM 3078 O O . PRO A 1 415 ? 36.856 25.785 18.448 1.00 63.36 2953 PRO A O 1
ATOM 3082 N N . LEU A 1 416 ? 39.039 25.949 17.935 1.00 54.09 2954 LEU A N 1
ATOM 3083 C CA . LEU A 1 416 ? 39.147 27.290 18.483 1.00 50.83 2954 LEU A CA 1
ATOM 3084 C C . LEU A 1 416 ? 38.172 28.214 17.765 1.00 48.13 2954 LEU A C 1
ATOM 3085 O O . LEU A 1 416 ? 38.066 28.174 16.542 1.00 48.51 2954 LEU A O 1
ATOM 3090 N N . ARG A 1 417 ? 37.441 29.026 18.519 1.00 48.19 2955 ARG A N 1
ATOM 3091 C CA . ARG A 1 417 ? 36.506 29.995 17.931 1.00 45.37 2955 ARG A CA 1
ATOM 3092 C C . ARG A 1 417 ? 36.672 31.361 18.572 1.00 41.88 2955 ARG A C 1
ATOM 3093 O O . ARG A 1 417 ? 37.123 31.470 19.699 1.00 43.04 2955 ARG A O 1
ATOM 3101 N N . ALA A 1 418 ? 36.308 32.407 17.859 1.00 39.67 2956 ALA A N 1
ATOM 3102 C CA . ALA A 1 418 ? 36.464 33.742 18.399 1.00 38.54 2956 ALA A CA 1
ATOM 3103 C C . ALA A 1 418 ? 35.509 34.719 17.753 1.00 41.13 2956 ALA A C 1
ATOM 3104 O O . ALA A 1 418 ? 35.030 34.506 16.638 1.00 46.59 2956 ALA A O 1
ATOM 3106 N N . GLY A 1 419 ? 35.236 35.806 18.458 1.00 40.18 2957 GLY A N 1
ATOM 3107 C CA . GLY A 1 419 ? 34.376 36.849 17.934 1.00 35.37 2957 GLY A CA 1
ATOM 3108 C C . GLY A 1 419 ? 35.183 38.093 17.694 1.00 33.65 2957 GLY A C 1
ATOM 3109 O O . GLY A 1 419 ? 36.123 38.367 18.427 1.00 40.01 2957 GLY A O 1
ATOM 3110 N N . VAL A 1 420 ? 34.838 38.836 16.652 1.00 32.10 2958 VAL A N 1
ATOM 3111 C CA . VAL A 1 420 ? 35.429 40.145 16.441 1.00 30.82 2958 VAL A CA 1
ATOM 3112 C C . VAL A 1 420 ? 34.348 41.182 16.244 1.00 30.36 2958 VAL A C 1
ATOM 3113 O O . VAL A 1 420 ? 33.420 40.974 15.465 1.00 30.13 2958 VAL A O 1
ATOM 3117 N N . SER A 1 421 ? 34.462 42.288 16.975 1.00 30.47 2959 SER A N 1
ATOM 3118 C CA . SER A 1 421 ? 33.541 43.414 16.825 1.00 32.15 2959 SER A CA 1
ATOM 3119 C C . SER A 1 421 ? 34.215 44.612 16.182 1.00 32.22 2959 SER A C 1
ATOM 3120 O O . SER A 1 421 ? 35.441 44.756 16.223 1.00 38.86 2959 SER A O 1
ATOM 3123 N N . SER A 1 422 ? 33.405 45.466 15.576 1.00 28.64 2960 SER A N 1
ATOM 3124 C CA . SER A 1 422 ? 33.883 46.699 14.957 1.00 27.94 2960 SER A CA 1
ATOM 3125 C C . SER A 1 422 ? 32.716 47.669 14.857 1.00 28.23 2960 SER A C 1
ATOM 3126 O O . SER A 1 422 ? 31.719 47.373 14.215 1.00 28.16 2960 SER A O 1
ATOM 3129 N N . PHE A 1 423 ? 32.841 48.813 15.513 1.00 28.80 2961 PHE A N 1
ATOM 3130 C CA . PHE A 1 423 ? 31.755 49.755 15.631 1.00 29.45 2961 PHE A CA 1
ATOM 3131 C C . PHE A 1 423 ? 32.101 51.125 15.042 1.00 47.34 2961 PHE A C 1
ATOM 3132 O O . PHE A 1 423 ? 32.957 51.821 15.580 1.00 51.51 2961 PHE A O 1
ATOM 3140 N N . GLY A 1 424 ? 31.423 51.539 13.972 1.00 42.04 2962 GLY A N 1
ATOM 3141 C CA . GLY A 1 424 ? 31.687 52.846 13.381 1.00 34.41 2962 GLY A CA 1
ATOM 3142 C C . GLY A 1 424 ? 31.213 53.977 14.273 1.00 32.26 2962 GLY A C 1
ATOM 3143 O O . GLY A 1 424 ? 30.258 53.799 15.028 1.00 32.33 2962 GLY A O 1
ATOM 3144 N N A PHE A 1 425 ? 31.841 55.147 14.193 0.57 33.90 2963 PHE A N 1
ATOM 3145 N N B PHE A 1 425 ? 31.920 55.109 14.200 0.43 33.74 2963 PHE A N 1
ATOM 3146 C CA A PHE A 1 425 ? 31.448 56.239 15.087 0.57 34.87 2963 PHE A CA 1
ATOM 3147 C CA B PHE A 1 425 ? 31.560 56.360 14.878 0.43 35.38 2963 PHE A CA 1
ATOM 3148 C C A PHE A 1 425 ? 30.141 56.875 14.645 0.57 34.63 2963 PHE A C 1
ATOM 3149 C C B PHE A 1 425 ? 30.077 56.622 14.743 0.43 34.76 2963 PHE A C 1
ATOM 3150 O O A PHE A 1 425 ? 29.631 57.755 15.316 0.57 37.77 2963 PHE A O 1
ATOM 3151 O O B PHE A 1 425 ? 29.394 56.975 15.701 0.43 36.90 2963 PHE A O 1
ATOM 3166 N N . GLY A 1 426 ? 29.590 56.419 13.528 1.00 33.72 2964 GLY A N 1
ATOM 3167 C CA . GLY A 1 426 ? 28.245 56.797 13.153 1.00 35.64 2964 GLY A CA 1
ATOM 3168 C C . GLY A 1 426 ? 27.141 55.847 13.561 1.00 37.85 2964 GLY A C 1
ATOM 3169 O O . GLY A 1 426 ? 25.967 56.140 13.334 1.00 42.33 2964 GLY A O 1
ATOM 3170 N N . GLY A 1 427 ? 27.497 54.707 14.139 1.00 32.85 2965 GLY A N 1
ATOM 3171 C CA . GLY A 1 427 ? 26.497 53.779 14.621 1.00 33.38 2965 GLY A CA 1
ATOM 3172 C C . GLY A 1 427 ? 26.355 52.527 13.789 1.00 39.19 2965 GLY A C 1
ATOM 3173 O O . GLY A 1 427 ? 25.429 51.743 14.032 1.00 38.70 2965 GLY A O 1
ATOM 3174 N N . ALA A 1 428 ? 27.247 52.337 12.808 1.00 35.76 2966 ALA A N 1
ATOM 3175 C CA . ALA A 1 428 ? 27.214 51.126 11.985 1.00 36.88 2966 ALA A CA 1
ATOM 3176 C C . ALA A 1 428 ? 28.117 50.060 12.573 1.00 37.36 2966 ALA A C 1
ATOM 3177 O O . ALA A 1 428 ? 29.319 50.272 12.713 1.00 39.00 2966 ALA A O 1
ATOM 3179 N N . ASN A 1 429 ? 27.535 48.915 12.910 1.00 29.70 2967 ASN A N 1
ATOM 3180 C CA . ASN A 1 429 ? 28.252 47.882 13.637 1.00 29.78 2967 ASN A CA 1
ATOM 3181 C C . ASN A 1 429 ? 28.281 46.570 12.908 1.00 30.90 2967 ASN A C 1
ATOM 3182 O O . ASN A 1 429 ? 27.284 46.159 12.308 1.00 30.48 2967 ASN A O 1
ATOM 3187 N N . ALA A 1 430 ? 29.413 45.883 13.000 1.00 32.05 2968 ALA A N 1
ATOM 3188 C CA . ALA A 1 430 ? 29.528 44.555 12.434 1.00 26.77 2968 ALA A CA 1
ATOM 3189 C C . ALA A 1 430 ? 30.236 43.689 13.412 1.00 27.80 2968 ALA A C 1
ATOM 3190 O O . ALA A 1 430 ? 31.037 44.179 14.207 1.00 28.88 2968 ALA A O 1
ATOM 3192 N N . HIS A 1 431 ? 29.946 42.395 13.330 1.00 27.40 2969 HIS A N 1
ATOM 3193 C CA . HIS A 1 431 ? 30.510 41.416 14.224 1.00 28.50 2969 HIS A CA 1
ATOM 3194 C C . HIS A 1 431 ? 30.676 40.158 13.458 1.00 27.60 2969 HIS A C 1
ATOM 3195 O O . HIS A 1 431 ? 29.754 39.744 12.760 1.00 32.10 2969 HIS A O 1
ATOM 3202 N N . VAL A 1 432 ? 31.838 39.535 13.608 1.00 28.02 2970 VAL A N 1
ATOM 3203 C CA . VAL A 1 432 ? 32.146 38.312 12.893 1.00 27.48 2970 VAL A CA 1
ATOM 3204 C C . VAL A 1 432 ? 32.502 37.191 13.862 1.00 33.27 2970 VAL A C 1
ATOM 3205 O O . VAL A 1 432 ? 33.207 37.427 14.833 1.00 40.35 2970 VAL A O 1
ATOM 3209 N N . VAL A 1 433 ? 32.023 35.975 13.615 1.00 30.57 2971 VAL A N 1
ATOM 3210 C CA . VAL A 1 433 ? 32.488 34.832 14.404 1.00 35.75 2971 VAL A CA 1
ATOM 3211 C C . VAL A 1 433 ? 33.365 33.884 13.570 1.00 36.99 2971 VAL A C 1
ATOM 3212 O O . VAL A 1 433 ? 32.914 33.306 12.574 1.00 29.85 2971 VAL A O 1
ATOM 3216 N N . LEU A 1 434 ? 34.617 33.728 13.997 1.00 38.06 2972 LEU A N 1
ATOM 3217 C CA . LEU A 1 434 ? 35.600 32.927 13.270 1.00 31.97 2972 LEU A CA 1
ATOM 3218 C C . LEU A 1 434 ? 35.826 31.561 13.911 1.00 43.02 2972 LEU A C 1
ATOM 3219 O O . LEU A 1 434 ? 35.632 31.380 15.106 1.00 47.21 2972 LEU A O 1
ATOM 3224 N N . GLU A 1 435 ? 36.267 30.602 13.113 1.00 39.20 2973 GLU A N 1
ATOM 3225 C CA . GLU A 1 435 ? 36.552 29.276 13.619 1.00 41.32 2973 GLU A CA 1
ATOM 3226 C C . GLU A 1 435 ? 37.865 28.787 13.018 1.00 44.88 2973 GLU A C 1
ATOM 3227 O O . GLU A 1 435 ? 38.179 29.109 11.873 1.00 44.28 2973 GLU A O 1
ATOM 3233 N N . ALA A 1 436 ? 38.628 28.010 13.783 1.00 46.60 2974 ALA A N 1
ATOM 3234 C CA . ALA A 1 436 ? 39.932 27.539 13.325 1.00 44.83 2974 ALA A CA 1
ATOM 3235 C C . ALA A 1 436 ? 39.820 26.656 12.084 1.00 48.43 2974 ALA A C 1
ATOM 3236 O O . ALA A 1 436 ? 38.829 25.949 11.903 1.00 52.87 2974 ALA A O 1
ATOM 3238 N N . PRO A 1 437 ? 40.845 26.684 11.223 1.00 49.36 2975 PRO A N 1
ATOM 3239 C CA . PRO A 1 437 ? 40.765 25.872 10.012 1.00 49.06 2975 PRO A CA 1
ATOM 3240 C C . PRO A 1 437 ? 40.756 24.399 10.334 1.00 50.98 2975 PRO A C 1
ATOM 3241 O O . PRO A 1 437 ? 41.351 23.978 11.333 1.00 53.19 2975 PRO A O 1
ATOM 3245 N N . PRO A 1 438 ? 40.056 23.616 9.498 1.00 52.73 2976 PRO A N 1
ATOM 3246 C CA . PRO A 1 438 ? 40.047 22.155 9.619 1.00 53.28 2976 PRO A CA 1
ATOM 3247 C C . PRO A 1 438 ? 41.452 21.617 9.434 1.00 55.94 2976 PRO A C 1
ATOM 3248 O O . PRO A 1 438 ? 42.297 22.225 8.738 1.00 49.85 2976 PRO A O 1
ATOM 3252 N N . VAL A 1 439 ? 41.697 20.498 10.099 1.00 62.47 2977 VAL A N 1
ATOM 3253 C CA . VAL A 1 439 ? 42.922 19.752 9.958 1.00 65.08 2977 VAL A CA 1
ATOM 3254 C C . VAL A 1 439 ? 43.020 19.157 8.570 1.00 69.67 2977 VAL A C 1
ATOM 3255 O O . VAL A 1 439 ? 42.168 18.365 8.180 1.00 71.10 2977 VAL A O 1
ATOM 3259 N N . PRO A 1 440 ? 44.064 19.535 7.819 1.00 72.29 2978 PRO A N 1
ATOM 3260 C CA . PRO A 1 440 ? 44.259 18.956 6.490 1.00 75.42 2978 PRO A CA 1
ATOM 3261 C C . PRO A 1 440 ? 44.606 17.486 6.624 1.00 83.15 2978 PRO A C 1
ATOM 3262 O O . PRO A 1 440 ? 45.452 17.148 7.453 1.00 89.41 2978 PRO A O 1
ATOM 3266 N N . PRO A 1 441 ? 43.960 16.621 5.831 1.00 82.72 2979 PRO A N 1
ATOM 3267 C CA . PRO A 1 441 ? 44.180 15.167 5.887 1.00 85.28 2979 PRO A CA 1
ATOM 3268 C C . PRO A 1 441 ? 45.618 14.745 5.529 1.00 80.03 2979 PRO A C 1
ATOM 3269 O O . PRO A 1 441 ? 46.433 15.585 5.120 1.00 72.98 2979 PRO A O 1
ATOM 3273 N N . ALA A 1 442 ? 45.916 13.454 5.681 1.00 82.24 2980 ALA A N 1
ATOM 3274 C CA . ALA A 1 442 ? 47.256 12.931 5.398 1.00 82.00 2980 ALA A CA 1
ATOM 3275 C C . ALA A 1 442 ? 47.488 12.715 3.899 1.00 81.02 2980 ALA A C 1
ATOM 3276 O O . ALA A 1 442 ? 48.414 13.284 3.306 1.00 79.44 2980 ALA A O 1
ATOM 3278 N N . ALA A 1 451 ? 59.091 12.149 -7.867 1.00 89.97 2989 ALA A N 1
ATOM 3279 C CA . ALA A 1 451 ? 58.851 12.717 -9.193 1.00 91.05 2989 ALA A CA 1
ATOM 3280 C C . ALA A 1 451 ? 59.553 14.066 -9.371 1.00 87.01 2989 ALA A C 1
ATOM 3281 O O . ALA A 1 451 ? 59.502 14.909 -8.482 1.00 83.45 2989 ALA A O 1
ATOM 3283 N N . PRO A 1 452 ? 60.212 14.275 -10.527 1.00 92.72 2990 PRO A N 1
ATOM 3284 C CA . PRO A 1 452 ? 60.839 15.571 -10.791 1.00 85.87 2990 PRO A CA 1
ATOM 3285 C C . PRO A 1 452 ? 59.790 16.670 -10.986 1.00 85.46 2990 PRO A C 1
ATOM 3286 O O . PRO A 1 452 ? 58.717 16.426 -11.547 1.00 80.49 2990 PRO A O 1
ATOM 3290 N N . GLN A 1 453 ? 60.092 17.872 -10.512 1.00 78.50 2991 GLN A N 1
ATOM 3291 C CA . GLN A 1 453 ? 59.149 18.972 -10.646 1.00 77.68 2991 GLN A CA 1
ATOM 3292 C C . GLN A 1 453 ? 59.804 20.214 -11.245 1.00 73.22 2991 GLN A C 1
ATOM 3293 O O . GLN A 1 453 ? 61.004 20.439 -11.097 1.00 74.80 2991 GLN A O 1
ATOM 3299 N N . ALA A 1 454 ? 58.983 21.016 -11.916 1.00 75.97 2992 ALA A N 1
ATOM 3300 C CA . ALA A 1 454 ? 59.423 22.210 -12.625 1.00 71.70 2992 ALA A CA 1
ATOM 3301 C C . ALA A 1 454 ? 59.331 23.449 -11.756 1.00 66.24 2992 ALA A C 1
ATOM 3302 O O . ALA A 1 454 ? 58.243 23.838 -11.356 1.00 68.12 2992 ALA A O 1
ATOM 3304 N N . ILE A 1 455 ? 60.462 24.082 -11.475 1.00 66.80 2993 ILE A N 1
ATOM 3305 C CA . ILE A 1 455 ? 60.438 25.300 -10.678 1.00 69.49 2993 ILE A CA 1
ATOM 3306 C C . ILE A 1 455 ? 60.510 26.543 -11.539 1.00 66.53 2993 ILE A C 1
ATOM 3307 O O . ILE A 1 455 ? 61.380 26.688 -12.389 1.00 68.87 2993 ILE A O 1
ATOM 3312 N N . VAL A 1 456 ? 59.590 27.456 -11.287 1.00 63.18 2994 VAL A N 1
ATOM 3313 C CA . VAL A 1 456 ? 59.306 28.499 -12.236 1.00 58.22 2994 VAL A CA 1
ATOM 3314 C C . VAL A 1 456 ? 59.141 29.820 -11.495 1.00 64.74 2994 VAL A C 1
ATOM 3315 O O . VAL A 1 456 ? 58.309 29.941 -10.599 1.00 67.32 2994 VAL A O 1
ATOM 3319 N N . LEU A 1 457 ? 59.977 30.794 -11.818 1.00 55.89 2995 LEU A N 1
ATOM 3320 C CA . LEU A 1 457 ? 59.859 32.110 -11.208 1.00 53.62 2995 LEU A CA 1
ATOM 3321 C C . LEU A 1 457 ? 59.728 33.173 -12.278 1.00 53.19 2995 LEU A C 1
ATOM 3322 O O . LEU A 1 457 ? 59.996 32.908 -13.448 1.00 56.83 2995 LEU A O 1
ATOM 3327 N N . SER A 1 458 ? 59.315 34.372 -11.875 1.00 50.97 2996 SER A N 1
ATOM 3328 C CA . SER A 1 458 ? 59.217 35.506 -12.787 1.00 50.67 2996 SER A CA 1
ATOM 3329 C C . SER A 1 458 ? 58.993 36.805 -12.044 1.00 48.63 2996 SER A C 1
ATOM 3330 O O . SER A 1 458 ? 58.405 36.814 -10.952 1.00 46.76 2996 SER A O 1
ATOM 3333 N N . ALA A 1 459 ? 59.478 37.888 -12.662 1.00 57.53 2997 ALA A N 1
ATOM 3334 C CA . ALA A 1 459 ? 59.220 39.274 -12.248 1.00 47.73 2997 ALA A CA 1
ATOM 3335 C C . ALA A 1 459 ? 59.194 40.227 -13.458 1.00 51.87 2997 ALA A C 1
ATOM 3336 O O . ALA A 1 459 ? 59.263 39.784 -14.609 1.00 49.99 2997 ALA A O 1
ATOM 3338 N N . ARG A 1 460 ? 59.098 41.531 -13.188 1.00 50.29 2998 ARG A N 1
ATOM 3339 C CA . ARG A 1 460 ? 59.078 42.574 -14.227 1.00 53.80 2998 ARG A CA 1
ATOM 3340 C C . ARG A 1 460 ? 60.487 42.893 -14.724 1.00 62.21 2998 ARG A C 1
ATOM 3341 O O . ARG A 1 460 ? 60.734 42.955 -15.922 1.00 65.56 2998 ARG A O 1
ATOM 3349 N N . ASP A 1 461 ? 61.403 43.122 -13.788 1.00 66.40 2999 ASP A N 1
ATOM 3350 C CA . ASP A 1 461 ? 62.793 43.426 -14.103 1.00 74.09 2999 ASP A CA 1
ATOM 3351 C C . ASP A 1 461 ? 63.645 42.228 -13.777 1.00 76.76 2999 ASP A C 1
ATOM 3352 O O . ASP A 1 461 ? 63.226 41.364 -13.008 1.00 75.09 2999 ASP A O 1
ATOM 3357 N N . ASP A 1 462 ? 64.852 42.191 -14.333 1.00 79.32 3000 ASP A N 1
ATOM 3358 C CA . ASP A 1 462 ? 65.834 41.198 -13.917 1.00 78.12 3000 ASP A CA 1
ATOM 3359 C C . ASP A 1 462 ? 66.219 41.441 -12.464 1.00 67.13 3000 ASP A C 1
ATOM 3360 O O . ASP A 1 462 ? 66.477 40.507 -11.712 1.00 65.46 3000 ASP A O 1
ATOM 3365 N N . ASP A 1 463 ? 66.238 42.710 -12.076 1.00 64.14 3001 ASP A N 1
ATOM 3366 C CA . ASP A 1 463 ? 66.559 43.100 -10.711 1.00 68.46 3001 ASP A CA 1
ATOM 3367 C C . ASP A 1 463 ? 65.543 42.534 -9.717 1.00 65.55 3001 ASP A C 1
ATOM 3368 O O . ASP A 1 463 ? 65.909 42.099 -8.618 1.00 64.90 3001 ASP A O 1
ATOM 3373 N N . ARG A 1 464 ? 64.271 42.550 -10.117 1.00 60.83 3002 ARG A N 1
ATOM 3374 C CA . ARG A 1 464 ? 63.182 42.040 -9.296 1.00 56.63 3002 ARG A CA 1
ATOM 3375 C C . ARG A 1 464 ? 63.173 40.508 -9.296 1.00 55.86 3002 ARG A C 1
ATOM 3376 O O . ARG A 1 464 ? 62.606 39.875 -8.394 1.00 52.64 3002 ARG A O 1
ATOM 3384 N N . LEU A 1 465 ? 63.809 39.913 -10.306 1.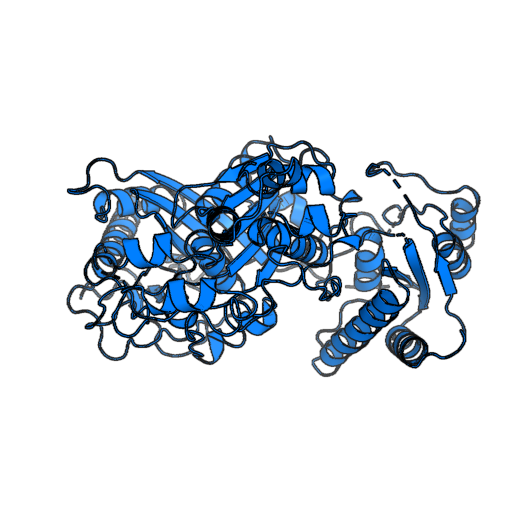00 60.51 3003 LEU A N 1
ATOM 3385 C CA . LEU A 1 465 ? 63.856 38.457 -10.407 1.00 60.73 3003 LEU A CA 1
ATOM 3386 C C . LEU A 1 465 ? 64.878 37.900 -9.434 1.00 62.22 3003 LEU A C 1
ATOM 3387 O O . LEU A 1 465 ? 64.596 36.937 -8.713 1.00 56.53 3003 LEU A O 1
ATOM 3392 N N . ARG A 1 466 ? 66.064 38.511 -9.429 1.00 62.67 3004 ARG A N 1
ATOM 3393 C CA . ARG A 1 466 ? 67.097 38.194 -8.449 1.00 62.49 3004 ARG A CA 1
ATOM 3394 C C . ARG A 1 466 ? 66.518 38.370 -7.060 1.00 61.17 3004 ARG A C 1
ATOM 3395 O O . ARG A 1 466 ? 66.787 37.577 -6.161 1.00 60.21 3004 ARG A O 1
ATOM 3403 N N . ALA A 1 467 ? 65.720 39.422 -6.900 1.00 61.88 3005 ALA A N 1
ATOM 3404 C CA . ALA A 1 467 ? 65.052 39.701 -5.640 1.00 54.98 3005 ALA A CA 1
ATOM 3405 C C . ALA A 1 467 ? 64.138 38.541 -5.251 1.00 57.21 3005 ALA A C 1
ATOM 3406 O O . ALA A 1 467 ? 64.308 37.971 -4.180 1.00 56.34 3005 ALA A O 1
ATOM 3408 N N . THR A 1 468 ? 63.192 38.181 -6.122 1.00 55.32 3006 THR A N 1
ATOM 3409 C CA . THR A 1 468 ? 62.294 37.057 -5.854 1.00 57.97 3006 THR A CA 1
ATOM 3410 C C . THR A 1 468 ? 63.067 35.777 -5.513 1.00 61.32 3006 THR A C 1
ATOM 3411 O O . THR A 1 468 ? 62.745 35.087 -4.537 1.00 63.66 3006 THR A O 1
ATOM 3415 N N . ALA A 1 469 ? 64.085 35.464 -6.309 1.00 60.03 3007 ALA A N 1
ATOM 3416 C CA . ALA A 1 469 ? 64.869 34.256 -6.080 1.00 63.53 3007 ALA A CA 1
ATOM 3417 C C . ALA A 1 469 ? 65.569 34.283 -4.718 1.00 64.17 3007 ALA A C 1
ATOM 3418 O O . ALA A 1 469 ? 65.567 33.292 -3.976 1.00 65.03 3007 ALA A O 1
ATOM 3420 N N . GLY A 1 470 ? 66.168 35.423 -4.399 1.00 64.99 3008 GLY A N 1
ATOM 3421 C CA . GLY A 1 470 ? 66.814 35.612 -3.117 1.00 69.87 3008 GLY A CA 1
ATOM 3422 C C . GLY A 1 470 ? 65.885 35.356 -1.942 1.00 72.51 3008 GLY A C 1
ATOM 3423 O O . GLY A 1 470 ? 66.182 34.517 -1.089 1.00 78.51 3008 GLY A O 1
ATOM 3424 N N . ARG A 1 471 ? 64.760 36.063 -1.894 1.00 63.32 3009 ARG A N 1
ATOM 3425 C CA . ARG A 1 471 ? 63.841 35.896 -0.784 1.00 63.78 3009 ARG A CA 1
ATOM 3426 C C . ARG A 1 471 ? 63.284 34.478 -0.717 1.00 62.49 3009 ARG A C 1
ATOM 3427 O O . ARG A 1 471 ? 62.956 33.994 0.369 1.00 58.05 3009 ARG A O 1
ATOM 3435 N N . LEU A 1 472 ? 63.176 33.817 -1.868 1.00 64.22 3010 LEU A N 1
ATOM 3436 C CA . LEU A 1 472 ? 62.724 32.428 -1.884 1.00 62.11 3010 LEU A CA 1
ATOM 3437 C C . LEU A 1 472 ? 63.773 31.514 -1.261 1.00 65.14 3010 LEU A C 1
ATOM 3438 O O . LEU A 1 472 ? 63.435 30.652 -0.450 1.00 59.70 3010 LEU A O 1
ATOM 3443 N N . ARG A 1 473 ? 65.040 31.700 -1.634 1.00 68.16 3011 ARG A N 1
ATOM 3444 C CA . ARG A 1 473 ? 66.112 30.941 -0.999 1.00 65.17 3011 ARG A CA 1
ATOM 3445 C C . ARG A 1 473 ? 66.018 31.077 0.509 1.00 68.39 3011 ARG A C 1
ATOM 3446 O O . ARG A 1 473 ? 65.895 30.091 1.226 1.00 66.72 3011 ARG A O 1
ATOM 3454 N N . ASP A 1 474 ? 66.054 32.320 0.971 1.00 67.42 3012 ASP A N 1
ATOM 3455 C CA . ASP A 1 474 ? 66.015 32.640 2.395 1.00 68.40 3012 ASP A CA 1
ATOM 3456 C C . ASP A 1 474 ? 64.838 32.013 3.141 1.00 66.38 3012 ASP A C 1
ATOM 3457 O O . ASP A 1 474 ? 65.032 31.374 4.171 1.00 72.98 3012 ASP A O 1
ATOM 3462 N N . PHE A 1 475 ? 63.625 32.195 2.636 1.00 59.89 3013 PHE A N 1
ATOM 3463 C CA . PHE A 1 475 ? 62.450 31.591 3.261 1.00 58.43 3013 PHE A CA 1
ATOM 3464 C C . PHE A 1 475 ? 62.540 30.068 3.290 1.00 66.00 3013 PHE A C 1
ATOM 3465 O O . PHE A 1 475 ? 62.158 29.440 4.275 1.00 65.37 3013 PHE A O 1
ATOM 3473 N N . LEU A 1 476 ? 63.030 29.476 2.205 1.00 71.52 3014 LEU A N 1
ATOM 3474 C CA . LEU A 1 476 ? 62.994 28.030 2.067 1.00 79.45 3014 LEU A CA 1
ATOM 3475 C C . LEU A 1 476 ? 63.893 27.339 3.073 1.00 94.43 3014 LEU A C 1
ATOM 3476 O O . LEU A 1 476 ? 63.592 26.230 3.493 1.00 98.63 3014 LEU A O 1
ATOM 3481 N N . ASP A 1 477 ? 64.988 27.971 3.478 1.00 104.57 3015 ASP A N 1
ATOM 3482 C CA . ASP A 1 477 ? 65.907 27.251 4.348 1.00 114.80 3015 ASP A CA 1
ATOM 3483 C C . ASP A 1 477 ? 65.653 27.545 5.825 1.00 114.13 3015 ASP A C 1
ATOM 3484 O O . ASP A 1 477 ? 65.939 26.705 6.673 1.00 122.36 3015 ASP A O 1
ATOM 3489 N N . ARG A 1 478 ? 65.103 28.711 6.148 1.00 101.47 3016 ARG A N 1
ATOM 3490 C CA . ARG A 1 478 ? 64.686 28.933 7.525 1.00 99.68 3016 ARG A CA 1
ATOM 3491 C C . ARG A 1 478 ? 63.508 28.021 7.821 1.00 101.79 3016 ARG A C 1
ATOM 3492 O O . ARG A 1 478 ? 63.157 27.794 8.979 1.00 103.61 3016 ARG A O 1
ATOM 3500 N N . ALA A 1 479 ? 62.913 27.489 6.756 1.00 104.71 3017 ALA A N 1
ATOM 3501 C CA . ALA A 1 479 ? 61.828 26.527 6.857 1.00 102.61 3017 ALA A CA 1
ATOM 3502 C C . ALA A 1 479 ? 62.376 25.112 6.802 1.00 104.43 3017 ALA A C 1
ATOM 3503 O O . ALA A 1 479 ? 61.618 24.153 6.703 1.00 109.10 3017 ALA A O 1
ATOM 3505 N N . ARG A 1 480 ? 63.693 24.975 6.854 1.00 98.39 3018 ARG A N 1
ATOM 3506 C CA . ARG A 1 480 ? 64.273 23.654 7.042 1.00 95.46 3018 ARG A CA 1
ATOM 3507 C C . ARG A 1 480 ? 65.124 23.621 8.286 1.00 94.15 3018 ARG A C 1
ATOM 3508 O O . ARG A 1 480 ? 65.213 22.595 8.945 1.00 94.98 3018 ARG A O 1
ATOM 3516 N N . ARG A 1 481 ? 65.731 24.756 8.614 1.00 94.96 3019 ARG A N 1
ATOM 3517 C CA . ARG A 1 481 ? 66.397 24.925 9.900 1.00 103.88 3019 ARG A CA 1
ATOM 3518 C C . ARG A 1 481 ? 65.368 24.845 11.027 1.00 106.42 3019 ARG A C 1
ATOM 3519 O O . ARG A 1 481 ? 65.725 24.758 12.206 1.00 112.45 3019 ARG A O 1
ATOM 3527 N N . ASP A 1 482 ? 64.090 24.902 10.653 1.00 99.86 3020 ASP A N 1
ATOM 3528 C CA . ASP A 1 482 ? 62.986 24.721 11.591 1.00 99.92 3020 ASP A CA 1
ATOM 3529 C C . ASP A 1 482 ? 62.073 23.537 11.184 1.00 98.22 3020 ASP A C 1
ATOM 3530 O O . ASP A 1 482 ? 61.121 23.196 11.900 1.00 94.84 3020 ASP A O 1
ATOM 3535 N N . GLY A 1 483 ? 62.367 22.925 10.034 1.00 97.89 3021 GLY A N 1
ATOM 3536 C CA . GLY A 1 483 ? 61.666 21.732 9.577 1.00 96.41 3021 GLY A CA 1
ATOM 3537 C C . GLY A 1 483 ? 60.287 21.941 8.970 1.00 92.75 3021 GLY A C 1
ATOM 3538 O O . GLY A 1 483 ? 59.570 20.976 8.700 1.00 94.75 3021 GLY A O 1
ATOM 3539 N N . HIS A 1 484 ? 59.915 23.197 8.747 1.00 86.32 3022 HIS A N 1
ATOM 3540 C CA . HIS A 1 484 ? 58.607 23.529 8.194 1.00 79.45 3022 HIS A CA 1
ATOM 3541 C C . HIS A 1 484 ? 58.643 23.584 6.675 1.00 72.44 3022 HIS A C 1
ATOM 3542 O O . HIS A 1 484 ? 57.929 24.378 6.058 1.00 70.88 3022 HIS A O 1
ATOM 3549 N N . ALA A 1 485 ? 59.481 22.754 6.067 1.00 71.47 3023 ALA A N 1
ATOM 3550 C CA . ALA A 1 485 ? 59.681 22.838 4.624 1.00 73.13 3023 ALA A CA 1
ATOM 3551 C C . ALA A 1 485 ? 58.441 22.421 3.867 1.00 74.86 3023 ALA A C 1
ATOM 3552 O O . ALA A 1 485 ? 57.768 21.462 4.236 1.00 75.38 3023 ALA A O 1
ATOM 3554 N N . PRO A 1 486 ? 58.130 23.152 2.797 1.00 75.51 3024 PRO A N 1
ATOM 3555 C CA . PRO A 1 486 ? 57.011 22.735 1.961 1.00 72.55 3024 PRO A CA 1
ATOM 3556 C C . PRO A 1 486 ? 57.360 21.446 1.267 1.00 71.09 3024 PRO A C 1
ATOM 3557 O O . PRO A 1 486 ? 58.525 21.179 1.009 1.00 70.31 3024 PRO A O 1
ATOM 3561 N N . ASP A 1 487 ? 56.344 20.645 1.005 1.00 74.81 3025 ASP A N 1
ATOM 3562 C CA . ASP A 1 487 ? 56.457 19.536 0.086 1.00 80.14 3025 ASP A CA 1
ATOM 3563 C C . A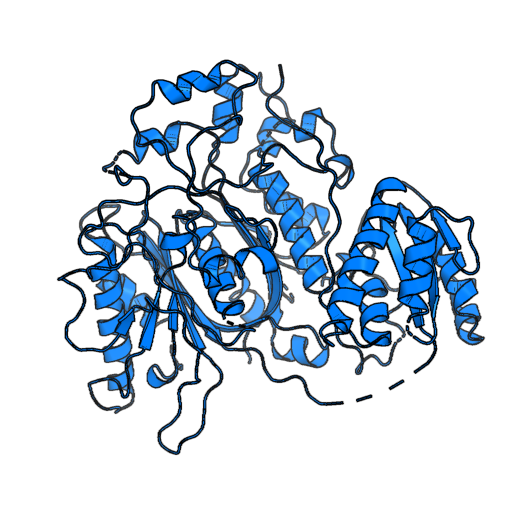SP A 1 487 ? 56.877 20.104 -1.263 1.00 76.51 3025 ASP A C 1
ATOM 3564 O O . ASP A 1 487 ? 56.456 21.198 -1.639 1.00 73.36 3025 ASP A O 1
ATOM 3569 N N . LEU A 1 488 ? 57.692 19.358 -1.995 1.00 76.86 3026 LEU A N 1
ATOM 3570 C CA . LEU A 1 488 ? 58.295 19.893 -3.200 1.00 75.38 3026 LEU A CA 1
ATOM 3571 C C . LEU A 1 488 ? 57.268 20.148 -4.308 1.00 74.30 3026 LEU A C 1
ATOM 3572 O O . LEU A 1 488 ? 57.174 21.267 -4.817 1.00 70.95 3026 LEU A O 1
ATOM 3577 N N . ALA A 1 489 ? 56.501 19.125 -4.680 1.00 78.04 3027 ALA A N 1
ATOM 3578 C CA . ALA A 1 489 ? 55.501 19.280 -5.732 1.00 64.55 3027 ALA A CA 1
ATOM 3579 C C . ALA A 1 489 ? 54.479 20.341 -5.363 1.00 60.52 3027 ALA A C 1
ATOM 3580 O O . ALA A 1 489 ? 53.903 20.980 -6.235 1.00 65.39 3027 ALA A O 1
ATOM 3582 N N . ASP A 1 490 ? 54.258 20.527 -4.069 1.00 59.41 3028 ASP A N 1
ATOM 3583 C CA . ASP A 1 490 ? 53.330 21.540 -3.589 1.00 62.00 3028 ASP A CA 1
ATOM 3584 C C . ASP A 1 490 ? 53.922 22.934 -3.773 1.00 61.56 3028 ASP A C 1
ATOM 3585 O O . ASP A 1 490 ? 53.211 23.899 -4.101 1.00 51.33 3028 ASP A O 1
ATOM 3590 N N . LEU A 1 491 ? 55.234 23.018 -3.545 1.00 62.61 3029 LEU A N 1
ATOM 3591 C CA . LEU A 1 491 ? 55.992 24.251 -3.728 1.00 59.19 3029 LEU A CA 1
ATOM 3592 C C . LEU A 1 491 ? 55.983 24.606 -5.197 1.00 58.24 3029 LEU A C 1
ATOM 3593 O O . LEU A 1 491 ? 55.694 25.751 -5.567 1.00 55.87 3029 LEU A O 1
ATOM 3598 N N . ALA A 1 492 ? 56.273 23.604 -6.024 1.00 57.12 3030 ALA A N 1
ATOM 3599 C CA . ALA A 1 492 ? 56.327 23.786 -7.464 1.00 57.53 3030 ALA A CA 1
ATOM 3600 C C . ALA A 1 492 ? 54.948 24.114 -8.002 1.00 59.28 3030 ALA A C 1
ATOM 3601 O O . ALA A 1 492 ? 54.789 25.042 -8.788 1.00 61.36 3030 ALA A O 1
ATOM 3603 N N . PHE A 1 493 ? 53.952 23.358 -7.562 1.00 54.79 3031 PHE A N 1
ATOM 3604 C CA . PHE A 1 493 ? 52.557 23.659 -7.890 1.00 57.25 3031 PHE A CA 1
ATOM 3605 C C . PHE A 1 493 ? 52.175 25.110 -7.662 1.00 53.08 3031 PHE A C 1
ATOM 3606 O O . PHE A 1 493 ? 51.514 25.713 -8.491 1.00 50.31 3031 PHE A O 1
ATOM 3614 N N . THR A 1 494 ? 52.584 25.659 -6.525 1.00 54.17 3032 THR A N 1
ATOM 3615 C CA . THR A 1 494 ? 52.160 26.994 -6.146 1.00 45.50 3032 THR A CA 1
ATOM 3616 C C . THR A 1 494 ? 52.882 28.049 -6.970 1.00 50.80 3032 THR A C 1
ATOM 3617 O O . THR A 1 494 ? 52.299 29.079 -7.310 1.00 43.31 3032 THR A O 1
ATOM 3621 N N . LEU A 1 495 ? 54.144 27.791 -7.308 1.00 51.74 3033 LEU A N 1
ATOM 3622 C CA . LEU A 1 495 ? 54.913 28.752 -8.092 1.00 47.78 3033 LEU A CA 1
ATOM 3623 C C . LEU A 1 495 ? 54.381 28.761 -9.518 1.00 52.89 3033 LEU A C 1
ATOM 3624 O O . LEU A 1 495 ? 54.575 29.719 -10.274 1.00 47.56 3033 LEU A O 1
ATOM 3629 N N . GLN A 1 496 ? 53.684 27.687 -9.867 1.00 48.82 3034 GLN A N 1
ATOM 3630 C CA . GLN A 1 496 ? 53.220 27.497 -11.222 1.00 51.48 3034 GLN A CA 1
ATOM 3631 C C . GLN A 1 496 ? 51.905 28.191 -11.454 1.00 54.97 3034 GLN A C 1
ATOM 3632 O O . GLN A 1 496 ? 51.748 28.979 -12.393 1.00 57.05 3034 GLN A O 1
ATOM 3638 N N . VAL A 1 497 ? 50.958 27.897 -10.576 1.00 55.05 3035 VAL A N 1
ATOM 3639 C CA . VAL A 1 497 ? 49.598 28.366 -10.742 1.00 52.97 3035 VAL A CA 1
ATOM 3640 C C . VAL A 1 497 ? 49.274 29.551 -9.801 1.00 47.31 3035 VAL A C 1
ATOM 3641 O O . VAL A 1 497 ? 48.331 30.315 -10.044 1.00 45.93 3035 VAL A O 1
ATOM 3645 N N . GLY A 1 498 ? 50.072 29.726 -8.751 1.00 44.95 3036 GLY A N 1
ATOM 3646 C CA . GLY A 1 498 ? 49.791 30.754 -7.769 1.00 38.53 3036 GLY A CA 1
ATOM 3647 C C . GLY A 1 498 ? 50.448 32.065 -8.116 1.00 47.51 3036 GLY A C 1
ATOM 3648 O O . GLY A 1 498 ? 50.312 33.050 -7.382 1.00 49.52 3036 GLY A O 1
ATOM 3649 N N . ARG A 1 499 ? 51.167 32.085 -9.236 1.00 45.57 3037 ARG A N 1
ATOM 3650 C CA . ARG A 1 499 ? 51.909 33.281 -9.616 1.00 41.73 3037 ARG A CA 1
ATOM 3651 C C . ARG A 1 499 ? 51.601 33.712 -11.037 1.00 41.77 3037 ARG A C 1
ATOM 3652 O O . ARG A 1 499 ? 51.520 32.888 -11.953 1.00 42.77 3037 ARG A O 1
ATOM 3660 N N . GLU A 1 500 ? 51.387 35.009 -11.213 1.00 38.86 3038 GLU A N 1
ATOM 3661 C CA . GLU A 1 500 ? 51.317 35.564 -12.551 1.00 46.03 3038 GLU A CA 1
ATOM 3662 C C . GLU A 1 500 ? 52.649 35.343 -13.244 1.00 46.46 3038 GLU A C 1
ATOM 3663 O O . GLU A 1 500 ? 53.706 35.625 -12.671 1.00 46.75 3038 GLU A O 1
ATOM 3669 N N . ALA A 1 501 ? 52.587 34.818 -14.466 1.00 43.98 3039 ALA A N 1
ATOM 3670 C CA . ALA A 1 501 ? 53.765 34.648 -15.304 1.00 46.60 3039 ALA A CA 1
ATOM 3671 C C . ALA A 1 501 ? 54.138 35.977 -15.939 1.00 55.55 3039 ALA A C 1
ATOM 3672 O O . ALA A 1 501 ? 53.449 36.465 -16.829 1.00 46.94 3039 ALA A O 1
ATOM 3682 N N . GLU A 1 503 ? 57.139 39.226 -17.123 1.00 58.53 3041 GLU A N 1
ATOM 3683 C CA . GLU A 1 503 ? 57.948 39.570 -18.285 1.00 63.36 3041 GLU A CA 1
ATOM 3684 C C . GLU A 1 503 ? 59.265 38.825 -18.266 1.00 66.05 3041 GLU A C 1
ATOM 3685 O O . GLU A 1 503 ? 59.570 38.112 -19.206 1.00 71.23 3041 GLU A O 1
ATOM 3691 N N . ARG A 1 504 ? 60.035 38.975 -17.190 1.00 64.56 3042 ARG A N 1
ATOM 3692 C CA . ARG A 1 504 ? 61.318 38.285 -17.061 1.00 66.94 3042 ARG A CA 1
ATOM 3693 C C . ARG A 1 504 ? 61.102 36.959 -16.326 1.00 65.62 3042 ARG A C 1
ATOM 3694 O O . ARG A 1 504 ? 60.463 36.928 -15.276 1.00 63.70 3042 ARG A O 1
ATOM 3702 N N . ARG A 1 505 ? 61.618 35.866 -16.885 1.00 67.01 3043 ARG A N 1
ATOM 3703 C CA . ARG A 1 505 ? 61.329 34.533 -16.353 1.00 59.12 3043 ARG A CA 1
ATOM 3704 C C . ARG A 1 505 ? 62.590 33.718 -16.025 1.00 64.30 3043 ARG A C 1
ATOM 3705 O O . ARG A 1 505 ? 63.585 33.774 -16.741 1.00 68.14 3043 ARG A O 1
ATOM 3713 N N . LEU A 1 506 ? 62.523 32.978 -14.919 1.00 64.61 3044 LEU A N 1
ATOM 3714 C CA . LEU A 1 506 ? 63.504 31.956 -14.520 1.00 66.11 3044 LEU A CA 1
ATOM 3715 C C . LEU A 1 506 ? 62.827 30.585 -14.422 1.00 67.85 3044 LEU A C 1
ATOM 3716 O O . LEU A 1 506 ? 61.720 30.477 -13.899 1.00 67.70 3044 LEU A O 1
ATOM 3721 N N . GLY A 1 507 ? 63.490 29.536 -14.894 1.00 70.13 3045 GLY A N 1
ATOM 3722 C CA . GLY A 1 507 ? 62.958 28.192 -14.752 1.00 67.82 3045 GLY A CA 1
ATOM 3723 C C . GLY A 1 507 ? 64.036 27.119 -14.680 1.00 76.03 3045 GLY A C 1
ATOM 3724 O O . GLY A 1 507 ? 65.110 27.272 -15.274 1.00 76.91 3045 GLY A O 1
ATOM 3725 N N . PHE A 1 508 ? 63.751 26.031 -13.962 1.00 74.50 3046 PHE A N 1
ATOM 3726 C CA . PHE A 1 508 ? 64.650 24.882 -13.902 1.00 75.72 3046 PHE A CA 1
ATOM 3727 C C . PHE A 1 508 ? 63.936 23.665 -13.345 1.00 75.97 3046 PHE A C 1
ATOM 3728 O O . PHE A 1 508 ? 62.783 23.763 -12.978 1.00 79.80 3046 PHE A O 1
ATOM 3736 N N . VAL A 1 509 ? 64.610 22.514 -13.308 1.00 84.44 3047 VAL A N 1
ATOM 3737 C CA . VAL A 1 509 ? 63.987 21.255 -12.877 1.00 80.48 3047 VAL A CA 1
ATOM 3738 C C . VAL A 1 509 ? 64.784 20.544 -11.780 1.00 82.69 3047 VAL A C 1
ATOM 3739 O O . VAL A 1 509 ? 65.986 20.313 -11.914 1.00 85.91 3047 VAL A O 1
ATOM 3743 N N . VAL A 1 510 ? 64.095 20.201 -10.694 1.00 81.14 3048 VAL A N 1
ATOM 3744 C CA . VAL A 1 510 ? 64.728 19.564 -9.545 1.00 88.55 3048 VAL A CA 1
ATOM 3745 C C . VAL A 1 510 ? 64.125 18.199 -9.241 1.00 89.43 3048 VAL A C 1
ATOM 3746 O O . VAL A 1 510 ? 63.033 17.864 -9.718 1.00 86.03 3048 VAL A O 1
ATOM 3750 N N . GLY A 1 511 ? 64.842 17.425 -8.431 1.00 92.64 3049 GLY A N 1
ATOM 3751 C CA . GLY A 1 511 ? 64.336 16.166 -7.918 1.00 94.96 3049 GLY A CA 1
ATOM 3752 C C . GLY A 1 511 ? 64.253 16.187 -6.405 1.00 88.80 3049 GLY A C 1
ATOM 3753 O O . GLY A 1 511 ? 63.603 15.342 -5.803 1.00 89.39 3049 GLY A O 1
ATOM 3754 N N . SER A 1 512 ? 64.927 17.159 -5.799 1.00 87.69 3050 SER A N 1
ATOM 3755 C CA . SER A 1 512 ? 64.973 17.318 -4.351 1.00 87.18 3050 SER A CA 1
ATOM 3756 C C . SER A 1 512 ? 64.971 18.788 -4.043 1.00 83.65 3050 SER A C 1
ATOM 3757 O O . SER A 1 512 ? 64.860 19.600 -4.955 1.00 81.62 3050 SER A O 1
ATOM 3768 N N . ASP A 1 514 ? 67.358 20.515 -1.949 1.00 98.70 3052 ASP A N 1
ATOM 3769 C CA . ASP A 1 514 ? 68.653 21.179 -1.948 1.00 104.89 3052 ASP A CA 1
ATOM 3770 C C . ASP A 1 514 ? 69.101 21.383 -3.384 1.00 103.25 3052 ASP A C 1
ATOM 3771 O O . ASP A 1 514 ? 69.956 22.219 -3.664 1.00 107.76 3052 ASP A O 1
ATOM 3776 N N . ASP A 1 515 ? 68.493 20.633 -4.295 1.00 97.42 3053 ASP A N 1
ATOM 3777 C CA . ASP A 1 515 ? 68.631 20.910 -5.714 1.00 95.45 3053 ASP A CA 1
ATOM 3778 C C . ASP A 1 515 ? 68.050 22.302 -5.961 1.00 88.36 3053 ASP A C 1
ATOM 3779 O O . ASP A 1 515 ? 68.620 23.123 -6.689 1.00 86.10 3053 ASP A O 1
ATOM 3784 N N . VAL A 1 516 ? 66.914 22.555 -5.316 1.00 83.18 3054 VAL A N 1
ATOM 3785 C CA . VAL A 1 516 ? 66.249 23.845 -5.375 1.00 77.84 3054 VAL A CA 1
ATOM 3786 C C . VAL A 1 516 ? 67.105 24.929 -4.744 1.00 77.93 3054 VAL A C 1
ATOM 3787 O O . VAL A 1 516 ? 67.512 25.876 -5.411 1.00 80.79 3054 VAL A O 1
ATOM 3791 N N . LEU A 1 517 ? 67.373 24.783 -3.453 1.00 77.40 3055 LEU A N 1
ATOM 3792 C CA . LEU A 1 517 ? 68.150 25.770 -2.709 1.00 80.37 3055 LEU A CA 1
ATOM 3793 C C . LEU A 1 517 ? 69.526 26.083 -3.319 1.00 85.18 3055 LEU A C 1
ATOM 3794 O O . LEU A 1 517 ? 70.008 27.222 -3.253 1.00 84.18 3055 LEU A O 1
ATOM 3799 N N . GLY A 1 518 ? 70.163 25.076 -3.902 1.00 83.39 3056 GLY A N 1
ATOM 3800 C CA . GLY A 1 518 ? 71.447 25.293 -4.526 1.00 86.35 3056 GLY A CA 1
ATOM 3801 C C . GLY A 1 518 ? 71.323 26.101 -5.800 1.00 84.64 3056 GLY A C 1
ATOM 3802 O O . GLY A 1 518 ? 72.117 27.004 -6.058 1.00 85.26 3056 GLY A O 1
ATOM 3803 N N . THR A 1 519 ? 70.319 25.777 -6.605 1.00 82.70 3057 THR A N 1
ATOM 3804 C CA . THR A 1 519 ? 70.162 26.436 -7.896 1.00 85.06 3057 THR A CA 1
ATOM 3805 C C . THR A 1 519 ? 69.818 27.917 -7.720 1.00 78.19 3057 THR A C 1
ATOM 3806 O O . THR A 1 519 ? 70.271 28.746 -8.503 1.00 78.33 3057 THR A O 1
ATOM 3810 N N . LEU A 1 520 ? 69.044 28.236 -6.676 1.00 86.51 3058 LEU A N 1
ATOM 3811 C CA . LEU A 1 520 ? 68.714 29.618 -6.286 1.00 72.65 3058 LEU A CA 1
ATOM 3812 C C . LEU A 1 520 ? 69.916 30.429 -5.779 1.00 76.74 3058 LEU A C 1
ATOM 3813 O O . LEU A 1 520 ? 70.061 31.608 -6.096 1.00 73.37 3058 LEU A O 1
ATOM 3818 N N . ASP A 1 521 ? 70.755 29.793 -4.969 1.00 80.02 3059 ASP A N 1
ATOM 3819 C CA . ASP A 1 521 ? 71.957 30.418 -4.429 1.00 85.91 3059 ASP A CA 1
ATOM 3820 C C . ASP A 1 521 ? 72.932 30.839 -5.530 1.00 83.75 3059 ASP A C 1
ATOM 3821 O O . ASP A 1 521 ? 73.560 31.894 -5.443 1.00 82.20 3059 ASP A O 1
ATOM 3826 N N . ARG A 1 522 ? 73.049 30.010 -6.562 1.00 83.30 3060 ARG A N 1
ATOM 3827 C CA . ARG A 1 522 ? 73.964 30.275 -7.668 1.00 85.63 3060 ARG A CA 1
ATOM 3828 C C . ARG A 1 522 ? 73.458 31.368 -8.622 1.00 83.06 3060 ARG A C 1
ATOM 3829 O O . ARG A 1 522 ? 74.246 32.146 -9.173 1.00 84.43 3060 ARG A O 1
ATOM 3837 N N . PHE A 1 523 ? 72.145 31.420 -8.820 1.00 86.83 3061 PHE A N 1
ATOM 3838 C CA . PHE A 1 523 ? 71.536 32.431 -9.683 1.00 81.78 3061 PHE A CA 1
ATOM 3839 C C . PHE A 1 523 ? 71.613 33.792 -9.021 1.00 75.56 3061 PHE A C 1
ATOM 3840 O O . PHE A 1 523 ? 71.908 34.799 -9.676 1.00 75.58 3061 PHE A O 1
ATOM 3848 N N . PHE A 1 524 ? 71.350 33.813 -7.717 1.00 74.46 3062 PHE A N 1
ATOM 3849 C CA . PHE A 1 524 ? 71.426 35.041 -6.938 1.00 73.29 3062 PHE A CA 1
ATOM 3850 C C . PHE A 1 524 ? 72.831 35.627 -6.945 1.00 83.82 3062 PHE A C 1
ATOM 3851 O O . PHE A 1 524 ? 73.023 36.835 -7.118 1.00 81.62 3062 PHE A O 1
ATOM 3859 N N . ALA A 1 525 ? 73.809 34.748 -6.753 1.00 84.34 3063 ALA A N 1
ATOM 3860 C CA . ALA A 1 525 ? 75.208 35.130 -6.726 1.00 85.96 3063 ALA A CA 1
ATOM 3861 C C . ALA A 1 525 ? 75.699 35.569 -8.099 1.00 85.88 3063 ALA A C 1
ATOM 3862 O O . ALA A 1 525 ? 76.823 36.053 -8.230 1.00 87.40 3063 ALA A O 1
ATOM 3864 N N . GLY A 1 526 ? 74.863 35.375 -9.117 1.00 84.69 3064 GLY A N 1
ATOM 3865 C CA . GLY A 1 526 ? 75.104 35.930 -10.438 1.00 87.72 3064 GLY A CA 1
ATOM 3866 C C . GLY A 1 526 ? 75.933 35.058 -11.359 1.00 94.20 3064 GLY A C 1
ATOM 3867 O O . GLY A 1 526 ? 76.531 35.548 -12.319 1.00 96.47 3064 GLY A O 1
ATOM 3868 N N . ASP A 1 527 ? 75.976 33.765 -11.064 1.00 97.64 3065 ASP A N 1
ATOM 3869 C CA . ASP A 1 527 ? 76.678 32.815 -11.914 1.00 102.42 3065 ASP A CA 1
ATOM 3870 C C . ASP A 1 527 ? 76.041 32.769 -13.295 1.00 103.29 3065 ASP A C 1
ATOM 3871 O O . ASP A 1 527 ? 74.867 33.112 -13.460 1.00 97.25 3065 ASP A O 1
ATOM 3876 N N . GLU A 1 528 ? 76.817 32.352 -14.290 1.00 112.52 3066 GLU A N 1
ATOM 3877 C CA . GLU A 1 528 ? 76.236 32.041 -15.587 1.00 115.03 3066 GLU A CA 1
ATOM 3878 C C . GLU A 1 528 ? 75.584 30.669 -15.433 1.00 112.55 3066 GLU A C 1
ATOM 3879 O O . GLU A 1 528 ? 76.066 29.838 -14.655 1.00 112.49 3066 GLU A O 1
ATOM 3885 N N . PRO A 1 529 ? 74.472 30.440 -16.147 1.00 104.47 3067 PRO A N 1
ATOM 3886 C CA . PRO A 1 529 ? 73.666 29.243 -15.892 1.00 98.11 3067 PRO A CA 1
ATOM 3887 C C . PRO A 1 529 ? 74.435 27.925 -15.963 1.00 106.15 3067 PRO A C 1
ATOM 3888 O O . PRO A 1 529 ? 75.342 27.708 -16.781 1.00 111.67 3067 PRO A O 1
ATOM 3892 N N . SER A 1 530 ? 74.062 27.055 -15.038 1.00 109.41 3068 SER A N 1
ATOM 3893 C CA . SER A 1 530 ? 74.479 25.670 -15.038 1.00 114.23 3068 SER A CA 1
ATOM 3894 C C . SER A 1 530 ? 73.243 24.831 -14.724 1.00 111.84 3068 SER A C 1
ATOM 3895 O O . SER A 1 530 ? 73.017 24.442 -13.576 1.00 111.83 3068 SER A O 1
ATOM 3898 N N . GLY A 1 531 ? 72.423 24.596 -15.747 1.00 112.68 3069 GLY A N 1
ATOM 3899 C CA . GLY A 1 531 ? 71.220 23.797 -15.599 1.00 94.43 3069 GLY A CA 1
ATOM 3900 C C . GLY A 1 531 ? 69.973 24.585 -15.221 1.00 97.50 3069 GLY A C 1
ATOM 3901 O O . GLY A 1 531 ? 68.946 24.004 -14.833 1.00 95.82 3069 GLY A O 1
ATOM 3902 N N . TRP A 1 532 ? 70.053 25.910 -15.308 1.00 92.54 3070 TRP A N 1
ATOM 3903 C CA . TRP A 1 532 ? 68.854 26.728 -15.195 1.00 83.01 3070 TRP A CA 1
ATOM 3904 C C . TRP A 1 532 ? 68.713 27.592 -16.437 1.00 82.70 3070 TRP A C 1
ATOM 3905 O O . TRP A 1 532 ? 69.673 27.788 -17.176 1.00 85.50 3070 TRP A O 1
ATOM 3916 N N . HIS A 1 533 ? 67.506 28.095 -16.665 1.00 83.50 3071 HIS A N 1
ATOM 3917 C CA . HIS A 1 533 ? 67.190 28.836 -17.878 1.00 84.07 3071 HIS A CA 1
ATOM 3918 C C . HIS A 1 533 ? 66.748 30.267 -17.549 1.00 80.68 3071 HIS A C 1
ATOM 3919 O O . HIS A 1 533 ? 66.370 30.554 -16.422 1.00 80.52 3071 HIS A O 1
ATOM 3926 N N . THR A 1 534 ? 66.813 31.157 -18.535 1.00 79.71 3072 THR A N 1
ATOM 3927 C CA . THR A 1 534 ? 66.434 32.558 -18.363 1.00 77.57 3072 THR A CA 1
ATOM 3928 C C . THR A 1 534 ? 65.640 33.028 -19.578 1.00 81.68 3072 THR A C 1
ATOM 3929 O O . THR A 1 534 ? 65.950 32.638 -20.708 1.00 92.29 3072 THR A O 1
ATOM 3933 N N . GLY A 1 535 ? 64.608 33.838 -19.358 1.00 72.85 3073 GLY A N 1
ATOM 3934 C CA . GLY A 1 535 ? 63.800 34.306 -20.470 1.00 69.86 3073 GLY A CA 1
ATOM 3935 C C . GLY A 1 535 ? 63.106 35.631 -20.258 1.00 75.81 3073 GLY A C 1
ATOM 3936 O O . GLY A 1 535 ? 63.111 36.176 -19.155 1.00 74.70 3073 GLY A O 1
ATOM 3937 N N . GLY A 1 536 ? 62.487 36.146 -21.315 1.00 78.01 3074 GLY A N 1
ATOM 3938 C CA . GLY A 1 536 ? 61.838 37.440 -21.226 1.00 82.51 3074 GLY A CA 1
ATOM 3939 C C . GLY A 1 536 ? 60.755 37.729 -22.245 1.00 90.85 3074 GLY A C 1
ATOM 3940 O O . GLY A 1 536 ? 60.582 36.995 -23.213 1.00 94.19 3074 GLY A O 1
ATOM 3941 N N . ILE A 1 537 ? 59.997 38.793 -21.979 1.00 97.47 3075 ILE A N 1
ATOM 3942 C CA . ILE A 1 537 ? 59.027 39.396 -22.899 1.00 107.59 3075 ILE A CA 1
ATOM 3943 C C . ILE A 1 537 ? 58.848 40.841 -22.424 1.00 117.52 3075 ILE A C 1
ATOM 3944 O O . ILE A 1 537 ? 59.558 41.277 -21.516 1.00 121.51 3075 ILE A O 1
ATOM 3949 N N . ARG A 1 538 ? 57.914 41.577 -23.029 1.00 121.74 3076 ARG A N 1
ATOM 3950 C CA . ARG A 1 538 ? 57.217 42.666 -22.332 1.00 122.30 3076 ARG A CA 1
ATOM 3951 C C . ARG A 1 538 ? 56.008 43.079 -23.168 1.00 120.97 3076 ARG A C 1
ATOM 3952 O O . ARG A 1 538 ? 55.956 42.773 -24.362 1.00 124.74 3076 ARG A O 1
ATOM 3960 N N . ARG A 1 539 ? 55.054 43.755 -22.522 1.00 113.87 3077 ARG A N 1
ATOM 3961 C CA . ARG A 1 539 ? 53.753 44.141 -23.083 1.00 112.53 3077 ARG A CA 1
ATOM 3962 C C . ARG A 1 539 ? 52.856 42.923 -23.268 1.00 112.84 3077 ARG A C 1
ATOM 3963 O O . ARG A 1 539 ? 51.632 43.028 -23.173 1.00 111.92 3077 ARG A O 1
ATOM 3971 N N . GLY A 1 544 ? 44.476 41.646 -21.723 1.00 106.53 3082 GLY A N 1
ATOM 3972 C CA . GLY A 1 544 ? 43.603 41.138 -20.675 1.00 104.73 3082 GLY A CA 1
ATOM 3973 C C . GLY A 1 544 ? 44.158 39.901 -19.987 1.00 105.00 3082 GLY A C 1
ATOM 3974 O O . GLY A 1 544 ? 45.298 39.503 -20.245 1.00 108.53 3082 GLY A O 1
ATOM 3975 N N . VAL A 1 545 ? 43.357 39.293 -19.111 1.00 100.55 3083 VAL A N 1
ATOM 3976 C CA . VAL A 1 545 ? 43.752 38.058 -18.420 1.00 95.95 3083 VAL A CA 1
ATOM 3977 C C . VAL A 1 545 ? 43.107 36.818 -19.054 1.00 93.90 3083 VAL A C 1
ATOM 3978 O O . VAL A 1 545 ? 41.883 36.651 -19.010 1.00 93.28 3083 VAL A O 1
ATOM 3982 N N . ARG A 1 546 ? 43.933 35.950 -19.635 1.00 93.38 3084 ARG A N 1
ATOM 3983 C CA . ARG A 1 546 ? 43.439 34.715 -20.249 1.00 93.95 3084 ARG A CA 1
ATOM 3984 C C . ARG A 1 546 ? 43.291 33.587 -19.231 1.00 85.13 3084 ARG A C 1
ATOM 3985 O O . ARG A 1 546 ? 44.260 32.911 -18.891 1.00 82.07 3084 ARG A O 1
ATOM 3993 N N . ARG A 1 547 ? 42.064 33.399 -18.750 1.00 80.29 3085 ARG A N 1
ATOM 3994 C CA . ARG A 1 547 ? 41.742 32.310 -17.838 1.00 73.54 3085 ARG A CA 1
ATOM 3995 C C . ARG A 1 547 ? 41.460 31.023 -18.596 1.00 77.56 3085 ARG A C 1
ATOM 3996 O O . ARG A 1 547 ? 41.159 29.989 -17.993 1.00 76.48 3085 ARG A O 1
ATOM 4004 N N . GLU A 1 548 ? 41.532 31.107 -19.922 1.00 82.63 3086 GLU A N 1
ATOM 4005 C CA . GLU A 1 548 ? 41.385 29.938 -20.771 1.00 92.10 3086 GLU A CA 1
ATOM 4006 C C . GLU A 1 548 ? 42.613 29.051 -20.669 1.00 92.30 3086 GLU A C 1
ATOM 4007 O O . GLU A 1 548 ? 43.712 29.531 -20.405 1.00 94.64 3086 GLU A O 1
ATOM 4013 N N . ALA A 1 549 ? 42.424 27.757 -20.888 1.00 95.33 3087 ALA A N 1
ATOM 4014 C CA . ALA A 1 549 ? 43.532 26.819 -20.841 1.00 97.75 3087 ALA A CA 1
ATOM 4015 C C . ALA A 1 549 ? 44.095 26.586 -22.236 1.00 106.62 3087 ALA A C 1
ATOM 4016 O O . ALA A 1 549 ? 43.546 25.808 -23.013 1.00 108.80 3087 ALA A O 1
ATOM 4018 N N . GLU A 1 550 ? 45.182 27.274 -22.562 1.00 110.71 3088 GLU A N 1
ATOM 4019 C CA . GLU A 1 550 ? 45.856 27.031 -23.830 1.00 116.10 3088 GLU A CA 1
ATOM 4020 C C . GLU A 1 550 ? 47.249 26.453 -23.594 1.00 110.62 3088 GLU A C 1
ATOM 4021 O O . GLU A 1 550 ? 47.878 26.701 -22.561 1.00 108.67 3088 GLU A O 1
ATOM 4027 N N . GLN A 1 551 ? 47.729 25.671 -24.550 1.00 102.16 3089 GLN A N 1
ATOM 4028 C CA . GLN A 1 551 ? 49.037 25.062 -24.401 1.00 93.23 3089 GLN A CA 1
ATOM 4029 C C . GLN A 1 551 ? 49.711 24.844 -25.754 1.00 90.08 3089 GLN A C 1
ATOM 4030 O O . GLN A 1 551 ? 49.195 24.137 -26.630 1.00 91.38 3089 GLN A O 1
ATOM 4036 N N . ALA A 1 552 ? 50.872 25.473 -25.903 1.00 85.86 3090 ALA A N 1
ATOM 4037 C CA . ALA A 1 552 ? 51.628 25.460 -27.150 1.00 87.56 3090 ALA A CA 1
ATOM 4038 C C . ALA A 1 552 ? 51.902 24.036 -27.639 1.00 91.92 3090 ALA A C 1
ATOM 4039 O O . ALA A 1 552 ? 52.182 23.143 -26.837 1.00 91.67 3090 ALA A O 1
ATOM 4041 N N . PRO A 1 553 ? 51.822 23.826 -28.965 1.00 95.69 3091 PRO A N 1
ATOM 4042 C CA . PRO A 1 553 ? 51.884 22.480 -29.535 1.00 101.00 3091 PRO A CA 1
ATOM 4043 C C . PRO A 1 553 ? 53.157 21.750 -29.151 1.00 104.64 3091 PRO A C 1
ATOM 4044 O O . PRO A 1 553 ? 53.111 20.541 -28.909 1.00 106.71 3091 PRO A O 1
ATOM 4048 N N . GLU A 1 554 ? 54.272 22.475 -29.083 1.00 104.18 3092 GLU A N 1
ATOM 4049 C CA . GLU A 1 554 ? 55.544 21.846 -28.751 1.00 107.13 3092 GLU A CA 1
ATOM 4050 C C . GLU A 1 554 ? 55.576 21.432 -27.287 1.00 104.23 3092 GLU A C 1
ATOM 4051 O O . GLU A 1 554 ? 55.974 20.312 -26.968 1.00 107.53 3092 GLU A O 1
ATOM 4057 N N . VAL A 1 555 ? 55.158 22.333 -26.401 1.00 99.98 3093 VAL A N 1
ATOM 4058 C CA . VAL A 1 555 ? 55.087 22.020 -24.978 1.00 96.62 3093 VAL A CA 1
ATOM 4059 C C . VAL A 1 555 ? 54.244 20.768 -24.748 1.00 94.69 3093 VAL A C 1
ATOM 4060 O O . VAL A 1 555 ? 54.571 19.947 -23.896 1.00 85.76 3093 VAL A O 1
ATOM 4064 N N . THR A 1 556 ? 53.174 20.626 -25.531 1.00 94.84 3094 THR A N 1
ATOM 4065 C CA . THR A 1 556 ? 52.205 19.544 -25.350 1.00 98.44 3094 THR A CA 1
ATOM 4066 C C . THR A 1 556 ? 52.840 18.175 -25.456 1.00 110.71 3094 THR A C 1
ATOM 4067 O O . THR A 1 556 ? 52.476 17.249 -24.720 1.00 108.09 3094 THR A O 1
ATOM 4071 N N . ARG A 1 557 ? 53.798 18.052 -26.366 1.00 126.47 3095 ARG A N 1
ATOM 4072 C CA . ARG A 1 557 ? 54.409 16.764 -26.614 1.00 136.27 3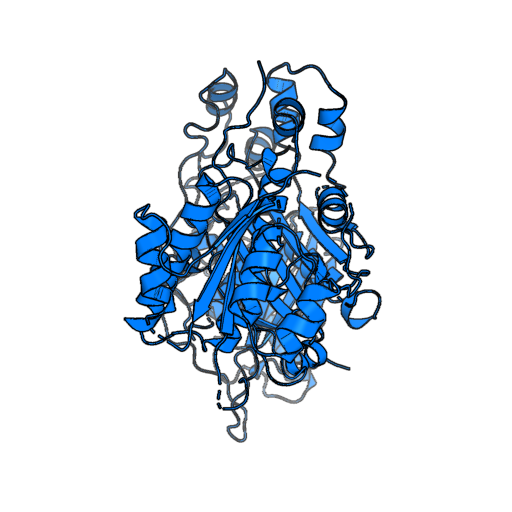095 ARG A CA 1
ATOM 4073 C C . ARG A 1 557 ? 55.797 16.692 -25.973 1.00 138.16 3095 ARG A C 1
ATOM 4074 O O . ARG A 1 557 ? 56.352 15.609 -25.811 1.00 142.55 3095 ARG A O 1
ATOM 4082 N N . ALA A 1 558 ? 56.351 17.833 -25.578 1.00 129.50 3096 ALA A N 1
ATOM 4083 C CA . ALA A 1 558 ? 57.528 17.822 -24.709 1.00 123.03 3096 ALA A CA 1
ATOM 4084 C C . ALA A 1 558 ? 57.168 17.138 -23.392 1.00 115.47 3096 ALA A C 1
ATOM 4085 O O . ALA A 1 558 ? 57.941 16.363 -22.837 1.00 116.57 3096 ALA A O 1
ATOM 4087 N N . LEU A 1 559 ? 55.973 17.443 -22.906 1.00 108.32 3097 LEU A N 1
ATOM 4088 C CA . LEU A 1 559 ? 55.424 16.818 -21.716 1.00 103.03 3097 LEU A CA 1
ATOM 4089 C C . LEU A 1 559 ? 55.141 15.345 -21.968 1.00 105.84 3097 LEU A C 1
ATOM 4090 O O . LEU A 1 559 ? 55.228 14.519 -21.053 1.00 107.76 3097 LEU A O 1
ATOM 4095 N N . HIS A 1 560 ? 54.791 15.028 -23.212 1.00 105.39 3098 HIS A N 1
ATOM 4096 C CA . HIS A 1 560 ? 54.492 13.657 -23.601 1.00 105.72 3098 HIS A CA 1
ATOM 4097 C C . HIS A 1 560 ? 55.724 12.804 -23.341 1.00 104.19 3098 HIS A C 1
ATOM 4098 O O . HIS A 1 560 ? 55.614 11.667 -22.888 1.00 106.37 3098 HIS A O 1
ATOM 4105 N N . ASP A 1 561 ? 56.893 13.391 -23.593 1.00 104.69 3099 ASP A N 1
ATOM 4106 C CA . ASP A 1 561 ? 58.180 12.704 -23.453 1.00 108.24 3099 ASP A CA 1
ATOM 4107 C C . ASP A 1 561 ? 58.674 12.617 -22.020 1.00 109.47 3099 ASP A C 1
ATOM 4108 O O . ASP A 1 561 ? 59.302 11.632 -21.629 1.00 109.36 3099 ASP A O 1
ATOM 4113 N N . GLY A 1 562 ? 58.417 13.667 -21.247 1.00 103.78 3100 GLY A N 1
ATOM 4114 C CA . GLY A 1 562 ? 58.957 13.762 -19.906 1.00 99.39 3100 GLY A CA 1
ATOM 4115 C C . GLY A 1 562 ? 60.184 14.647 -19.887 1.00 98.96 3100 GLY A C 1
ATOM 4116 O O . GLY A 1 562 ? 60.983 14.600 -18.955 1.00 98.87 3100 GLY A O 1
ATOM 4117 N N . ARG A 1 563 ? 60.332 15.455 -20.931 1.00 98.93 3101 ARG A N 1
ATOM 4118 C CA . ARG A 1 563 ? 61.417 16.424 -21.006 1.00 98.41 3101 ARG A CA 1
ATOM 4119 C C . ARG A 1 563 ? 61.009 17.751 -20.362 1.00 96.64 3101 ARG A C 1
ATOM 4120 O O . ARG A 1 563 ? 60.851 18.767 -21.042 1.00 95.12 3101 ARG A O 1
ATOM 4128 N N . LEU A 1 564 ? 60.832 17.709 -19.042 1.00 93.70 3102 LEU A N 1
ATOM 4129 C CA . LEU A 1 564 ? 60.474 18.861 -18.217 1.00 90.64 3102 LEU A CA 1
ATOM 4130 C C . LEU A 1 564 ? 61.263 20.125 -18.507 1.00 93.85 3102 LEU A C 1
ATOM 4131 O O . LEU A 1 564 ? 60.701 21.222 -18.577 1.00 93.53 3102 LEU A O 1
ATOM 4136 N N . ASP A 1 565 ? 62.576 19.958 -18.640 1.00 95.34 3103 ASP A N 1
ATOM 4137 C CA . ASP A 1 565 ? 63.502 21.074 -18.743 1.00 92.79 3103 ASP A CA 1
ATOM 4138 C C . ASP A 1 565 ? 63.200 21.887 -19.992 1.00 90.63 3103 ASP A C 1
ATOM 4139 O O . ASP A 1 565 ? 63.226 23.119 -19.975 1.00 84.58 3103 ASP A O 1
ATOM 4144 N N . ARG A 1 566 ? 62.882 21.185 -21.069 1.00 89.88 3104 ARG A N 1
ATOM 4145 C CA . ARG A 1 566 ? 62.561 21.837 -22.323 1.00 95.06 3104 ARG A CA 1
ATOM 4146 C C . ARG A 1 566 ? 61.278 22.660 -22.165 1.00 90.22 3104 ARG A C 1
ATOM 4147 O O . ARG A 1 566 ? 61.201 23.795 -22.629 1.00 84.60 3104 ARG A O 1
ATOM 4155 N N . VAL A 1 567 ? 60.280 22.093 -21.496 1.00 87.77 3105 VAL A N 1
ATOM 4156 C CA . VAL A 1 567 ? 59.066 22.843 -21.188 1.00 84.76 3105 VAL A CA 1
ATOM 4157 C C . VAL A 1 567 ? 59.444 24.126 -20.480 1.00 82.05 3105 VAL A C 1
ATOM 4158 O O . VAL A 1 567 ? 59.113 25.218 -20.942 1.00 79.19 3105 VAL A O 1
ATOM 4162 N N . THR A 1 568 ? 60.157 23.968 -19.365 1.00 83.42 3106 THR A N 1
ATOM 4163 C CA . THR A 1 568 ? 60.694 25.082 -18.577 1.00 80.14 3106 THR A CA 1
ATOM 4164 C C . THR A 1 568 ? 61.367 26.168 -19.431 1.00 78.93 3106 THR A C 1
ATOM 4165 O O . THR A 1 568 ? 61.055 27.353 -19.289 1.00 72.58 3106 THR A O 1
ATOM 4169 N N . ALA A 1 569 ? 62.257 25.762 -20.335 1.00 86.38 3107 ALA A N 1
ATOM 4170 C CA . ALA A 1 569 ? 62.978 26.715 -21.172 1.00 79.67 3107 ALA A CA 1
ATOM 4171 C C . ALA A 1 569 ? 62.067 27.330 -22.241 1.00 84.33 3107 ALA A C 1
ATOM 4172 O O . ALA A 1 569 ? 62.261 28.479 -22.632 1.00 84.84 3107 ALA A O 1
ATOM 4174 N N . LEU A 1 570 ? 61.078 26.574 -22.714 1.00 83.12 3108 LEU A N 1
ATOM 4175 C CA . LEU A 1 570 ? 60.082 27.124 -23.633 1.00 84.94 3108 LEU A CA 1
ATOM 4176 C C . LEU A 1 570 ? 59.227 28.165 -22.923 1.00 86.40 3108 LEU A C 1
ATOM 4177 O O . LEU A 1 570 ? 58.955 29.244 -23.462 1.00 90.48 3108 LEU A O 1
ATOM 4182 N N . TRP A 1 571 ? 58.812 27.835 -21.704 1.00 81.71 3109 TRP A N 1
ATOM 4183 C CA . TRP A 1 571 ? 57.987 28.724 -20.912 1.00 76.41 3109 TRP A CA 1
ATOM 4184 C C . TRP A 1 571 ? 58.688 30.054 -20.680 1.00 79.76 3109 TRP A C 1
ATOM 4185 O O . TRP A 1 571 ? 58.036 31.079 -20.492 1.00 82.41 3109 TRP A O 1
ATOM 4196 N N . CYS A 1 572 ? 60.018 30.044 -20.704 1.00 81.13 3110 CYS A N 1
ATOM 4197 C CA . CYS A 1 572 ? 60.793 31.266 -20.452 1.00 83.16 3110 CYS A CA 1
ATOM 4198 C C . CYS A 1 572 ? 60.777 32.266 -21.611 1.00 81.10 3110 CYS A C 1
ATOM 4199 O O . CYS A 1 572 ? 60.821 33.480 -21.392 1.00 76.58 3110 CYS A O 1
ATOM 4202 N N . ASP A 1 573 ? 60.719 31.761 -22.838 1.00 89.18 3111 ASP A N 1
ATOM 4203 C CA . ASP A 1 573 ? 60.624 32.645 -23.991 1.00 88.99 3111 ASP A CA 1
ATOM 4204 C C . ASP A 1 573 ? 59.176 32.811 -24.444 1.00 83.59 3111 ASP A C 1
ATOM 4205 O O . ASP A 1 573 ? 58.910 33.287 -25.551 1.00 79.63 3111 ASP A O 1
ATOM 4210 N N . GLY A 1 574 ? 58.247 32.418 -23.574 1.00 82.55 3112 GLY A N 1
ATOM 4211 C CA . GLY A 1 574 ? 56.850 32.781 -23.732 1.00 73.73 3112 GLY A CA 1
ATOM 4212 C C . GLY A 1 574 ? 55.879 31.694 -24.151 1.00 82.85 3112 GLY A C 1
ATOM 4213 O O . GLY A 1 574 ? 54.757 31.999 -24.559 1.00 75.09 3112 GLY A O 1
ATOM 4214 N N . ALA A 1 575 ? 56.288 30.433 -24.050 1.00 80.55 3113 ALA A N 1
ATOM 4215 C CA . ALA A 1 575 ? 55.412 29.339 -24.455 1.00 85.32 3113 ALA A CA 1
ATOM 4216 C C . ALA A 1 575 ? 54.311 29.138 -23.427 1.00 87.21 3113 ALA A C 1
ATOM 4217 O O . ALA A 1 575 ? 54.596 28.966 -22.246 1.00 90.80 3113 ALA A O 1
ATOM 4219 N N . PRO A 1 576 ? 53.043 29.180 -23.866 1.00 84.57 3114 PRO A N 1
ATOM 4220 C CA . PRO A 1 576 ? 51.940 28.982 -22.918 1.00 82.78 3114 PRO A CA 1
ATOM 4221 C C . PRO A 1 576 ? 51.880 27.547 -22.401 1.00 85.24 3114 PRO A C 1
ATOM 4222 O O . PRO A 1 576 ? 51.972 26.600 -23.181 1.00 81.94 3114 PRO A O 1
ATOM 4226 N N . VAL A 1 577 ? 51.735 27.408 -21.089 1.00 75.79 3115 VAL A N 1
ATOM 4227 C CA . VAL A 1 577 ? 51.703 26.110 -20.437 1.00 78.82 3115 VAL A CA 1
ATOM 4228 C C . VAL A 1 577 ? 50.412 25.962 -19.622 1.00 80.77 3115 VAL A C 1
ATOM 4229 O O . VAL A 1 577 ? 49.882 26.944 -19.092 1.00 82.30 3115 VAL A O 1
ATOM 4233 N N . ASP A 1 578 ? 49.899 24.740 -19.545 1.00 79.88 3116 ASP A N 1
ATOM 4234 C CA . ASP A 1 578 ? 48.678 24.461 -18.804 1.00 80.91 3116 ASP A CA 1
ATOM 4235 C C . ASP A 1 578 ? 49.026 23.670 -17.555 1.00 83.62 3116 ASP A C 1
ATOM 4236 O O . ASP A 1 578 ? 48.776 22.469 -17.480 1.00 90.75 3116 ASP A O 1
ATOM 4241 N N . TRP A 1 579 ? 49.593 24.346 -16.569 1.00 73.67 3117 TRP A N 1
ATOM 4242 C CA . TRP A 1 579 ? 50.145 23.653 -15.425 1.00 73.67 3117 TRP A CA 1
ATOM 4243 C C . TRP A 1 579 ? 49.153 22.804 -14.641 1.00 82.10 3117 TRP A C 1
ATOM 4244 O O . TRP A 1 579 ? 49.548 21.792 -14.082 1.00 82.38 3117 TRP A O 1
ATOM 4255 N N . GLN A 1 580 ? 47.879 23.182 -14.592 1.00 83.82 3118 GLN A N 1
ATOM 4256 C CA . GLN A 1 580 ? 46.954 22.418 -13.755 1.00 88.44 3118 GLN A CA 1
ATOM 4257 C C . GLN A 1 580 ? 46.549 21.113 -14.430 1.00 93.91 3118 GLN A C 1
ATOM 4258 O O . GLN A 1 580 ? 45.922 20.239 -13.820 1.00 97.75 3118 GLN A O 1
ATOM 4264 N N . ALA A 1 581 ? 46.950 20.973 -15.684 1.00 94.20 3119 ALA A N 1
ATOM 4265 C CA . ALA A 1 581 ? 46.678 19.770 -16.442 1.00 96.32 3119 ALA A CA 1
ATOM 4266 C C . ALA A 1 581 ? 47.615 18.632 -16.036 1.00 95.48 3119 ALA A C 1
ATOM 4267 O O . ALA A 1 581 ? 47.259 17.451 -16.142 1.00 97.60 3119 ALA A O 1
ATOM 4277 N N . HIS A 1 583 ? 49.151 17.993 -12.899 1.00 97.46 3121 HIS A N 1
ATOM 4278 C CA . HIS A 1 583 ? 48.997 17.412 -11.581 1.00 99.71 3121 HIS A CA 1
ATOM 4279 C C . HIS A 1 583 ? 47.685 16.644 -11.464 1.00 107.37 3121 HIS A C 1
ATOM 4280 O O . HIS A 1 583 ? 46.725 16.949 -12.176 1.00 108.42 3121 HIS A O 1
ATOM 4287 N N . PRO A 1 584 ? 47.653 15.626 -10.585 1.00 113.96 3122 PRO A N 1
ATOM 4288 C CA . PRO A 1 584 ? 46.387 14.972 -10.246 1.00 122.51 3122 PRO A CA 1
ATOM 4289 C C . PRO A 1 584 ? 45.441 16.029 -9.733 1.00 130.72 3122 PRO A C 1
ATOM 4290 O O . PRO A 1 584 ? 45.756 16.639 -8.719 1.00 128.07 3122 PRO A O 1
ATOM 4294 N N . THR A 1 585 ? 44.324 16.264 -10.409 1.00 141.88 3123 THR A N 1
ATOM 4295 C CA . THR A 1 585 ? 43.521 17.442 -10.097 1.00 142.31 3123 THR A CA 1
ATOM 4296 C C . THR A 1 585 ? 42.989 17.409 -8.661 1.00 141.02 3123 THR A C 1
ATOM 4297 O O . THR A 1 585 ? 42.587 18.443 -8.115 1.00 138.73 3123 THR A O 1
ATOM 4301 N N . GLY A 1 586 ? 43.024 16.231 -8.042 1.00 138.90 3124 GLY A N 1
ATOM 4302 C CA . GLY A 1 586 ? 42.646 16.094 -6.648 1.00 129.31 3124 GLY A CA 1
ATOM 4303 C C . GLY A 1 586 ? 43.760 16.422 -5.666 1.00 119.19 3124 GLY A C 1
ATOM 4304 O O . GLY A 1 586 ? 43.533 17.118 -4.676 1.00 112.55 3124 GLY A O 1
ATOM 4305 N N . GLU A 1 587 ? 44.967 15.949 -5.970 1.00 117.86 3125 GLU A N 1
ATOM 4306 C CA . GLU A 1 587 ? 46.085 15.891 -5.019 1.00 118.73 3125 GLU A CA 1
ATOM 4307 C C . GLU A 1 587 ? 46.647 17.218 -4.472 1.00 101.37 3125 GLU A C 1
ATOM 4308 O O . GLU A 1 587 ? 46.644 17.424 -3.262 1.00 101.22 3125 GLU A O 1
ATOM 4314 N N . ARG A 1 588 ? 47.163 18.089 -5.333 1.00 90.32 3126 ARG A N 1
ATOM 4315 C CA . ARG A 1 588 ? 48.015 19.198 -4.881 1.00 78.94 3126 ARG A CA 1
ATOM 4316 C C . ARG A 1 588 ? 47.412 20.151 -3.842 1.00 70.37 3126 ARG A C 1
ATOM 4317 O O . ARG A 1 588 ? 46.216 20.449 -3.856 1.00 63.95 3126 ARG A O 1
ATOM 4325 N N . ARG A 1 589 ? 48.278 20.635 -2.952 1.00 65.80 3127 ARG A N 1
ATOM 4326 C CA . ARG A 1 589 ? 47.921 21.618 -1.925 1.00 60.62 3127 ARG A CA 1
ATOM 4327 C C . ARG A 1 589 ? 48.766 22.901 -2.035 1.00 57.38 3127 ARG A C 1
ATOM 4328 O O . ARG A 1 589 ? 49.958 22.841 -2.310 1.00 58.04 3127 ARG A O 1
ATOM 4336 N N . ALA A 1 590 ? 48.147 24.055 -1.801 1.00 54.84 3128 ALA A N 1
ATOM 4337 C CA . ALA A 1 590 ? 48.840 25.337 -1.908 1.00 51.36 3128 ALA A CA 1
ATOM 4338 C C . ALA A 1 590 ? 49.743 25.612 -0.703 1.00 51.36 3128 ALA A C 1
ATOM 4339 O O . ALA A 1 590 ? 49.552 25.030 0.379 1.00 50.47 3128 ALA A O 1
ATOM 4341 N N . VAL A 1 591 ? 50.707 26.517 -0.902 1.00 49.19 3129 VAL A N 1
ATOM 4342 C CA . VAL A 1 591 ? 51.785 26.788 0.056 1.00 48.68 3129 VAL A CA 1
ATOM 4343 C C . VAL A 1 591 ? 52.093 28.279 0.209 1.00 53.82 3129 VAL A C 1
ATOM 4344 O O . VAL A 1 591 ? 52.223 28.997 -0.780 1.00 58.39 3129 VAL A O 1
ATOM 4348 N N A ARG A 1 592 ? 52.245 28.741 1.442 0.73 51.65 3130 ARG A N 1
ATOM 4349 N N B ARG A 1 592 ? 52.196 28.743 1.452 0.27 51.47 3130 ARG A N 1
ATOM 4350 C CA A ARG A 1 592 ? 52.464 30.162 1.678 0.73 42.02 3130 ARG A CA 1
ATOM 4351 C CA B ARG A 1 592 ? 52.497 30.146 1.719 0.27 42.05 3130 ARG A CA 1
ATOM 4352 C C A ARG A 1 592 ? 53.936 30.532 1.513 0.73 45.83 3130 ARG A C 1
ATOM 4353 C C B ARG A 1 592 ? 53.971 30.447 1.461 0.27 46.18 3130 ARG A C 1
ATOM 4354 O O A ARG A 1 592 ? 54.766 30.204 2.354 0.73 47.30 3130 ARG A O 1
ATOM 4355 O O B ARG A 1 592 ? 54.841 29.991 2.198 0.27 47.62 3130 ARG A O 1
ATOM 4370 N N . LEU A 1 593 ? 54.241 31.215 0.411 1.00 46.92 3131 LEU A N 1
ATOM 4371 C CA . LEU A 1 593 ? 55.610 31.619 0.065 1.00 47.24 3131 LEU A CA 1
ATOM 4372 C C . LEU A 1 593 ? 55.710 33.140 0.172 1.00 41.65 3131 LEU A C 1
ATOM 4373 O O . LEU A 1 593 ? 54.690 33.796 0.401 1.00 47.21 3131 LEU A O 1
ATOM 4378 N N . PRO A 1 594 ? 56.917 33.723 0.012 1.00 42.51 3132 PRO A N 1
ATOM 4379 C CA . PRO A 1 594 ? 56.921 35.186 0.129 1.00 42.74 3132 PRO A CA 1
ATOM 4380 C C . PRO A 1 594 ? 56.284 35.850 -1.089 1.00 46.88 3132 PRO A C 1
ATOM 4381 O O . PRO A 1 594 ? 56.304 35.256 -2.179 1.00 48.24 3132 PRO A O 1
ATOM 4385 N N . ALA A 1 595 ? 55.721 37.045 -0.904 1.00 37.62 3133 ALA A N 1
ATOM 4386 C CA . ALA A 1 595 ? 55.080 37.748 -2.010 1.00 46.32 3133 ALA A CA 1
ATOM 4387 C C . ALA A 1 595 ? 56.092 38.556 -2.849 1.00 48.99 3133 ALA A C 1
ATOM 4388 O O . ALA A 1 595 ? 57.285 38.640 -2.511 1.00 47.78 3133 ALA A O 1
ATOM 4390 N N . TYR A 1 596 ? 55.596 39.148 -3.937 1.00 46.31 3134 TYR A N 1
ATOM 4391 C CA . TYR A 1 596 ? 56.413 39.950 -4.848 1.00 46.07 3134 TYR A CA 1
ATOM 4392 C C . TYR A 1 596 ? 57.130 41.099 -4.131 1.00 48.56 3134 TYR A C 1
ATOM 4393 O O . TYR A 1 596 ? 56.505 41.831 -3.364 1.00 50.60 3134 TYR A O 1
ATOM 4402 N N . PRO A 1 597 ? 58.432 41.281 -4.404 1.00 41.77 3135 PRO A N 1
ATOM 4403 C CA . PRO A 1 597 ? 59.211 42.371 -3.806 1.00 42.62 3135 PRO A CA 1
ATOM 4404 C C . PRO A 1 597 ? 59.007 43.726 -4.510 1.00 42.54 3135 PRO A C 1
ATOM 4405 O O . PRO A 1 597 ? 59.926 44.235 -5.159 1.00 44.32 3135 PRO A O 1
ATOM 4409 N N . PHE A 1 598 ? 57.824 44.307 -4.370 1.00 40.66 3136 PHE A N 1
ATOM 4410 C CA . PHE A 1 598 ? 57.514 45.551 -5.058 1.00 47.81 3136 PHE A CA 1
ATOM 4411 C C . PHE A 1 598 ? 58.610 46.593 -4.895 1.00 49.65 3136 PHE A C 1
ATOM 4412 O O . PHE A 1 598 ? 59.114 46.770 -3.794 1.00 51.75 3136 PHE A O 1
ATOM 4420 N N . ALA A 1 599 ? 58.974 47.262 -5.992 1.00 43.61 3137 ALA A N 1
ATOM 4421 C CA . ALA A 1 599 ? 59.956 48.351 -5.965 1.00 45.44 3137 ALA A CA 1
ATOM 4422 C C . ALA A 1 599 ? 59.549 49.479 -5.015 1.00 55.54 3137 ALA A C 1
ATOM 4423 O O . ALA A 1 599 ? 58.363 49.734 -4.815 1.00 55.05 3137 ALA A O 1
ATOM 4425 N N . CYS A 1 600 ? 60.544 50.143 -4.434 1.00 53.38 3138 CYS A N 1
ATOM 4426 C CA . CYS A 1 600 ? 60.322 51.201 -3.451 1.00 53.44 3138 CYS A CA 1
ATOM 4427 C C . CYS A 1 600 ? 60.515 52.581 -4.070 1.00 50.87 3138 CYS A C 1
ATOM 4428 O O . CYS A 1 600 ? 61.288 53.396 -3.554 1.00 50.97 3138 CYS A O 1
ATOM 4431 N N . ASP A 1 601 ? 59.820 52.838 -5.174 1.00 48.19 3139 ASP A N 1
ATOM 4432 C CA . ASP A 1 601 ? 59.916 54.129 -5.843 1.00 52.49 3139 ASP A CA 1
ATOM 4433 C C . ASP A 1 601 ? 59.078 55.149 -5.084 1.00 52.73 3139 ASP A C 1
ATOM 4434 O O . ASP A 1 601 ? 58.026 54.812 -4.558 1.00 51.77 3139 ASP A O 1
ATOM 4439 N N . ARG A 1 602 ? 59.545 56.392 -5.019 1.00 55.55 3140 ARG A N 1
ATOM 4440 C CA . ARG A 1 602 ? 58.824 57.439 -4.292 1.00 48.04 3140 ARG A CA 1
ATOM 4441 C C . ARG A 1 602 ? 57.826 58.213 -5.165 1.00 47.46 3140 ARG A C 1
ATOM 4442 O O . ARG A 1 602 ? 58.197 58.831 -6.164 1.00 49.03 3140 ARG A O 1
ATOM 4450 N N . TYR A 1 603 ? 56.554 58.190 -4.783 1.00 48.01 3141 TYR A N 1
ATOM 4451 C CA . TYR A 1 603 ? 55.540 58.985 -5.481 1.00 44.86 3141 TYR A CA 1
ATOM 4452 C C . TYR A 1 603 ? 54.769 59.823 -4.478 1.00 47.43 3141 TYR A C 1
ATOM 4453 O O . TYR A 1 603 ? 53.921 59.311 -3.737 1.00 42.85 3141 TYR A O 1
ATOM 4462 N N . TRP A 1 604 ? 55.085 61.113 -4.444 1.00 45.71 3142 TRP A N 1
ATOM 4463 C CA . TRP A 1 604 ? 54.418 62.023 -3.531 1.00 50.97 3142 TRP A CA 1
ATOM 4464 C C . TRP A 1 604 ? 53.823 63.211 -4.291 1.00 54.53 3142 TRP A C 1
ATOM 4465 O O . TRP A 1 604 ? 53.696 63.186 -5.520 1.00 54.88 3142 TRP A O 1
ATOM 4476 N N . VAL A 1 605 ? 53.440 64.241 -3.546 1.00 55.59 3143 VAL A N 1
ATOM 4477 C CA . VAL A 1 605 ? 52.831 65.429 -4.114 1.00 54.66 3143 VAL A CA 1
ATOM 4478 C C . VAL A 1 605 ? 53.789 66.117 -5.082 1.00 57.95 3143 VAL A C 1
ATOM 4479 O O . VAL A 1 605 ? 54.946 66.373 -4.742 1.00 62.33 3143 VAL A O 1
ATOM 4483 N N . PRO A 1 606 ? 53.309 66.401 -6.303 1.00 57.45 3144 PRO A N 1
ATOM 4484 C CA . PRO A 1 606 ? 54.101 67.068 -7.340 1.00 58.98 3144 PRO A CA 1
ATOM 4485 C C . PRO A 1 606 ? 54.377 68.536 -7.038 1.00 54.62 3144 PRO A C 1
ATOM 4486 O O . PRO A 1 606 ? 53.716 69.135 -6.191 1.00 54.01 3144 PRO A O 1
ATOM 4490 N N . ALA A 1 607 ? 55.354 69.101 -7.742 1.00 68.06 3145 ALA A N 1
ATOM 4491 C CA . ALA A 1 607 ? 55.764 70.480 -7.542 1.00 59.74 3145 ALA A CA 1
ATOM 4492 C C . ALA A 1 607 ? 55.106 71.403 -8.550 1.00 64.70 3145 ALA A C 1
ATOM 4493 O O . ALA A 1 607 ? 54.267 72.230 -8.187 1.00 68.08 3145 ALA A O 1
#

CATH classification: 3.40.47.10 (+1 more: 1.10.1240.100)